Protein 4C76 (pdb70)

Solvent-accessible surface area: 16105 Å² total

Foldseek 3Di:
DDAAEEEEEEQELAPPALQVQLSCLLVVCLCVQDVHYDYYYHYLNPCPPQLVQQDEQVRGDPVCVVVLVSVLPGLEYEYEAEQDPLEGDVSSVSSVVHRDLQRQAAREYAAEYEYQDPVSVPSPPHVVVSVVSSNHRYFDQHYYHYPVQDDGNHGNHVVSSVSSVVVSQRVSVVVPPPDDD/DAEAEEEEEEQELDPPALQVQLVVLLVVCLCVQGVHYDYHYDYCNVCVVQQVPADEQVRGDPVCNVSLVSVLPGLEYEYEAEQDPLEGDPSSVSSVVHRPLQRQAAREYAAEYEYQDPVSVPSPVYVVVSVVSSNHRYFDQHYYHYPVQDDGNHGNHVVSSVSSVVVSVRVSVSVVGPDD

InterPro domains:
  IPR005025 NADPH-dependent FMN reductase-like domain [PF03358] (7-149)
  IPR019912 FMN reductase, MsuE-like [TIGR03566] (7-179)
  IPR029039 Flavoprotein-like superfamily [G3DSA:3.40.50.360] (3-184)
  IPR029039 Flavoprotein-like superfamily [SSF52218] (5-178)
  IPR051814 NAD(P)H-dependent FMN reductase [PTHR43408] (7-174)

Structure (mmCIF, N/CA/C/O backbone):
data_4C76
#
_entry.id   4C76
#
_cell.length_a   124.730
_cell.length_b   124.730
_cell.length_c   45.340
_cell.angle_alpha   90.00
_cell.angle_beta   90.00
_cell.angle_gamma   120.00
#
_symmetry.space_group_name_H-M   'P 64'
#
loop_
_entity.id
_entity.type
_entity.pdbx_description
1 polymer 'FMN REDUCTASE (NADPH)'
2 non-polymer 'SODIUM ION'
3 non-polymer DI(HYDROXYETHYL)ETHER
4 non-polymer 'TRIETHYLENE GLYCOL'
5 water water
#
loop_
_atom_site.group_PDB
_atom_site.id
_atom_site.type_symbol
_atom_site.label_atom_id
_atom_site.label_alt_id
_atom_site.label_comp_id
_atom_site.label_asym_id
_atom_site.label_entity_id
_atom_site.label_seq_id
_atom_site.pdbx_PDB_ins_code
_atom_site.Cartn_x
_atom_site.Cartn_y
_atom_site.Cartn_z
_atom_site.occupancy
_atom_site.B_iso_or_equiv
_atom_site.auth_seq_id
_atom_site.auth_comp_id
_atom_site.auth_asym_id
_atom_site.auth_atom_id
_atom_site.pdbx_PDB_model_num
ATOM 1 N N . ALA A 1 23 ? -1.397 -25.564 -0.724 1.00 71.70 3 ALA A N 1
ATOM 2 C CA . ALA A 1 23 ? -2.389 -26.668 -0.915 1.00 59.20 3 ALA A CA 1
ATOM 3 C C . ALA A 1 23 ? -1.886 -28.043 -0.427 1.00 53.00 3 ALA A C 1
ATOM 4 O O . ALA A 1 23 ? -0.720 -28.399 -0.620 1.00 57.58 3 ALA A O 1
ATOM 6 N N . ARG A 1 24 ? -2.794 -28.774 0.227 1.00 52.07 4 ARG A N 1
ATOM 7 C CA A ARG A 1 24 ? -2.558 -30.135 0.713 0.50 41.76 4 ARG A CA 1
ATOM 8 C CA B ARG A 1 24 ? -2.563 -30.144 0.706 0.50 42.43 4 ARG A CA 1
ATOM 9 C C . ARG A 1 24 ? -2.536 -31.120 -0.467 1.00 30.24 4 ARG A C 1
ATOM 10 O O . ARG A 1 24 ? -3.321 -30.994 -1.408 1.00 32.16 4 ARG A O 1
ATOM 25 N N . VAL A 1 25 ? -1.638 -32.100 -0.448 1.00 27.65 5 VAL A N 1
ATOM 26 C CA . VAL A 1 25 ? -1.731 -33.143 -1.481 1.00 20.31 5 VAL A CA 1
ATOM 27 C C . VAL A 1 25 ? -2.874 -34.083 -1.064 1.00 22.64 5 VAL A C 1
ATOM 28 O O . VAL A 1 25 ? -2.868 -34.614 0.050 1.00 25.01 5 VAL A O 1
ATOM 32 N N . ILE A 1 26 ? -3.866 -34.269 -1.924 1.00 17.10 6 ILE A N 1
ATOM 33 C CA A ILE A 1 26 ? -4.988 -35.186 -1.623 0.60 17.00 6 ILE A CA 1
ATOM 34 C CA B ILE A 1 26 ? -4.970 -35.187 -1.597 0.40 16.84 6 ILE A CA 1
ATOM 35 C C . ILE A 1 26 ? -4.573 -36.633 -1.899 1.00 14.78 6 ILE A C 1
ATOM 36 O O . ILE A 1 26 ? -4.188 -36.973 -3.009 1.00 15.78 6 ILE A O 1
ATOM 45 N N . ARG A 1 27 ? -4.668 -37.487 -0.891 1.00 14.45 7 ARG A N 1
ATOM 46 C CA . ARG A 1 27 ? -4.344 -38.898 -1.091 1.00 15.68 7 ARG A CA 1
ATOM 47 C C . ARG A 1 27 ? -5.563 -39.677 -1.592 1.00 14.91 7 ARG A C 1
ATOM 48 O O . ARG A 1 27 ? -6.568 -39.807 -0.889 1.00 16.14 7 ARG A O 1
ATOM 56 N N . VAL A 1 28 ? -5.436 -40.213 -2.797 1.00 12.62 8 VAL A N 1
ATOM 57 C CA . VAL A 1 28 ? -6.506 -40.917 -3.467 1.00 12.74 8 VAL A CA 1
ATOM 58 C C . VAL A 1 28 ? -6.124 -42.374 -3.561 1.00 15.95 8 VAL A C 1
ATOM 59 O O . VAL A 1 28 ? -5.028 -42.700 -4.035 1.00 16.51 8 VAL A O 1
ATOM 63 N N . VAL A 1 29 ? -7.005 -43.248 -3.075 1.00 13.18 9 VAL A N 1
ATOM 64 C CA . VAL A 1 29 ? -6.754 -44.689 -3.142 1.00 12.93 9 VAL A CA 1
ATOM 65 C C . VAL A 1 29 ? -7.861 -45.321 -3.946 1.00 13.87 9 VAL A C 1
ATOM 66 O O . VAL A 1 29 ? -9.063 -45.067 -3.707 1.00 13.57 9 VAL A O 1
ATOM 70 N N . VAL A 1 30 ? -7.442 -46.148 -4.893 1.00 11.44 10 VAL A N 1
ATOM 71 C CA . VAL A 1 30 ? -8.326 -46.759 -5.877 1.00 11.32 10 VAL A CA 1
ATOM 72 C C . VAL A 1 30 ? -8.330 -48.275 -5.678 1.00 13.32 10 VAL A C 1
ATOM 73 O O . VAL A 1 30 ? -7.278 -48.946 -5.852 1.00 13.04 10 VAL A O 1
ATOM 77 N N . VAL A 1 31 ? -9.484 -48.821 -5.270 1.00 11.21 11 VAL A N 1
ATOM 78 C CA . VAL A 1 31 ? -9.581 -50.255 -4.990 1.00 12.07 11 VAL A CA 1
ATOM 79 C C . VAL A 1 31 ? -10.316 -50.919 -6.162 1.00 17.65 11 VAL A C 1
ATOM 80 O O . VAL A 1 31 ? -11.494 -50.626 -6.430 1.00 14.26 11 VAL A O 1
ATOM 84 N N . SER A 1 32 ? -9.609 -51.810 -6.851 1.00 13.55 12 SER A N 1
ATOM 85 C CA . SER A 1 32 ? -10.152 -52.558 -7.981 1.00 19.76 12 SER A CA 1
ATOM 86 C C . SER A 1 32 ? -10.438 -53.988 -7.527 1.00 31.01 12 SER A C 1
ATOM 87 O O . SER A 1 32 ? -9.504 -54.729 -7.179 1.00 26.87 12 SER A O 1
ATOM 90 N N . GLY A 1 33 ? -11.720 -54.371 -7.525 1.00 23.51 13 GLY A N 1
ATOM 91 C CA . GLY A 1 33 ? -12.169 -55.654 -6.961 1.00 16.22 13 GLY A CA 1
ATOM 92 C C . GLY A 1 33 ? -12.191 -56.855 -7.881 1.00 17.64 13 GLY A C 1
ATOM 93 O O . GLY A 1 33 ? -12.598 -57.921 -7.445 1.00 16.47 13 GLY A O 1
ATOM 94 N N . SER A 1 34 ? -11.750 -56.709 -9.142 1.00 13.26 14 SER A N 1
ATOM 95 C CA A SER A 1 34 ? -11.708 -57.833 -10.099 0.60 17.12 14 SER A CA 1
ATOM 96 C CA B SER A 1 34 ? -11.761 -57.841 -10.069 0.40 16.45 14 SER A CA 1
ATOM 97 C C . SER A 1 34 ? -10.831 -58.960 -9.603 1.00 14.62 14 SER A C 1
ATOM 98 O O . SER A 1 34 ? -9.780 -58.713 -9.012 1.00 15.88 14 SER A O 1
ATOM 103 N N . LEU A 1 35 ? -11.242 -60.201 -9.861 1.00 16.12 15 LEU A N 1
ATOM 104 C CA . LEU A 1 35 ? -10.424 -61.357 -9.485 1.00 15.59 15 LEU A CA 1
ATOM 105 C C . LEU A 1 35 ? -9.307 -61.602 -10.524 1.00 18.45 15 LEU A C 1
ATOM 106 O O . LEU A 1 35 ? -8.314 -62.238 -10.210 1.00 20.64 15 LEU A O 1
ATOM 111 N N . ARG A 1 36 ? -9.474 -61.089 -11.743 1.00 19.98 16 ARG A N 1
ATOM 112 C CA . ARG A 1 36 ? -8.473 -61.273 -12.798 1.00 25.55 16 ARG A CA 1
ATOM 113 C C . ARG A 1 36 ? -8.086 -59.962 -13.466 1.00 30.01 16 ARG A C 1
ATOM 114 O O . ARG A 1 36 ? -8.854 -58.993 -13.451 1.00 23.58 16 ARG A O 1
ATOM 122 N N . ALA A 1 37 ? -6.900 -59.963 -14.075 1.00 22.34 17 ALA A N 1
ATOM 123 C CA . ALA A 1 37 ? -6.398 -58.864 -14.886 1.00 27.15 17 ALA A CA 1
ATOM 124 C C . ALA A 1 37 ? -6.107 -59.394 -16.302 1.00 27.92 17 ALA A C 1
ATOM 125 O O . ALA A 1 37 ? -5.703 -60.552 -16.453 1.00 30.32 17 ALA A O 1
ATOM 127 N N . PRO A 1 38 ? -6.360 -58.581 -17.345 1.00 33.35 18 PRO A N 1
ATOM 128 C CA . PRO A 1 38 ? -6.947 -57.231 -17.295 1.00 32.43 18 PRO A CA 1
ATOM 129 C C . PRO A 1 38 ? -8.453 -57.311 -17.024 1.00 29.48 18 PRO A C 1
ATOM 130 O O . PRO A 1 38 ? -9.026 -58.398 -17.103 1.00 24.92 18 PRO A O 1
ATOM 134 N N . SER A 1 39 ? -9.103 -56.189 -16.714 1.00 20.96 19 SER A N 1
ATOM 135 C CA . SER A 1 39 ? -10.550 -56.269 -16.452 1.00 21.40 19 SER A CA 1
ATOM 136 C C . SER A 1 39 ? -11.277 -54.995 -16.852 1.00 20.58 19 SER A C 1
ATOM 137 O O . SER A 1 39 ? -10.685 -53.923 -16.861 1.00 20.08 19 SER A O 1
ATOM 140 N N . ARG A 1 40 ? -12.558 -55.120 -17.195 1.00 20.15 20 ARG A N 1
ATOM 141 C CA . ARG A 1 40 ? -13.378 -53.944 -17.509 1.00 21.21 20 ARG A CA 1
ATOM 142 C C . ARG A 1 40 ? -13.522 -53.005 -16.310 1.00 17.36 20 ARG A C 1
ATOM 143 O O . ARG A 1 40 ? -13.581 -51.789 -16.475 1.00 14.96 20 ARG A O 1
ATOM 151 N N . THR A 1 41 ? -13.556 -53.566 -15.104 1.00 15.07 21 THR A N 1
ATOM 152 C CA . THR A 1 41 ? -13.665 -52.764 -13.898 1.00 16.59 21 THR A CA 1
ATOM 153 C C . THR A 1 41 ? -12.448 -51.893 -13.750 1.00 22.67 21 THR A C 1
ATOM 154 O O . THR A 1 41 ? -12.547 -50.726 -13.378 1.00 19.43 21 THR A O 1
ATOM 158 N N . HIS A 1 42 ? -11.281 -52.484 -14.009 1.00 21.11 22 HIS A N 1
ATOM 159 C CA . HIS A 1 42 ? -10.059 -51.717 -14.034 1.00 17.07 22 HIS A CA 1
ATOM 160 C C . HIS A 1 42 ? -10.118 -50.599 -15.055 1.00 14.63 22 HIS A C 1
ATOM 161 O O . HIS A 1 42 ? -9.729 -49.460 -14.763 1.00 18.45 22 HIS A O 1
ATOM 168 N N . GLY A 1 43 ? -10.542 -50.921 -16.274 1.00 15.99 23 GLY A N 1
ATOM 169 C CA . GLY A 1 43 ? -10.665 -49.912 -17.317 1.00 14.34 23 GLY A CA 1
ATOM 170 C C . GLY A 1 43 ? -11.593 -48.761 -16.906 1.00 18.02 23 GLY A C 1
ATOM 171 O O . GLY A 1 43 ? -11.308 -47.599 -17.207 1.00 14.95 23 GLY A O 1
ATOM 172 N N . LEU A 1 44 ? -12.705 -49.080 -16.228 1.00 17.00 24 LEU A N 1
ATOM 173 C CA . LEU A 1 44 ? -13.641 -48.046 -15.764 1.00 17.37 24 LEU A CA 1
ATOM 174 C C . LEU A 1 44 ? -12.950 -47.156 -14.732 1.00 15.87 24 LEU A C 1
ATOM 175 O O . LEU A 1 44 ? -13.044 -45.931 -14.783 1.00 15.22 24 LEU A O 1
ATOM 180 N N . LEU A 1 45 ? -12.255 -47.782 -13.787 1.00 14.91 25 LEU A N 1
ATOM 181 C CA . LEU A 1 45 ? -11.497 -47.021 -12.800 1.00 16.25 25 LEU A CA 1
ATOM 182 C C . LEU A 1 45 ? -10.375 -46.167 -13.416 1.00 13.36 25 LEU A C 1
ATOM 183 O O . LEU A 1 45 ? -10.179 -45.030 -13.004 1.00 15.89 25 LEU A O 1
ATOM 188 N N . GLN A 1 46 ? -9.647 -46.709 -14.390 1.00 14.56 26 GLN A N 1
ATOM 189 C CA . GLN A 1 46 ? -8.599 -45.939 -15.090 1.00 16.81 26 GLN A CA 1
ATOM 190 C C . GLN A 1 46 ? -9.151 -44.642 -15.704 1.00 15.90 26 GLN A C 1
ATOM 191 O O . GLN A 1 46 ? -8.538 -43.574 -15.580 1.00 15.07 26 GLN A O 1
ATOM 197 N N . ALA A 1 47 ? -10.286 -44.766 -16.399 1.00 16.50 27 ALA A N 1
ATOM 198 C CA . ALA A 1 47 ? -10.941 -43.643 -17.067 1.00 19.67 27 ALA A CA 1
ATOM 199 C C . ALA A 1 47 ? -11.268 -42.533 -16.066 1.00 20.44 27 ALA A C 1
ATOM 200 O O . ALA A 1 47 ? -11.111 -41.342 -16.355 1.00 15.16 27 ALA A O 1
ATOM 202 N N . LEU A 1 48 ? -11.745 -42.928 -14.887 1.00 15.72 28 LEU A N 1
ATOM 203 C CA . LEU A 1 48 ? -12.019 -41.955 -13.831 1.00 15.48 28 LEU A CA 1
ATOM 204 C C . LEU A 1 48 ? -10.730 -41.319 -13.321 1.00 15.08 28 LEU A C 1
ATOM 205 O O . LEU A 1 48 ? -10.650 -40.090 -13.121 1.00 13.37 28 LEU A O 1
ATOM 210 N N . VAL A 1 49 ? -9.727 -42.165 -13.075 1.00 15.24 29 VAL A N 1
ATOM 211 C CA . VAL A 1 49 ? -8.455 -41.731 -12.487 1.00 12.83 29 VAL A CA 1
ATOM 212 C C . VAL A 1 49 ? -7.751 -40.770 -13.447 1.00 18.08 29 VAL A C 1
ATOM 213 O O . VAL A 1 49 ? -7.122 -39.793 -13.004 1.00 14.36 29 VAL A O 1
ATOM 217 N N . GLU A 1 50 ? -7.861 -41.053 -14.751 1.00 17.63 30 GLU A N 1
ATOM 218 C CA A GLU A 1 50 ? -7.190 -40.233 -15.766 0.60 20.45 30 GLU A CA 1
ATOM 219 C CA B GLU A 1 50 ? -7.191 -40.244 -15.775 0.40 19.35 30 GLU A CA 1
ATOM 220 C C . GLU A 1 50 ? -7.655 -38.780 -15.768 1.00 22.35 30 GLU A C 1
ATOM 221 O O . GLU A 1 50 ? -6.858 -37.873 -16.044 1.00 19.35 30 GLU A O 1
ATOM 232 N N . ARG A 1 51 ? -8.945 -38.559 -15.461 1.00 19.00 31 ARG A N 1
ATOM 233 C CA . ARG A 1 51 ? -9.559 -37.213 -15.401 1.00 18.61 31 ARG A CA 1
ATOM 234 C C . ARG A 1 51 ? -9.496 -36.531 -14.033 1.00 17.19 31 ARG A C 1
ATOM 235 O O . ARG A 1 51 ? -9.766 -35.323 -13.909 1.00 20.52 31 ARG A O 1
ATOM 243 N N . LEU A 1 52 ? -9.104 -37.291 -13.017 1.00 18.11 32 LEU A N 1
ATOM 244 C CA A LEU A 1 52 ? -9.025 -36.770 -11.653 0.50 20.89 32 LEU A CA 1
ATOM 245 C CA B LEU A 1 52 ? -8.997 -36.781 -11.644 0.50 21.19 32 LEU A CA 1
ATOM 246 C C . LEU A 1 52 ? -8.132 -35.529 -11.503 1.00 22.94 32 LEU A C 1
ATOM 247 O O . LEU A 1 52 ? -8.495 -34.590 -10.770 1.00 23.49 32 LEU A O 1
ATOM 256 N N . PRO A 1 53 ? -6.964 -35.492 -12.192 1.00 23.55 33 PRO A N 1
ATOM 257 C CA . PRO A 1 53 ? -6.139 -34.293 -11.990 1.00 28.92 33 PRO A CA 1
ATOM 258 C C . PRO A 1 53 ? -6.763 -32.990 -12.523 1.00 31.54 33 PRO A C 1
ATOM 259 O O . PRO A 1 53 ? -6.298 -31.902 -12.183 1.00 39.31 33 PRO A O 1
ATOM 263 N N . ALA A 1 54 ? -7.801 -33.089 -13.349 1.00 30.41 34 ALA A N 1
ATOM 264 C CA . ALA A 1 54 ? -8.478 -31.883 -13.827 1.00 27.49 34 ALA A CA 1
ATOM 265 C C . ALA A 1 54 ? -9.296 -31.196 -12.726 1.00 28.83 34 ALA A C 1
ATOM 266 O O . ALA A 1 54 ? -9.654 -30.042 -12.856 1.00 27.47 34 ALA A O 1
ATOM 268 N N . VAL A 1 55 ? -9.590 -31.889 -11.634 1.00 24.04 35 VAL A N 1
ATOM 269 C CA . VAL A 1 55 ? -10.374 -31.264 -10.559 1.00 28.03 35 VAL A CA 1
ATOM 270 C C . VAL A 1 55 ? -9.586 -31.052 -9.265 1.00 24.52 35 VAL A C 1
ATOM 271 O O . VAL A 1 55 ? -9.987 -30.244 -8.433 1.00 34.23 35 VAL A O 1
ATOM 275 N N . LEU A 1 56 ? -8.472 -31.772 -9.098 1.00 18.29 36 LEU A N 1
ATOM 276 C CA . LEU A 1 56 ? -7.645 -31.650 -7.884 1.00 21.18 36 LEU A CA 1
ATOM 277 C C . LEU A 1 56 ? -6.283 -31.030 -8.228 1.00 21.58 36 LEU A C 1
ATOM 278 O O . LEU A 1 56 ? -5.521 -31.634 -8.969 1.00 21.90 36 LEU A O 1
ATOM 283 N N . PRO A 1 57 ? -5.969 -29.835 -7.690 1.00 22.18 37 PRO A N 1
ATOM 284 C CA . PRO A 1 57 ? -4.654 -29.237 -7.996 1.00 25.51 37 PRO A CA 1
ATOM 285 C C . PRO A 1 57 ? -3.463 -30.054 -7.474 1.00 21.44 37 PRO A C 1
ATOM 286 O O . PRO A 1 57 ? -2.437 -30.082 -8.127 1.00 24.30 37 PRO A O 1
ATOM 290 N N . LYS A 1 58 ? -3.591 -30.701 -6.311 1.00 18.68 38 LYS A N 1
ATOM 291 C CA . LYS A 1 58 ? -2.522 -31.562 -5.793 1.00 18.62 38 LYS A CA 1
ATOM 292 C C . LYS A 1 58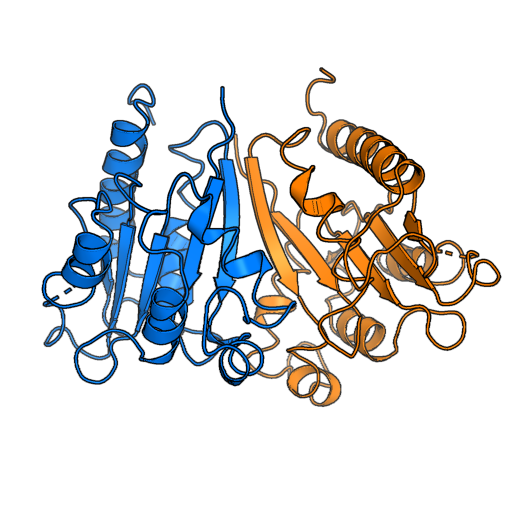 ? -3.079 -32.921 -5.373 1.00 21.66 38 LYS A C 1
ATOM 293 O O . LYS A 1 58 ? -4.071 -32.997 -4.636 1.00 18.20 38 LYS A O 1
ATOM 299 N N . LEU A 1 59 ? -2.444 -33.994 -5.828 1.00 14.38 39 LEU A N 1
ATOM 300 C CA . LEU A 1 59 ? -2.944 -35.341 -5.500 1.00 13.74 39 LEU A CA 1
ATOM 301 C C . LEU A 1 59 ? -1.872 -36.404 -5.677 1.00 16.88 39 LEU A C 1
ATOM 302 O O . LEU A 1 59 ? -0.965 -36.248 -6.502 1.00 18.54 39 LEU A O 1
ATOM 307 N N . GLU A 1 60 ? -1.959 -37.464 -4.871 1.00 15.24 40 GLU A N 1
ATOM 308 C CA . GLU A 1 60 ? -1.168 -38.686 -5.112 1.00 14.60 40 GLU A CA 1
ATOM 309 C C . GLU A 1 60 ? -2.166 -39.820 -5.237 1.00 15.71 40 GLU A C 1
ATOM 310 O O . GLU A 1 60 ? -3.013 -40.014 -4.355 1.00 15.93 40 GLU A O 1
ATOM 316 N N . VAL A 1 61 ? -2.082 -40.559 -6.328 1.00 13.64 41 VAL A N 1
ATOM 317 C CA . VAL A 1 61 ? -3.008 -41.672 -6.574 1.00 14.91 41 VAL A CA 1
ATOM 318 C C . VAL A 1 61 ? -2.298 -43.011 -6.436 1.00 20.35 41 VAL A C 1
ATOM 319 O O . VAL A 1 61 ? -1.279 -43.252 -7.086 1.00 16.22 41 VAL A O 1
ATOM 323 N N . HIS A 1 62 ? -2.871 -43.886 -5.609 1.00 16.30 42 HIS A N 1
ATOM 324 C CA . HIS A 1 62 ? -2.352 -45.235 -5.373 1.00 16.18 42 HIS A CA 1
ATOM 325 C C . HIS A 1 62 ? -3.430 -46.294 -5.639 1.00 22.29 42 HIS A C 1
ATOM 326 O O . HIS A 1 62 ? -4.622 -46.026 -5.486 1.00 15.42 42 HIS A O 1
ATOM 333 N N . TRP A 1 63 ? -3.015 -47.503 -6.020 1.00 16.55 43 TRP A N 1
ATOM 334 C CA . TRP A 1 63 ? -3.964 -48.523 -6.426 1.00 16.74 43 TRP A CA 1
ATOM 335 C C . TRP A 1 63 ? -3.892 -49.705 -5.483 1.00 22.16 43 TRP A C 1
ATOM 336 O O . TRP A 1 63 ? -2.817 -50.052 -4.973 1.00 17.15 43 TRP A O 1
ATOM 347 N N . VAL A 1 64 ? -5.037 -50.343 -5.274 1.00 17.98 44 VAL A N 1
ATOM 348 C CA . VAL A 1 64 ? -5.086 -51.616 -4.557 1.00 18.44 44 VAL A CA 1
ATOM 349 C C . VAL A 1 64 ? -5.840 -52.590 -5.445 1.00 20.37 44 VAL A C 1
ATOM 350 O O . VAL A 1 64 ? -7.059 -52.460 -5.660 1.00 20.79 44 VAL A O 1
ATOM 354 N N . ARG A 1 65 ? -5.129 -53.573 -5.969 1.00 14.16 45 ARG A N 1
ATOM 355 C CA . ARG A 1 65 ? -5.709 -54.427 -6.996 1.00 17.27 45 ARG A CA 1
ATOM 356 C C . ARG A 1 65 ? -5.907 -55.862 -6.478 1.00 22.22 45 ARG A C 1
ATOM 357 O O . ARG A 1 65 ? -4.944 -56.604 -6.322 1.00 23.91 45 ARG A O 1
ATOM 365 N N . ILE A 1 66 ? -7.154 -56.253 -6.220 1.00 17.99 46 ILE A N 1
ATOM 366 C CA . ILE A 1 66 ? -7.457 -57.590 -5.654 1.00 18.65 46 ILE A CA 1
ATOM 367 C C . ILE A 1 66 ? -6.810 -58.743 -6.450 1.00 16.58 46 ILE A C 1
ATOM 368 O O . ILE A 1 66 ? -6.347 -59.733 -5.869 1.00 20.21 46 ILE A O 1
ATOM 373 N N . ALA A 1 67 ? -6.800 -58.607 -7.769 1.00 17.74 47 ALA A N 1
ATOM 374 C CA . ALA A 1 67 ? -6.295 -59.638 -8.663 1.00 25.68 47 ALA A CA 1
ATOM 375 C C . ALA A 1 67 ? -4.848 -60.050 -8.362 1.00 30.36 47 ALA A C 1
ATOM 376 O O . ALA A 1 67 ? -4.417 -61.131 -8.750 1.00 33.70 47 ALA A O 1
ATOM 378 N N . GLU A 1 68 ? -4.119 -59.183 -7.665 1.00 31.99 48 GLU A N 1
ATOM 379 C CA . GLU A 1 68 ? -2.724 -59.422 -7.322 1.00 28.14 48 GLU A CA 1
ATOM 380 C C . GLU A 1 68 ? -2.556 -59.773 -5.858 1.00 28.47 48 GLU A C 1
ATOM 381 O O . GLU A 1 68 ? -1.442 -60.051 -5.398 1.00 37.19 48 GLU A O 1
ATOM 387 N N . LEU A 1 69 ? -3.643 -59.763 -5.098 1.00 28.55 49 LEU A N 1
ATOM 388 C CA . LEU A 1 69 ? -3.492 -59.908 -3.652 1.00 29.35 49 LEU A CA 1
ATOM 389 C C . LEU A 1 69 ? -4.038 -61.187 -3.036 1.00 27.39 49 LEU A C 1
ATOM 390 O O . LEU A 1 69 ? -4.027 -61.337 -1.809 1.00 30.97 49 LEU A O 1
ATOM 395 N N . SER A 1 70 ? -4.501 -62.114 -3.861 1.00 29.78 50 SER A N 1
ATOM 396 C CA . SER A 1 70 ? -5.136 -63.336 -3.341 1.00 39.11 50 SER A CA 1
ATOM 397 C C . SER A 1 70 ? -4.302 -64.070 -2.260 1.00 44.15 50 SER A C 1
ATOM 398 O O . SER A 1 70 ? -4.854 -64.533 -1.262 1.00 41.79 50 SER A O 1
ATOM 401 N N . ALA A 1 71 ? -2.983 -64.129 -2.455 1.00 40.95 51 ALA A N 1
ATOM 402 C CA . ALA A 1 71 ? -2.054 -64.744 -1.506 1.00 43.39 51 ALA A CA 1
ATOM 403 C C . ALA A 1 71 ? -2.045 -64.042 -0.159 1.00 42.82 51 ALA A C 1
ATOM 404 O O . ALA A 1 71 ? -2.232 -64.681 0.880 1.00 51.57 51 ALA A O 1
ATOM 406 N N . SER A 1 72 ? -1.813 -62.731 -0.178 1.00 34.86 52 SER A N 1
ATOM 407 C CA A SER A 1 72 ? -1.808 -61.917 1.031 0.50 36.10 52 SER A CA 1
ATOM 408 C CA B SER A 1 72 ? -1.800 -61.964 1.056 0.50 34.99 52 SER A CA 1
ATOM 409 C C . SER A 1 72 ? -3.185 -61.928 1.717 1.00 40.97 52 SER A C 1
ATOM 410 O O . SER A 1 72 ? -3.279 -61.944 2.955 1.00 39.64 52 SER A O 1
ATOM 415 N N . LEU A 1 73 ? -4.253 -61.905 0.904 1.00 42.85 53 LEU A N 1
ATOM 416 C CA . LEU A 1 73 ? -5.648 -61.940 1.420 1.00 41.00 53 LEU A CA 1
ATOM 417 C C . LEU A 1 73 ? -5.957 -63.209 2.223 1.00 50.48 53 LEU A C 1
ATOM 418 O O . LEU A 1 73 ? -6.468 -63.121 3.342 1.00 40.03 53 LEU A O 1
ATOM 423 N N . ALA A 1 74 ? -5.609 -64.369 1.657 1.00 56.35 54 ALA A N 1
ATOM 424 C CA . ALA A 1 74 ? -5.780 -65.684 2.302 1.00 60.07 54 ALA A CA 1
ATOM 425 C C . ALA A 1 74 ? -5.093 -65.774 3.661 1.00 56.13 54 ALA A C 1
ATOM 426 O O . ALA A 1 74 ? -5.625 -66.357 4.612 1.00 55.79 54 ALA A O 1
ATOM 428 N N . GLY A 1 75 ? -3.905 -65.187 3.741 1.00 52.24 55 GLY A N 1
ATOM 429 C CA . GLY A 1 75 ? -3.138 -65.171 4.974 1.00 40.08 55 GLY A CA 1
ATOM 430 C C . GLY A 1 75 ? -3.602 -64.181 6.025 1.00 46.78 55 GLY A C 1
ATOM 431 O O . GLY A 1 75 ? -3.046 -64.160 7.122 1.00 43.25 55 GLY A O 1
ATOM 432 N N . SER A 1 76 ? -4.612 -63.363 5.707 1.00 37.71 56 SER A N 1
ATOM 433 C CA . SER A 1 76 ? -5.055 -62.306 6.623 1.00 44.23 56 SER A CA 1
ATOM 434 C C . SER A 1 76 ? -6.502 -62.497 7.085 1.00 43.93 56 SER A C 1
ATOM 435 O O . SER A 1 76 ? -7.439 -62.291 6.311 1.00 29.20 56 SER A O 1
ATOM 438 N N . LEU A 1 77 ? -6.681 -62.874 8.349 1.00 32.75 57 LEU A N 1
ATOM 439 C CA . LEU A 1 77 ? -8.028 -63.139 8.882 1.00 39.89 57 LEU A CA 1
ATOM 440 C C . LEU A 1 77 ? -8.476 -62.121 9.920 1.00 41.61 57 LEU A C 1
ATOM 441 O O . LEU A 1 77 ? -9.665 -62.062 10.239 1.00 38.14 57 LEU A O 1
ATOM 446 N N . GLU A 1 78 ? -7.516 -61.338 10.430 1.00 35.43 58 GLU A N 1
ATOM 447 C CA A GLU A 1 78 ? -7.769 -60.191 11.321 0.70 40.21 58 GLU A CA 1
ATOM 448 C CA B GLU A 1 78 ? -7.812 -60.170 11.262 0.30 38.86 58 GLU A CA 1
ATOM 449 C C . GLU A 1 78 ? -6.861 -59.025 10.931 1.00 38.66 58 GLU A C 1
ATOM 450 O O . GLU A 1 78 ? -5.745 -59.246 10.444 1.00 37.48 58 GLU A O 1
ATOM 461 N N . ARG A 1 79 ? -7.328 -57.798 11.166 1.00 35.27 59 ARG A N 1
ATOM 462 C CA . ARG A 1 79 ? -6.552 -56.585 10.877 1.00 35.15 59 ARG A CA 1
ATOM 463 C C . ARG A 1 79 ? -5.161 -56.601 11.537 1.00 44.96 59 ARG A C 1
ATOM 464 O O . ARG A 1 79 ? -4.141 -56.468 10.843 1.00 44.14 59 ARG A O 1
ATOM 472 N N . ASP A 1 80 ? -5.134 -56.772 12.864 1.00 36.91 60 ASP A N 1
ATOM 473 C CA A ASP A 1 80 ? -3.874 -56.708 13.613 0.60 43.07 60 ASP A CA 1
ATOM 474 C CA B ASP A 1 80 ? -3.892 -56.741 13.652 0.40 45.59 60 ASP A CA 1
ATOM 475 C C . ASP A 1 80 ? -2.913 -57.867 13.312 1.00 51.60 60 ASP A C 1
ATOM 476 O O . ASP A 1 80 ? -1.721 -57.773 13.606 1.00 73.28 60 ASP A O 1
ATOM 485 N N . SER A 1 81 ? -3.419 -58.938 12.696 1.00 44.86 61 SER A N 1
ATOM 486 C CA . SER A 1 81 ? -2.571 -60.080 12.327 1.00 46.56 61 SER A CA 1
ATOM 487 C C . SER A 1 81 ? -2.371 -60.228 10.813 1.00 53.61 61 SER A C 1
ATOM 488 O O . SER A 1 81 ? -1.816 -61.235 10.354 1.00 64.23 61 SER A O 1
ATOM 491 N N . ALA A 1 82 ? -2.820 -59.235 10.040 1.00 44.84 62 ALA A N 1
ATOM 492 C CA . ALA A 1 82 ? -2.720 -59.286 8.570 1.00 45.52 62 ALA A CA 1
ATOM 493 C C . ALA A 1 82 ? -1.272 -59.397 8.087 1.00 45.17 62 ALA A C 1
ATOM 494 O O . ALA A 1 82 ? -0.381 -58.794 8.669 1.00 39.66 62 ALA A O 1
ATOM 496 N N . SER A 1 83 ? -1.058 -60.154 7.013 1.00 44.77 63 SER A N 1
ATOM 497 C CA A SER A 1 83 ? 0.284 -60.337 6.466 0.70 44.90 63 SER A CA 1
ATOM 498 C CA B SER A 1 83 ? 0.264 -60.335 6.405 0.30 44.30 63 SER A CA 1
ATOM 499 C C . SER A 1 83 ? 0.983 -59.005 6.182 1.00 49.88 63 SER A C 1
ATOM 500 O O . SER A 1 83 ? 0.350 -57.997 5.820 1.00 38.27 63 SER A O 1
ATOM 505 N N . ALA A 1 84 ? 2.298 -59.007 6.373 1.00 44.94 64 ALA A N 1
ATOM 506 C CA . ALA A 1 84 ? 3.124 -57.824 6.186 1.00 48.84 64 ALA A CA 1
ATOM 507 C C . ALA A 1 84 ? 2.932 -57.199 4.806 1.00 39.26 64 ALA A C 1
ATOM 508 O O . ALA A 1 84 ? 3.010 -55.984 4.662 1.00 43.10 64 ALA A O 1
ATOM 510 N N . ASP A 1 85 ? 2.684 -58.030 3.799 1.00 35.03 65 ASP A N 1
ATOM 511 C CA . ASP A 1 85 ? 2.519 -57.543 2.424 1.00 42.47 65 ASP A CA 1
ATOM 512 C C . ASP A 1 85 ? 1.135 -56.942 2.109 1.00 38.94 65 ASP A C 1
ATOM 513 O O . ASP A 1 85 ? 0.973 -56.257 1.077 1.00 30.13 65 ASP A O 1
ATOM 518 N N . LEU A 1 86 ? 0.155 -57.208 2.979 1.00 25.49 66 LEU A N 1
ATOM 519 C CA . LEU A 1 86 ? -1.191 -56.591 2.843 1.00 29.24 66 LEU A CA 1
ATOM 520 C C . LEU A 1 86 ? -1.322 -55.305 3.656 1.00 24.62 66 LEU A C 1
ATOM 521 O O . LEU A 1 86 ? -2.139 -54.410 3.336 1.00 21.30 66 LEU A O 1
ATOM 526 N N . GLN A 1 87 ? -0.494 -55.200 4.696 1.00 25.43 67 GLN A N 1
ATOM 527 C CA . GLN A 1 87 ? -0.487 -54.043 5.565 1.00 30.52 67 GLN A CA 1
ATOM 528 C C . GLN A 1 87 ? -0.403 -52.691 4.817 1.00 22.91 67 GLN A C 1
ATOM 529 O O . GLN A 1 87 ? -1.135 -51.787 5.170 1.00 24.68 67 GLN A O 1
ATOM 535 N N . PRO A 1 88 ? 0.488 -52.546 3.804 1.00 25.63 68 PRO A N 1
ATOM 536 C CA . PRO A 1 88 ? 0.548 -51.259 3.069 1.00 21.17 68 PRO A CA 1
ATOM 537 C C . PRO A 1 88 ? -0.795 -50.855 2.420 1.00 21.69 68 PRO A C 1
ATOM 538 O O . PRO A 1 88 ? -1.145 -49.664 2.376 1.00 18.14 68 PRO A O 1
ATOM 542 N N . HIS A 1 89 ? -1.510 -51.846 1.899 1.00 22.20 69 HIS A N 1
ATOM 543 C CA . HIS A 1 89 ? -2.801 -51.639 1.223 1.00 19.84 69 HIS A CA 1
ATOM 544 C C . HIS A 1 89 ? -3.871 -51.219 2.215 1.00 17.51 69 HIS A C 1
ATOM 545 O O . HIS A 1 89 ? -4.618 -50.286 1.969 1.00 19.44 69 HIS A O 1
ATOM 552 N N . LEU A 1 90 ? -3.901 -51.877 3.368 1.00 19.87 70 LEU A N 1
ATOM 553 C CA . LEU A 1 90 ? -4.831 -51.522 4.424 1.00 19.59 70 LEU A CA 1
ATOM 554 C C . LEU A 1 90 ? -4.592 -50.103 4.950 1.00 20.24 70 LEU A C 1
ATOM 555 O O . LEU A 1 90 ? -5.526 -49.310 5.040 1.00 15.66 70 LEU A O 1
ATOM 560 N N . GLN A 1 91 ? -3.337 -49.780 5.268 1.00 19.90 71 GLN A N 1
ATOM 561 C CA A GLN A 1 91 ? -2.981 -48.438 5.736 0.60 18.29 71 GLN A CA 1
ATOM 562 C CA B GLN A 1 91 ? -2.947 -48.434 5.723 0.40 18.42 71 GLN A CA 1
ATOM 563 C C . GLN A 1 91 ? -3.350 -47.362 4.712 1.00 17.87 71 GLN A C 1
ATOM 564 O O . GLN A 1 91 ? -3.855 -46.304 5.076 1.00 18.90 71 GLN A O 1
ATOM 575 N N . ALA A 1 92 ? -3.090 -47.629 3.432 1.00 20.83 72 ALA A N 1
ATOM 576 C CA . ALA A 1 92 ? -3.421 -46.683 2.377 1.00 18.89 72 ALA A CA 1
ATOM 577 C C . ALA A 1 92 ? -4.927 -46.350 2.378 1.00 18.95 72 ALA A C 1
ATOM 578 O O . ALA A 1 92 ? -5.317 -45.178 2.341 1.00 15.30 72 ALA A O 1
ATOM 580 N N . ILE A 1 93 ? -5.759 -47.392 2.411 1.00 17.63 73 ILE A N 1
ATOM 581 C CA . ILE A 1 93 ? -7.216 -47.219 2.491 1.00 16.21 73 ILE A CA 1
ATOM 582 C C . ILE A 1 93 ? -7.626 -46.438 3.735 1.00 16.27 73 ILE A C 1
ATOM 583 O O . ILE A 1 93 ? -8.390 -45.468 3.646 1.00 16.02 73 ILE A O 1
ATOM 588 N N . GLU A 1 94 ? -7.048 -46.815 4.876 1.00 13.89 74 GLU A N 1
ATOM 589 C CA . GLU A 1 94 ? -7.370 -46.208 6.155 1.00 13.77 74 GLU A CA 1
ATOM 590 C C . GLU A 1 94 ? -6.881 -44.788 6.256 1.00 15.96 74 GLU A C 1
ATOM 591 O O . GLU A 1 94 ? -7.415 -43.992 7.038 1.00 17.22 74 GLU A O 1
ATOM 597 N N . GLN A 1 95 ? -5.912 -44.415 5.427 1.00 15.79 75 GLN A N 1
ATOM 598 C CA . GLN A 1 95 ? -5.437 -43.033 5.485 1.00 15.47 75 GLN A CA 1
ATOM 599 C C . GLN A 1 95 ? -5.850 -42.201 4.268 1.00 16.17 75 GLN A C 1
ATOM 600 O O . GLN A 1 95 ? -5.470 -41.060 4.156 1.00 15.43 75 GLN A O 1
ATOM 606 N N . ALA A 1 96 ? -6.623 -42.774 3.349 1.00 14.64 76 ALA A N 1
ATOM 607 C CA . ALA A 1 96 ? -6.997 -42.044 2.127 1.00 13.20 76 ALA A CA 1
ATOM 608 C C . ALA A 1 96 ? -7.835 -40.800 2.410 1.00 14.29 76 ALA A C 1
ATOM 609 O O . ALA A 1 96 ? -8.696 -40.811 3.285 1.00 14.93 76 ALA A O 1
ATOM 611 N N . ASP A 1 97 ? -7.569 -39.720 1.680 1.00 13.52 77 ASP A N 1
ATOM 612 C CA . ASP A 1 97 ? -8.485 -38.565 1.650 1.00 14.55 77 ASP A CA 1
ATOM 613 C C . ASP A 1 97 ? -9.687 -38.777 0.727 1.00 13.66 77 ASP A C 1
ATOM 614 O O . ASP A 1 97 ? -10.755 -38.177 0.945 1.00 13.69 77 ASP A O 1
ATOM 619 N N . LEU A 1 98 ? -9.498 -39.602 -0.303 1.00 13.15 78 LEU A N 1
ATOM 620 C CA . LEU A 1 98 ? -10.571 -39.938 -1.255 1.00 13.82 78 LEU A CA 1
ATOM 621 C C . LEU A 1 98 ? -10.434 -41.390 -1.694 1.00 15.03 78 LEU A C 1
ATOM 622 O O . LEU A 1 98 ? -9.329 -41.835 -2.018 1.00 14.33 78 LEU A O 1
ATOM 627 N N . LEU A 1 99 ? -11.538 -42.143 -1.701 1.00 12.54 79 LEU A N 1
ATOM 628 C CA A LEU A 1 99 ? -11.496 -43.538 -2.120 0.50 12.04 79 LEU A CA 1
ATOM 629 C CA B LEU A 1 99 ? -11.509 -43.547 -2.134 0.50 12.11 79 LEU A CA 1
ATOM 630 C C . LEU A 1 99 ? -12.321 -43.703 -3.383 1.00 13.54 79 LEU A C 1
ATOM 631 O O . LEU A 1 99 ? -13.442 -43.205 -3.454 1.00 13.18 79 LEU A O 1
ATOM 640 N N . LEU A 1 100 ? -11.766 -44.409 -4.370 1.00 10.51 80 LEU A N 1
ATOM 641 C CA . LEU A 1 100 ? -12.519 -44.756 -5.560 1.00 11.75 80 LEU A CA 1
ATOM 642 C C . LEU A 1 100 ? -12.566 -46.270 -5.502 1.00 10.91 80 LEU A C 1
ATOM 643 O O . LEU A 1 100 ? -11.517 -46.912 -5.388 1.00 16.31 80 LEU A O 1
ATOM 648 N N . VAL A 1 101 ? -13.762 -46.855 -5.537 1.00 11.25 81 VAL A N 1
ATOM 649 C CA . VAL A 1 101 ? -13.878 -48.315 -5.456 1.00 11.21 81 VAL A CA 1
ATOM 650 C C . VAL A 1 101 ? -14.686 -48.869 -6.620 1.00 12.93 81 VAL A C 1
ATOM 651 O O . VAL A 1 101 ? -15.682 -48.276 -7.022 1.00 12.17 81 VAL A O 1
ATOM 655 N N . GLY A 1 102 ? -14.227 -49.990 -7.175 1.00 10.62 82 GLY A N 1
ATOM 656 C CA . GLY A 1 102 ? -14.943 -50.615 -8.269 1.00 11.09 82 GLY A CA 1
ATOM 657 C C . GLY A 1 102 ? -14.884 -52.115 -8.090 1.00 13.04 82 GLY A C 1
ATOM 658 O O . GLY A 1 102 ? -13.874 -52.658 -7.609 1.00 13.27 82 GLY A O 1
ATOM 659 N N . SER A 1 103 ? -15.965 -52.792 -8.449 1.00 13.06 83 SER A N 1
ATOM 660 C CA . SER A 1 103 ? -15.965 -54.259 -8.468 1.00 10.39 83 SER A CA 1
ATOM 661 C C . SER A 1 103 ? -16.787 -54.736 -9.652 1.00 12.09 83 SER A C 1
ATOM 662 O O . SER A 1 103 ? -17.810 -54.114 -9.982 1.00 13.62 83 SER A O 1
ATOM 665 N N . PRO A 1 104 ? -16.394 -55.864 -10.286 1.00 13.19 84 PRO A N 1
ATOM 666 C CA . PRO A 1 104 ? -17.365 -56.406 -11.222 1.00 13.56 84 PRO A CA 1
ATOM 667 C C . PRO A 1 104 ? -18.512 -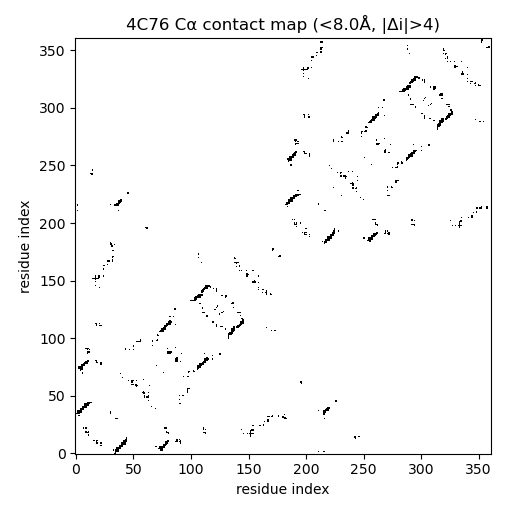56.998 -10.416 1.00 12.32 84 PRO A C 1
ATOM 668 O O . PRO A 1 104 ? -18.367 -57.238 -9.183 1.00 11.59 84 PRO A O 1
ATOM 672 N N . VAL A 1 105 ? -19.641 -57.192 -11.086 1.00 12.21 85 VAL A N 1
ATOM 673 C CA . VAL A 1 105 ? -20.830 -57.764 -10.445 1.00 11.22 85 VAL A CA 1
ATOM 674 C C . VAL A 1 105 ? -20.679 -59.282 -10.432 1.00 12.09 85 VAL A C 1
ATOM 675 O O . VAL A 1 105 ? -20.524 -59.898 -11.491 1.00 15.71 85 VAL A O 1
ATOM 679 N N . TYR A 1 106 ? -20.656 -59.853 -9.225 1.00 13.78 86 TYR A N 1
ATOM 680 C CA . TYR A 1 106 ? -20.664 -61.308 -8.996 1.00 14.83 86 TYR A CA 1
ATOM 681 C C . TYR A 1 106 ? -21.828 -61.631 -8.075 1.00 12.14 86 TYR A C 1
ATOM 682 O O . TYR A 1 106 ? -21.902 -61.089 -6.946 1.00 12.85 86 TYR A O 1
ATOM 691 N N . ARG A 1 107 ? -22.688 -62.550 -8.512 1.00 11.89 87 ARG A N 1
ATOM 692 C CA . ARG A 1 107 ? -23.839 -63.000 -7.701 1.00 12.48 87 ARG A CA 1
ATOM 693 C C . ARG A 1 107 ? -24.618 -61.747 -7.230 1.00 11.95 87 ARG A C 1
ATOM 694 O O . ARG A 1 107 ? -24.965 -61.614 -6.050 1.00 10.74 87 ARG A O 1
ATOM 702 N N . ALA A 1 108 ? -24.825 -60.826 -8.170 1.00 12.13 88 ALA A N 1
ATOM 703 C CA . ALA A 1 108 ? -25.620 -59.604 -7.963 1.00 12.40 88 ALA A CA 1
ATOM 704 C C . ALA A 1 108 ? -25.063 -58.692 -6.858 1.00 13.03 88 ALA A C 1
ATOM 705 O O . ALA A 1 108 ? -25.800 -57.903 -6.265 1.00 12.74 88 ALA A O 1
ATOM 707 N N . SER A 1 109 ? -23.745 -58.767 -6.626 1.00 13.51 89 SER A N 1
ATOM 708 C CA . SER A 1 109 ? -23.073 -57.954 -5.601 1.00 12.56 89 SER A CA 1
ATOM 709 C C . SER A 1 109 ? -21.632 -57.703 -6.022 1.00 12.78 89 SER A C 1
ATOM 710 O O . SER A 1 109 ? -21.275 -57.977 -7.164 1.00 12.54 89 SER A O 1
ATOM 713 N N . TYR A 1 110 ? -20.808 -57.182 -5.115 1.00 12.59 90 TYR A N 1
ATOM 714 C CA . TYR A 1 110 ? -19.356 -57.023 -5.384 1.00 12.88 90 TYR A CA 1
ATOM 715 C C . TYR A 1 110 ? -18.698 -58.397 -5.135 1.00 16.50 90 TYR A C 1
ATOM 716 O O . TYR A 1 110 ? -19.342 -59.317 -4.566 1.00 13.25 90 TYR A O 1
ATOM 725 N N . THR A 1 111 ? -17.433 -58.557 -5.526 1.00 13.88 91 THR A N 1
ATOM 726 C CA . THR A 1 111 ? -16.750 -59.844 -5.290 1.00 13.32 91 THR A CA 1
ATOM 727 C C . THR A 1 111 ? -16.477 -60.088 -3.801 1.00 12.79 91 THR A C 1
ATOM 728 O O . THR A 1 111 ? -16.259 -59.153 -3.037 1.00 12.28 91 THR A O 1
ATOM 732 N N . GLY A 1 112 ? -16.489 -61.356 -3.377 1.00 11.66 92 GLY A N 1
ATOM 733 C CA . GLY A 1 112 ? -16.201 -61.664 -1.971 1.00 14.17 92 GLY A CA 1
ATOM 734 C C . GLY A 1 112 ? -14.796 -61.258 -1.534 1.00 15.49 92 GLY A C 1
ATOM 735 O O . GLY A 1 112 ? -14.595 -60.850 -0.387 1.00 12.12 92 GLY A O 1
ATOM 736 N N . LEU A 1 113 ? -13.818 -61.375 -2.426 1.00 14.57 93 LEU A N 1
ATOM 737 C CA . LEU A 1 113 ? -12.444 -60.980 -2.057 1.00 15.58 93 LEU A CA 1
ATOM 738 C C . LEU A 1 113 ? -12.316 -59.464 -1.830 1.00 15.19 93 LEU A C 1
ATOM 739 O O . LEU A 1 113 ? -11.612 -59.029 -0.906 1.00 16.53 93 LEU A O 1
ATOM 744 N N . PHE A 1 114 ? -13.027 -58.674 -2.639 1.00 14.22 94 PHE A N 1
ATOM 745 C CA . PHE A 1 114 ? -13.180 -57.214 -2.397 1.00 12.55 94 PHE A CA 1
ATOM 746 C C . PHE A 1 114 ? -13.802 -57.032 -1.010 1.00 14.65 94 PHE A C 1
ATOM 747 O O . PHE A 1 114 ? -13.337 -56.223 -0.203 1.00 14.13 94 PHE A O 1
ATOM 755 N N . LYS A 1 115 ? -14.832 -57.823 -0.699 1.00 14.27 95 LYS A N 1
ATOM 756 C CA . LYS A 1 115 ? -15.469 -57.722 0.612 1.00 13.51 95 LYS A CA 1
ATOM 757 C C . LYS A 1 115 ? -14.492 -58.133 1.719 1.00 11.28 95 LYS A C 1
ATOM 758 O O . LYS A 1 115 ? -14.466 -57.532 2.757 1.00 12.75 95 LYS A O 1
ATOM 764 N N . HIS A 1 116 ? -13.689 -59.167 1.469 1.00 12.02 96 HIS A N 1
ATOM 765 C CA . HIS A 1 116 ? -12.741 -59.662 2.480 1.00 15.30 96 HIS A CA 1
ATOM 766 C C . HIS A 1 116 ? -11.750 -58.552 2.817 1.00 13.29 96 HIS A C 1
ATOM 767 O O . HIS A 1 116 ? -11.469 -58.299 3.975 1.00 16.12 96 HIS A O 1
ATOM 774 N N . LEU A 1 117 ? -11.275 -57.858 1.793 1.00 12.01 97 LEU A N 1
ATOM 775 C CA . LEU A 1 117 ? -10.454 -56.665 2.003 1.00 14.10 97 LEU A CA 1
ATOM 776 C C . LEU A 1 117 ? -11.083 -55.698 2.993 1.00 14.93 97 LEU A C 1
ATOM 777 O O . LEU A 1 117 ? -10.434 -55.312 3.974 1.00 13.89 97 LEU A O 1
ATOM 782 N N . PHE A 1 118 ? -12.350 -55.330 2.767 1.00 15.43 98 PHE A N 1
ATOM 783 C CA . PHE A 1 118 ? -13.031 -54.392 3.670 1.00 13.30 98 PHE A CA 1
ATOM 784 C C . PHE A 1 118 ? -13.427 -54.945 5.037 1.00 11.42 98 PHE A C 1
ATOM 785 O O . PHE A 1 118 ? -13.676 -54.189 5.969 1.00 11.97 98 PHE A O 1
ATOM 793 N N . ASP A 1 119 ? -13.447 -56.264 5.160 1.00 14.74 99 ASP A N 1
ATOM 794 C CA . ASP A 1 119 ? -13.677 -56.903 6.477 1.00 13.30 99 ASP A CA 1
ATOM 795 C C . ASP A 1 119 ? -12.463 -56.704 7.372 1.00 15.33 99 ASP A C 1
ATOM 796 O O . ASP A 1 119 ? -12.567 -56.818 8.582 1.00 19.22 99 ASP A O 1
ATOM 801 N N . LEU A 1 120 ? -11.315 -56.446 6.751 1.00 15.53 100 LEU A N 1
ATOM 802 C CA . LEU A 1 120 ? -10.060 -56.140 7.465 1.00 17.06 100 LEU A CA 1
ATOM 803 C C . LEU A 1 120 ? -9.834 -54.630 7.693 1.00 19.27 100 LEU A C 1
ATOM 804 O O . LEU A 1 120 ? -9.298 -54.217 8.736 1.00 25.20 100 LEU A O 1
ATOM 809 N N . VAL A 1 121 ? -10.243 -53.798 6.724 1.00 20.44 101 VAL A N 1
ATOM 810 C CA . VAL A 1 121 ? -10.055 -52.340 6.856 1.00 15.11 101 VAL A CA 1
ATOM 811 C C . VAL A 1 121 ? -10.661 -51.846 8.153 1.00 18.37 101 VAL A C 1
ATOM 812 O O . VAL A 1 121 ? -11.807 -52.156 8.470 1.00 21.44 101 VAL A O 1
ATOM 816 N N . ASP A 1 122 ? -9.910 -51.035 8.897 1.00 17.86 102 ASP A N 1
ATOM 817 C CA . ASP A 1 122 ? -10.413 -50.505 10.155 1.00 20.79 102 ASP A CA 1
ATOM 818 C C . ASP A 1 122 ? -11.760 -49.803 10.020 1.00 17.64 102 ASP A C 1
ATOM 819 O O . ASP A 1 122 ? -11.910 -48.867 9.227 1.00 22.70 102 ASP A O 1
ATOM 824 N N . HIS A 1 123 ? -12.734 -50.221 10.823 1.00 21.98 103 HIS A N 1
ATOM 825 C CA . HIS A 1 123 ? -14.108 -49.727 10.635 1.00 23.50 103 HIS A CA 1
ATOM 826 C C . HIS A 1 123 ? -14.382 -48.324 11.194 1.00 21.93 103 HIS A C 1
ATOM 827 O O . HIS A 1 123 ? -15.471 -47.809 11.020 1.00 24.14 103 HIS A O 1
ATOM 834 N N . GLN A 1 124 ? -13.405 -47.716 11.868 1.00 16.70 104 GLN A N 1
ATOM 835 C CA . GLN A 1 124 ? -13.491 -46.301 12.227 1.00 21.32 104 GLN A CA 1
ATOM 836 C C . GLN A 1 124 ? -12.811 -45.401 11.207 1.00 18.09 104 GLN A C 1
ATOM 837 O O . GLN A 1 124 ? -12.941 -44.185 11.264 1.00 16.31 104 GLN A O 1
ATOM 843 N N . SER A 1 125 ? -12.073 -45.988 10.285 1.00 20.76 105 SER A N 1
ATOM 844 C CA . SER A 1 125 ? -11.137 -45.192 9.498 1.00 18.37 105 SER A CA 1
ATOM 845 C C . SER A 1 125 ? -11.744 -44.434 8.308 1.00 18.97 105 SER A C 1
ATOM 846 O O . SER A 1 125 ? -11.083 -43.567 7.719 1.00 16.56 105 SER A O 1
ATOM 849 N N . LEU A 1 126 ? -12.980 -44.752 7.933 1.00 16.45 106 LEU A N 1
ATOM 850 C CA . LEU A 1 126 ? -13.521 -44.190 6.685 1.00 13.06 106 LEU A CA 1
ATOM 851 C C . LEU A 1 126 ? -14.669 -43.214 6.921 1.00 12.66 106 LEU A C 1
ATOM 852 O O . LEU A 1 126 ? -15.286 -42.716 5.968 1.00 13.83 106 LEU A O 1
ATOM 857 N N . LYS A 1 127 ? -14.967 -42.953 8.192 1.00 15.02 107 LYS A N 1
ATOM 858 C CA . LYS A 1 127 ? -16.081 -42.081 8.543 1.00 16.80 107 LYS A CA 1
ATOM 859 C C . LYS A 1 127 ? -15.905 -40.727 7.873 1.00 16.53 107 LYS A C 1
ATOM 860 O O . LYS A 1 127 ? -14.875 -40.053 8.051 1.00 16.21 107 LYS A O 1
ATOM 866 N N . GLY A 1 128 ? -16.897 -40.342 7.088 1.00 12.33 108 GLY A N 1
ATOM 867 C CA . GLY A 1 128 ? -16.911 -39.032 6.476 1.00 13.12 108 GLY A CA 1
ATOM 868 C C . GLY A 1 128 ? -15.973 -38.874 5.284 1.00 14.89 108 GLY A C 1
ATOM 869 O O . GLY A 1 128 ? -15.836 -37.771 4.741 1.00 14.18 108 GLY A O 1
ATOM 870 N N . VAL A 1 129 ? -15.309 -39.956 4.888 1.00 13.24 109 VAL A N 1
ATOM 871 C CA . VAL A 1 129 ? -14.363 -39.917 3.752 1.00 12.05 109 VAL A CA 1
ATOM 872 C C . VAL A 1 129 ? -15.160 -40.021 2.452 1.00 10.90 109 VAL A C 1
ATOM 873 O O . VAL A 1 129 ? -16.018 -40.896 2.326 1.00 11.33 109 VAL A O 1
ATOM 877 N N . PRO A 1 130 ? -14.905 -39.116 1.485 1.00 10.51 110 PRO A N 1
ATOM 878 C CA . PRO A 1 130 ? -15.660 -39.248 0.238 1.00 9.40 110 PRO A CA 1
ATOM 879 C C . PRO A 1 130 ? -15.324 -40.518 -0.523 1.00 12.13 110 PRO A C 1
ATOM 880 O O . PRO A 1 130 ? -14.160 -40.905 -0.621 1.00 11.42 110 PRO A O 1
ATOM 884 N N . VAL A 1 131 ? -16.345 -41.180 -1.058 1.00 12.07 111 VAL A N 1
ATOM 885 C CA . VAL A 1 131 ? -16.134 -42.460 -1.762 1.00 10.60 111 VAL A CA 1
ATOM 886 C C . VAL A 1 131 ? -16.881 -42.424 -3.081 1.00 10.93 111 VAL A C 1
ATOM 887 O O . VAL A 1 131 ? -18.075 -42.124 -3.093 1.00 10.61 111 VAL A O 1
ATOM 891 N N . VAL A 1 132 ? -16.187 -42.723 -4.181 1.00 9.82 112 VAL A N 1
ATOM 892 C CA . VAL A 1 132 ? -16.865 -42.922 -5.464 1.00 10.84 112 VAL A CA 1
ATOM 893 C C . VAL A 1 132 ? -17.141 -44.416 -5.652 1.00 9.29 112 VAL A C 1
ATOM 894 O O . VAL A 1 132 ? -16.226 -45.210 -5.542 1.00 12.37 112 VAL A O 1
ATOM 898 N N . LEU A 1 133 ? -18.395 -44.794 -5.942 1.00 8.77 113 LEU A N 1
ATOM 899 C CA . LEU A 1 133 ? -18.763 -46.195 -6.188 1.00 10.64 113 LEU A CA 1
ATOM 900 C C . LEU A 1 133 ? -18.838 -46.514 -7.675 1.00 12.65 113 LEU A C 1
ATOM 901 O O . LEU A 1 133 ? -19.490 -45.800 -8.411 1.00 14.24 113 LEU A O 1
ATOM 906 N N . ALA A 1 134 ? -18.214 -47.624 -8.101 1.00 11.73 114 ALA A N 1
ATOM 907 C CA . ALA A 1 134 ? -18.247 -48.038 -9.496 1.00 13.10 114 ALA A CA 1
ATOM 908 C C . ALA A 1 134 ? -18.385 -49.573 -9.602 1.00 11.26 114 ALA A C 1
ATOM 909 O O . ALA A 1 134 ? -17.966 -50.312 -8.712 1.00 12.94 114 ALA A O 1
ATOM 911 N N . ALA A 1 135 ? -18.972 -50.034 -10.695 1.00 10.92 115 ALA A N 1
ATOM 912 C CA . ALA A 1 135 ? -19.101 -51.472 -10.963 1.00 10.73 115 ALA A CA 1
ATOM 913 C C . ALA A 1 135 ? -19.267 -51.693 -12.447 1.00 12.21 115 ALA A C 1
ATOM 914 O O . ALA A 1 135 ? -19.732 -50.802 -13.174 1.00 11.90 115 ALA A O 1
ATOM 916 N N . THR A 1 136 ? -18.899 -52.893 -12.880 1.00 11.53 116 THR A N 1
ATOM 917 C CA . THR A 1 136 ? -19.171 -53.328 -14.230 1.00 16.71 116 THR A CA 1
ATOM 918 C C . THR A 1 136 ? -19.929 -54.647 -14.129 1.00 19.94 116 THR A C 1
ATOM 919 O O . THR A 1 136 ? -19.694 -55.423 -13.208 1.00 17.22 116 THR A O 1
ATOM 923 N N . GLY A 1 137 ? -20.870 -54.883 -15.034 1.00 19.19 117 GLY A N 1
ATOM 924 C CA . GLY A 1 137 ? -21.620 -56.147 -15.001 1.00 23.03 117 GLY A CA 1
ATOM 925 C C . GLY A 1 137 ? -21.799 -56.681 -16.398 1.00 26.13 117 GLY A C 1
ATOM 926 O O . GLY A 1 137 ? -21.613 -55.940 -17.379 1.00 26.50 117 GLY A O 1
ATOM 927 N N . GLY A 1 138 ? -22.152 -57.964 -16.505 1.00 28.78 118 GLY A N 1
ATOM 928 C CA . GLY A 1 138 ? -22.529 -58.535 -17.796 1.00 27.22 118 GLY A CA 1
ATOM 929 C C . GLY A 1 138 ? -23.854 -57.960 -18.257 1.00 33.11 118 GLY A C 1
ATOM 930 O O . GLY A 1 138 ? -24.109 -57.862 -19.460 1.00 36.02 118 GLY A O 1
ATOM 931 N N . SER A 1 139 ? -24.680 -57.547 -17.290 1.00 35.83 119 SER A N 1
ATOM 932 C CA . SER A 1 139 ? -26.038 -57.088 -17.572 1.00 38.78 119 SER A CA 1
ATOM 933 C C . SER A 1 139 ? -26.467 -55.832 -16.810 1.00 34.42 119 SER A C 1
ATOM 934 O O . SER A 1 139 ? -26.078 -55.626 -15.656 1.00 28.46 119 SER A O 1
ATOM 937 N N . GLU A 1 140 ? -27.308 -55.039 -17.468 1.00 25.01 120 GLU A N 1
ATOM 938 C CA . GLU A 1 140 ? -28.059 -53.949 -16.856 1.00 24.60 120 GLU A CA 1
ATOM 939 C C . GLU A 1 140 ? -28.960 -54.383 -15.688 1.00 18.50 120 GLU A C 1
ATOM 940 O O . GLU A 1 140 ? -29.268 -53.563 -14.815 1.00 14.86 120 GLU A O 1
ATOM 946 N N . ARG A 1 141 ? -29.389 -55.649 -15.692 1.00 14.44 121 ARG A N 1
ATOM 947 C CA A ARG A 1 141 ? -30.295 -56.195 -14.680 0.50 14.08 121 ARG A CA 1
ATOM 948 C CA B ARG A 1 141 ? -30.321 -56.133 -14.680 0.50 13.97 121 ARG A CA 1
ATOM 949 C C . ARG A 1 141 ? -29.767 -56.060 -13.255 1.00 12.40 121 ARG A C 1
ATOM 950 O O . ARG A 1 141 ? -30.525 -56.126 -12.295 1.00 11.45 121 ARG A O 1
ATOM 965 N N . HIS A 1 142 ? -28.464 -55.902 -13.120 1.00 11.40 122 HIS A N 1
ATOM 966 C CA . HIS A 1 142 ? -27.889 -55.735 -11.782 1.00 11.02 122 HIS A CA 1
ATOM 967 C C . HIS A 1 142 ? -27.427 -54.326 -11.462 1.00 11.78 122 HIS A C 1
ATOM 968 O O . HIS A 1 142 ? -26.636 -54.155 -10.527 1.00 13.70 122 HIS A O 1
ATOM 975 N N . ALA A 1 143 ? -27.970 -53.322 -12.162 1.00 10.49 123 ALA A N 1
ATOM 976 C CA . ALA A 1 143 ? -27.564 -51.939 -11.931 1.00 11.48 123 ALA A CA 1
ATOM 977 C C . ALA A 1 143 ? -27.801 -51.488 -10.468 1.00 12.99 123 ALA A C 1
ATOM 978 O O . ALA A 1 143 ? -27.040 -50.683 -9.935 1.00 12.98 123 ALA A O 1
ATOM 980 N N . LEU A 1 144 ? -28.822 -52.045 -9.822 1.00 10.49 124 LEU A N 1
ATOM 981 C CA . LEU A 1 144 ? -29.136 -51.733 -8.414 1.00 10.00 124 LEU A CA 1
ATOM 982 C C . LEU A 1 144 ? -28.112 -52.191 -7.370 1.00 11.53 124 LEU A C 1
ATOM 983 O O . LEU A 1 144 ? -28.189 -51.788 -6.208 1.00 14.56 124 LEU A O 1
ATOM 1001 N N . ILE A 1 146 ? -25.271 -51.101 -7.157 1.00 11.04 126 ILE A N 1
ATOM 1002 C CA . ILE A 1 146 ? -24.615 -49.879 -6.703 1.00 11.16 126 ILE A CA 1
ATOM 1003 C C . ILE A 1 146 ? -25.274 -49.405 -5.407 1.00 11.54 126 ILE A C 1
ATOM 1004 O O . ILE A 1 146 ? -24.589 -49.114 -4.438 1.00 12.54 126 ILE A O 1
ATOM 1009 N N . ASP A 1 147 ? -26.606 -49.312 -5.414 1.00 10.82 127 ASP A N 1
ATOM 1010 C CA . ASP A 1 147 ? -27.320 -48.665 -4.297 1.00 10.28 127 ASP A CA 1
ATOM 1011 C C . ASP A 1 147 ? -27.787 -49.585 -3.204 1.00 10.77 127 ASP A C 1
ATOM 1012 O O . ASP A 1 147 ? -28.062 -49.119 -2.085 1.00 11.95 127 ASP A O 1
ATOM 1017 N N . HIS A 1 148 ? -27.846 -50.889 -3.513 1.00 12.19 128 HIS A N 1
ATOM 1018 C CA . HIS A 1 148 ? -28.279 -51.908 -2.537 1.00 11.18 128 HIS A CA 1
ATOM 1019 C C . HIS A 1 148 ? -27.160 -52.821 -2.018 1.00 9.87 128 HIS A C 1
ATOM 1020 O O . HIS A 1 148 ? -27.403 -53.602 -1.089 1.00 9.59 128 HIS A O 1
ATOM 1027 N N . GLN A 1 149 ? -25.967 -52.722 -2.618 1.00 9.36 129 GLN A N 1
ATOM 1028 C CA A GLN A 1 149 ? -24.818 -53.531 -2.179 0.50 10.77 129 GLN A CA 1
ATOM 1029 C CA B GLN A 1 149 ? -24.804 -53.534 -2.204 0.50 10.44 129 GLN A CA 1
ATOM 1030 C C . GLN A 1 149 ? -23.597 -52.656 -1.873 1.00 9.88 129 GLN A C 1
ATOM 1031 O O . GLN A 1 149 ? -23.147 -52.580 -0.721 1.00 11.60 129 GLN A O 1
ATOM 1042 N N . LEU A 1 150 ? -23.077 -51.956 -2.869 1.00 8.51 130 LEU A N 1
ATOM 1043 C CA . LEU A 1 150 ? -21.875 -51.119 -2.630 1.00 10.04 130 LEU A CA 1
ATOM 1044 C C . LEU A 1 150 ? -22.146 -49.936 -1.701 1.00 10.12 130 LEU A C 1
ATOM 1045 O O . LEU A 1 150 ? -21.402 -49.711 -0.725 1.00 10.98 130 LEU A O 1
ATOM 1050 N N . ARG A 1 151 ? -23.241 -49.219 -1.938 1.00 8.72 131 ARG A N 1
ATOM 1051 C CA . ARG A 1 151 ? -23.520 -48.052 -1.081 1.00 9.20 131 ARG A CA 1
ATOM 1052 C C . ARG A 1 151 ? -23.737 -48.438 0.383 1.00 8.70 131 ARG A C 1
ATOM 1053 O O . ARG A 1 151 ? -23.211 -47.777 1.264 1.00 10.53 131 ARG A O 1
ATOM 1061 N N . PRO A 1 152 ? -24.521 -49.497 0.651 1.00 11.87 132 PRO A N 1
ATOM 1062 C CA . PRO A 1 152 ? -24.665 -49.930 2.063 1.00 8.99 132 PRO A CA 1
ATOM 1063 C C . PRO A 1 152 ? -23.338 -50.403 2.687 1.00 10.60 132 PRO A C 1
ATOM 1064 O O . PRO A 1 152 ? -23.100 -50.186 3.892 1.00 10.25 132 PRO A O 1
ATOM 1068 N N . LEU A 1 153 ? -22.463 -51.033 1.894 1.00 11.42 133 LEU A N 1
ATOM 1069 C CA . LEU A 1 153 ? -21.161 -51.435 2.448 1.00 10.77 133 LEU A CA 1
ATOM 1070 C C . LEU A 1 153 ? -20.437 -50.216 3.031 1.00 10.02 133 LEU A C 1
ATOM 1071 O O . LEU A 1 153 ? -19.940 -50.232 4.174 1.00 12.56 133 LEU A O 1
ATOM 1076 N N . PHE A 1 154 ? -20.372 -49.159 2.235 1.00 10.47 134 PHE A N 1
ATOM 1077 C CA . PHE A 1 154 ? -19.672 -47.943 2.638 1.00 12.79 134 PHE A CA 1
ATOM 1078 C C . PHE A 1 154 ? -20.459 -47.109 3.638 1.00 12.29 134 PHE A C 1
ATOM 1079 O O . PHE A 1 154 ? -19.866 -46.467 4.477 1.00 9.92 134 PHE A O 1
ATOM 1087 N N . ALA A 1 155 ? -21.788 -47.194 3.582 1.00 9.55 135 ALA A N 1
ATOM 1088 C CA . ALA A 1 155 ? -22.595 -46.624 4.660 1.00 11.65 135 ALA A CA 1
ATOM 1089 C C . ALA A 1 155 ? -22.333 -47.291 6.044 1.00 12.31 135 ALA A C 1
ATOM 1090 O O . ALA A 1 155 ? -22.501 -46.645 7.079 1.00 14.28 135 ALA A O 1
ATOM 1092 N N . PHE A 1 156 ? -21.941 -48.568 6.059 1.00 12.25 136 PHE A N 1
ATOM 1093 C CA . PHE A 1 156 ? -21.594 -49.237 7.341 1.00 12.28 136 PHE A CA 1
ATOM 1094 C C . PHE A 1 156 ? -20.413 -48.511 7.991 1.00 13.93 136 PHE A C 1
ATOM 1095 O O . PHE A 1 156 ? -20.364 -48.304 9.208 1.00 12.24 136 PHE A O 1
ATOM 1103 N N . PHE A 1 157 ? -19.471 -48.100 7.146 1.00 12.52 137 PHE A N 1
ATOM 1104 C CA . PHE A 1 157 ? -18.290 -47.360 7.579 1.00 12.71 137 PHE A CA 1
ATOM 1105 C C . PHE A 1 157 ? -18.610 -45.900 7.835 1.00 11.17 137 PHE A C 1
ATOM 1106 O O . PHE A 1 157 ? -17.725 -45.140 8.221 1.00 11.65 137 PHE A O 1
ATOM 1114 N N . GLN A 1 158 ? -19.863 -45.518 7.587 1.00 11.17 138 GLN A N 1
ATOM 1115 C CA . GLN A 1 158 ? -20.315 -44.124 7.589 1.00 10.08 138 GLN A CA 1
ATOM 1116 C C . GLN A 1 158 ? -19.469 -43.211 6.686 1.00 10.02 138 GLN A C 1
ATOM 1117 O O . GLN A 1 158 ? -19.264 -42.026 6.990 1.00 12.10 138 GLN A O 1
ATOM 1123 N N . ALA A 1 159 ? -18.986 -43.770 5.578 1.00 11.64 139 ALA A N 1
ATOM 1124 C CA . ALA A 1 159 ? -18.225 -43.006 4.605 1.00 13.14 139 ALA A CA 1
ATOM 1125 C C . ALA A 1 159 ? -19.168 -42.078 3.876 1.00 13.95 139 ALA A C 1
ATOM 1126 O O . ALA A 1 159 ? -20.398 -42.290 3.879 1.00 11.69 139 ALA A O 1
ATOM 1128 N N . HIS A 1 160 ? -18.596 -41.047 3.267 1.00 10.90 140 HIS A N 1
ATOM 1129 C CA . HIS A 1 160 ? -19.400 -40.054 2.563 1.00 12.08 140 HIS A CA 1
ATOM 1130 C C . HIS A 1 160 ? -19.496 -40.536 1.095 1.00 11.78 140 HIS A C 1
ATOM 1131 O O . HIS A 1 160 ? -18.814 -40.006 0.201 1.00 10.20 140 HIS A O 1
ATOM 1138 N N . THR A 1 161 ? -20.329 -41.551 0.832 1.00 11.55 141 THR A N 1
ATOM 1139 C CA . THR A 1 161 ? -20.495 -41.956 -0.583 1.00 9.98 141 THR A CA 1
ATOM 1140 C C . THR A 1 161 ? -21.002 -40.761 -1.382 1.00 13.12 141 THR A C 1
ATOM 1141 O O . THR A 1 161 ? -21.827 -39.990 -0.889 1.00 11.19 141 THR A O 1
ATOM 1145 N N . LEU A 1 162 ? -20.519 -40.620 -2.617 1.00 11.78 142 LEU A N 1
ATOM 1146 C CA . LEU A 1 162 ? -20.884 -39.470 -3.427 1.00 10.59 142 LEU A CA 1
ATOM 1147 C C . LEU A 1 162 ? -22.107 -39.844 -4.291 1.00 12.19 142 LEU A C 1
ATOM 1148 O O . LEU A 1 162 ? -22.348 -41.010 -4.535 1.00 11.82 142 LEU A O 1
ATOM 1153 N N . PRO A 1 163 ? -22.917 -38.856 -4.703 1.00 10.99 143 PRO A N 1
ATOM 1154 C CA . PRO A 1 163 ? -24.245 -39.200 -5.217 1.00 11.39 143 PRO A CA 1
ATOM 1155 C C . PRO A 1 163 ? -24.286 -40.046 -6.505 1.00 12.27 143 PRO A C 1
ATOM 1156 O O . PRO A 1 163 ? -25.197 -40.881 -6.681 1.00 12.45 143 PRO A O 1
ATOM 1160 N N . TYR A 1 164 ? -23.353 -39.804 -7.417 1.00 11.69 144 TYR A N 1
ATOM 1161 C CA . TYR A 1 164 ? -23.436 -40.435 -8.773 1.00 9.70 144 TYR A CA 1
ATOM 1162 C C . TYR A 1 164 ? -22.503 -41.644 -8.779 1.00 11.37 144 TYR A C 1
ATOM 1163 O O . TYR A 1 164 ? -21.274 -41.493 -8.657 1.00 15.63 144 TYR A O 1
ATOM 1172 N N . GLY A 1 165 ? -23.090 -42.834 -8.813 1.00 11.52 145 GLY A N 1
ATOM 1173 C CA . GLY A 1 165 ? -22.307 -44.060 -8.954 1.00 14.02 145 GLY A CA 1
ATOM 1174 C C . GLY A 1 165 ? -22.115 -44.377 -10.432 1.00 14.23 145 GLY A C 1
ATOM 1175 O O . GLY A 1 165 ? -22.883 -43.923 -11.277 1.00 13.84 145 GLY A O 1
ATOM 1176 N N . LEU A 1 166 ? -21.077 -45.140 -10.739 1.00 14.29 146 LEU A N 1
ATOM 1177 C CA . LEU A 1 166 ? -20.837 -45.574 -12.129 1.00 14.06 146 LEU A CA 1
ATOM 1178 C C . LEU A 1 166 ? -21.192 -47.047 -12.257 1.00 14.31 146 LEU A C 1
ATOM 1179 O O . LEU A 1 166 ? -20.741 -47.876 -11.445 1.00 12.91 146 LEU A O 1
ATOM 1184 N N . TYR A 1 167 ? -22.041 -47.372 -13.232 1.00 12.14 147 TYR A N 1
ATOM 1185 C CA . TYR A 1 167 ? -22.364 -48.766 -13.515 1.00 13.41 147 TYR A CA 1
ATOM 1186 C C . TYR A 1 167 ? -22.283 -48.913 -15.037 1.00 13.48 147 TYR A C 1
ATOM 1187 O O . TYR A 1 167 ? -23.034 -48.281 -15.753 1.00 13.94 147 TYR A O 1
ATOM 1196 N N . ALA A 1 168 ? -21.347 -49.720 -15.519 1.00 13.30 148 ALA A N 1
ATOM 1197 C CA . ALA A 1 168 ? -21.174 -49.893 -16.959 1.00 15.78 148 ALA A CA 1
ATOM 1198 C C . ALA A 1 168 ? -21.275 -51.377 -17.272 1.00 20.09 148 ALA A C 1
ATOM 1199 O O . ALA A 1 168 ? -20.535 -52.193 -16.713 1.00 18.81 148 ALA A O 1
ATOM 1201 N N . SER A 1 169 ? -22.200 -51.737 -18.148 1.00 20.62 149 SER A N 1
ATOM 1202 C CA . SER A 1 169 ? -22.260 -53.133 -18.573 1.00 23.31 149 SER A CA 1
ATOM 1203 C C . SER A 1 169 ? -21.274 -53.375 -19.729 1.00 21.78 149 SER A C 1
ATOM 1204 O O . SER A 1 169 ? -20.611 -52.437 -20.197 1.00 20.08 149 SER A O 1
ATOM 1207 N N . VAL A 1 170 ? -21.187 -54.626 -20.183 1.00 24.21 150 VAL A N 1
ATOM 1208 C CA A VAL A 1 170 ? -20.171 -55.041 -21.160 0.60 26.74 150 VAL A CA 1
ATOM 1209 C CA B VAL A 1 170 ? -20.172 -55.052 -21.161 0.40 25.03 150 VAL A CA 1
ATOM 1210 C C . VAL A 1 170 ? -20.143 -54.209 -22.451 1.00 24.22 150 VAL A C 1
ATOM 1211 O O . VAL A 1 170 ? -19.069 -53.965 -23.004 1.00 23.88 150 VAL A O 1
ATOM 1218 N N . GLU A 1 171 ? -21.309 -53.752 -22.908 1.00 26.00 151 GLU A N 1
ATOM 1219 C CA A GLU A 1 171 ? -21.443 -52.974 -24.145 0.50 31.77 151 GLU A CA 1
ATOM 1220 C CA B GLU A 1 171 ? -21.361 -53.013 -24.176 0.50 30.61 151 GLU A CA 1
ATOM 1221 C C . GLU A 1 171 ? -20.712 -51.623 -24.123 1.00 31.66 151 GLU A C 1
ATOM 1222 O O . GLU A 1 171 ? -20.531 -50.989 -25.158 1.00 25.29 151 GLU A O 1
ATOM 1233 N N . SER A 1 172 ? -20.335 -51.157 -22.933 1.00 23.62 152 SER A N 1
ATOM 1234 C CA . SER A 1 172 ? -19.668 -49.866 -22.806 1.00 22.27 152 SER A CA 1
ATOM 1235 C C . SER A 1 172 ? -18.163 -49.956 -23.075 1.00 24.50 152 SER A C 1
ATOM 1236 O O . SER A 1 172 ? -17.456 -48.947 -23.038 1.00 21.00 152 SER A O 1
ATOM 1239 N N . PHE A 1 173 ? -17.670 -51.161 -23.346 1.00 23.62 153 PHE A N 1
ATOM 1240 C CA . PHE A 1 173 ? -16.234 -51.384 -23.392 1.00 25.89 153 PHE A CA 1
ATOM 1241 C C . PHE A 1 173 ? -15.781 -51.971 -24.724 1.00 28.20 153 PHE A C 1
ATOM 1242 O O . PHE A 1 173 ? -16.502 -52.745 -25.333 1.00 23.88 153 PHE A O 1
ATOM 1250 N N . ASP A 1 174 ? -14.580 -51.586 -25.149 1.00 25.72 154 ASP A N 1
ATOM 1251 C CA . ASP A 1 174 ? -13.842 -52.305 -26.193 1.00 30.59 154 ASP A CA 1
ATOM 1252 C C . ASP A 1 174 ? -12.798 -53.111 -25.495 1.00 22.95 154 ASP A C 1
ATOM 1253 O O . ASP A 1 174 ? -11.806 -52.552 -25.040 1.00 23.51 154 ASP A O 1
ATOM 1258 N N . ASP A 1 175 ? -13.004 -54.425 -25.444 1.00 31.47 155 ASP A N 1
ATOM 1259 C CA . ASP A 1 175 ? -12.223 -55.300 -24.563 1.00 38.99 155 ASP A CA 1
ATOM 1260 C C . ASP A 1 175 ? -12.341 -54.739 -23.140 1.00 35.62 155 ASP A C 1
ATOM 1261 O O . ASP A 1 175 ? -13.433 -54.725 -22.568 1.00 37.94 155 ASP A O 1
ATOM 1266 N N . GLN A 1 176 ? -11.238 -54.250 -22.588 1.00 26.53 156 GLN A N 1
ATOM 1267 C CA . GLN A 1 176 ? -11.261 -53.809 -21.199 1.00 33.41 156 GLN A CA 1
ATOM 1268 C C . GLN A 1 176 ? -11.150 -52.307 -21.061 1.00 28.90 156 GLN A C 1
ATOM 1269 O O . GLN A 1 176 ? -11.042 -51.803 -19.945 1.00 36.32 156 GLN A O 1
ATOM 1275 N N . ARG A 1 177 ? -11.173 -51.593 -22.193 1.00 24.36 157 ARG A N 1
ATOM 1276 C CA . ARG A 1 177 ? -11.062 -50.128 -22.207 1.00 23.46 157 ARG A CA 1
ATOM 1277 C C . ARG A 1 177 ? -12.453 -49.526 -22.305 1.00 20.87 157 ARG A C 1
ATOM 1278 O O . ARG A 1 177 ? -13.234 -49.919 -23.176 1.00 18.35 157 ARG A O 1
ATOM 1286 N N . LEU A 1 178 ? -12.749 -48.546 -21.458 1.00 23.55 158 LEU A N 1
ATOM 1287 C CA . LEU A 1 178 ? -14.032 -47.840 -21.566 1.00 22.36 158 LEU A CA 1
ATOM 1288 C C . LEU A 1 178 ? -14.143 -47.128 -22.921 1.00 19.03 158 LEU A C 1
ATOM 1289 O O . LEU A 1 178 ? -13.233 -46.425 -23.331 1.00 24.74 158 LEU A O 1
ATOM 1294 N N . ALA A 1 179 ? -15.255 -47.299 -23.619 1.00 18.94 159 ALA A N 1
ATOM 1295 C CA . ALA A 1 179 ? -15.391 -46.683 -24.948 1.00 22.50 159 ALA A CA 1
ATOM 1296 C C . ALA A 1 179 ? -16.749 -46.000 -25.169 1.00 27.18 159 ALA A C 1
ATOM 1297 O O . ALA A 1 179 ? -17.130 -45.720 -26.303 1.00 44.38 159 ALA A O 1
ATOM 1299 N N . ASP A 1 180 ? -17.468 -45.732 -24.083 1.00 21.43 160 ASP A N 1
ATOM 1300 C CA . ASP A 1 180 ? -18.852 -45.240 -24.147 1.00 18.65 160 ASP A CA 1
ATOM 1301 C C . ASP A 1 180 ? -18.930 -43.765 -23.731 1.00 16.92 160 ASP A C 1
ATOM 1302 O O . ASP A 1 180 ? -18.699 -43.435 -22.570 1.00 14.24 160 ASP A O 1
ATOM 1307 N N . PRO A 1 181 ? -19.246 -42.865 -24.690 1.00 20.35 161 PRO A N 1
ATOM 1308 C CA . PRO A 1 181 ? -19.275 -41.419 -24.425 1.00 19.37 161 PRO A CA 1
ATOM 1309 C C . PRO A 1 181 ? -20.174 -41.079 -23.234 1.00 18.94 161 PRO A C 1
ATOM 1310 O O . PRO A 1 181 ? -19.882 -40.139 -22.500 1.00 21.84 161 PRO A O 1
ATOM 1314 N N . ALA A 1 182 ? -21.249 -41.845 -23.036 1.00 17.80 162 ALA A N 1
ATOM 1315 C CA . ALA A 1 182 ? -22.177 -41.591 -21.904 1.00 17.46 162 ALA A CA 1
ATOM 1316 C C . ALA A 1 182 ? -21.511 -41.863 -20.542 1.00 20.49 162 ALA A C 1
ATOM 1317 O O . ALA A 1 182 ? -21.761 -41.161 -19.564 1.00 15.89 162 ALA A O 1
ATOM 1319 N N . GLN A 1 183 ? -20.665 -42.888 -20.491 1.00 14.72 163 GLN A N 1
ATOM 1320 C CA . GLN A 1 183 ? -19.889 -43.167 -19.286 1.00 18.04 163 GLN A CA 1
ATOM 1321 C C . GLN A 1 183 ? -18.814 -42.107 -19.027 1.00 18.26 163 GLN A C 1
ATOM 1322 O O . GLN A 1 183 ? -18.609 -41.702 -17.871 1.00 12.95 163 GLN A O 1
ATOM 1328 N N . PHE A 1 184 ? -18.140 -41.648 -20.088 1.00 15.56 164 PHE A N 1
ATOM 1329 C CA . PHE A 1 184 ? -17.159 -40.558 -19.962 1.00 19.53 164 PHE A CA 1
ATOM 1330 C C . PHE A 1 184 ? -17.835 -39.296 -19.438 1.00 19.46 164 PHE A C 1
ATOM 1331 O O . PHE A 1 184 ? -17.285 -38.571 -18.592 1.00 20.81 164 PHE A O 1
ATOM 1339 N N . GLU A 1 185 ? -19.053 -39.057 -19.887 1.00 18.00 165 GLU A N 1
ATOM 1340 C CA . GLU A 1 185 ? -19.790 -37.908 -19.350 1.00 22.71 165 GLU A CA 1
ATOM 1341 C C . GLU A 1 185 ? -20.208 -38.075 -17.906 1.00 20.11 165 GLU A C 1
ATOM 1342 O O . GLU A 1 185 ? -20.145 -37.139 -17.135 1.00 19.39 165 GLU A O 1
ATOM 1348 N N . ARG A 1 186 ? -20.650 -39.262 -17.529 1.00 19.37 166 ARG A N 1
ATOM 1349 C CA . ARG A 1 186 ? -21.044 -39.433 -16.151 1.00 16.55 166 ARG A CA 1
ATOM 1350 C C . ARG A 1 186 ? -19.796 -39.313 -15.251 1.00 16.43 166 ARG A C 1
ATOM 1351 O O . ARG A 1 186 ? -19.881 -38.777 -14.141 1.00 17.98 166 ARG A O 1
ATOM 1359 N N . ILE A 1 187 ? -18.634 -39.756 -15.747 1.00 14.94 167 ILE A N 1
ATOM 1360 C CA . ILE A 1 187 ? -17.353 -39.541 -15.027 1.00 13.16 167 ILE A CA 1
ATOM 1361 C C . ILE A 1 187 ? -17.125 -38.054 -14.717 1.00 14.27 167 ILE A C 1
ATOM 1362 O O . ILE A 1 187 ? -16.665 -37.696 -13.646 1.00 13.36 167 ILE A O 1
ATOM 1367 N N . GLU A 1 188 ? -17.477 -37.186 -15.654 1.00 15.99 168 GLU A N 1
ATOM 1368 C CA . GLU A 1 188 ? -17.303 -35.741 -15.457 1.00 17.33 168 GLU A CA 1
ATOM 1369 C C . GLU A 1 188 ? -18.219 -35.220 -14.339 1.00 14.63 168 GLU A C 1
ATOM 1370 O O . GLU A 1 188 ? -17.806 -34.384 -13.547 1.00 14.47 168 GLU A O 1
ATOM 1376 N N . ARG A 1 189 ? -19.463 -35.721 -14.284 1.00 13.78 169 ARG A N 1
ATOM 1377 C CA . ARG A 1 189 ? -20.394 -35.392 -13.191 1.00 13.72 169 ARG A CA 1
ATOM 1378 C C . ARG A 1 189 ? -19.864 -35.877 -11.844 1.00 13.11 169 ARG A C 1
ATOM 1379 O O . ARG A 1 189 ? -19.979 -35.186 -10.831 1.00 14.31 169 ARG A O 1
ATOM 1387 N N . VAL A 1 190 ? -19.292 -37.074 -11.821 1.00 12.21 170 VAL A N 1
ATOM 1388 C CA . VAL A 1 190 ? -18.627 -37.576 -10.583 1.00 11.70 170 VAL A CA 1
ATOM 1389 C C . VAL A 1 190 ? -17.520 -36.619 -10.126 1.00 14.46 170 VAL A C 1
ATOM 1390 O O . VAL A 1 190 ? -17.397 -36.257 -8.934 1.00 13.73 170 VAL A O 1
ATOM 1394 N N . LEU A 1 191 ? -16.705 -36.204 -11.085 1.00 14.37 171 LEU A N 1
ATOM 1395 C CA . LEU A 1 191 ? -15.606 -35.316 -10.787 1.00 16.66 171 LEU A CA 1
ATOM 1396 C C . LEU A 1 191 ? -16.095 -33.953 -10.333 1.00 14.01 171 LEU A C 1
ATOM 1397 O O . LEU A 1 191 ? -15.469 -33.366 -9.476 1.00 17.31 171 LEU A O 1
ATOM 1402 N N . ASP A 1 192 ? -17.206 -33.458 -10.887 1.00 13.57 172 ASP A N 1
ATOM 1403 C CA . ASP A 1 192 ? -17.829 -32.252 -10.332 1.00 17.19 172 ASP A CA 1
ATOM 1404 C C . ASP A 1 192 ? -18.029 -32.434 -8.808 1.00 16.83 172 ASP A C 1
ATOM 1405 O O . ASP A 1 192 ? -17.714 -31.534 -8.023 1.00 12.72 172 ASP A O 1
ATOM 1410 N N . THR A 1 193 ? -18.562 -33.587 -8.397 1.00 11.54 173 THR A N 1
ATOM 1411 C CA . THR A 1 193 ? -18.859 -33.781 -6.971 1.00 13.39 173 THR A CA 1
ATOM 1412 C C . THR A 1 193 ? -17.604 -33.928 -6.128 1.00 13.54 173 THR A C 1
ATOM 1413 O O . THR A 1 193 ? -17.608 -33.538 -4.957 1.00 14.72 173 THR A O 1
ATOM 1417 N N . VAL A 1 194 ? -16.542 -34.487 -6.716 1.00 12.55 174 VAL A N 1
ATOM 1418 C CA . VAL A 1 194 ? -15.243 -34.579 -6.036 1.00 11.86 174 VAL A CA 1
ATOM 1419 C C . VAL A 1 194 ? -14.676 -33.165 -5.805 1.00 13.86 174 VAL A C 1
ATOM 1420 O O . VAL A 1 194 ? -14.276 -32.827 -4.694 1.00 12.35 174 VAL A O 1
ATOM 1424 N N . GLY A 1 195 ? -14.665 -32.337 -6.858 1.00 12.77 175 GLY A N 1
ATOM 1425 C CA . GLY A 1 195 ? -14.153 -30.968 -6.757 1.00 18.24 175 GLY A CA 1
ATOM 1426 C C . GLY A 1 195 ? -14.945 -30.171 -5.723 1.00 21.04 175 GLY A C 1
ATOM 1427 O O . GLY A 1 195 ? -14.364 -29.443 -4.911 1.00 18.77 175 GLY A O 1
ATOM 1428 N N . ALA A 1 196 ? -16.264 -30.342 -5.727 1.00 13.60 176 ALA A N 1
ATOM 1429 C CA . ALA A 1 196 ? -17.150 -29.627 -4.801 1.00 15.82 176 ALA A CA 1
ATOM 1430 C C . ALA A 1 196 ? -16.855 -30.042 -3.354 1.00 16.80 176 ALA A C 1
ATOM 1431 O O . ALA A 1 196 ? -16.808 -29.198 -2.439 1.00 16.35 176 ALA A O 1
ATOM 1433 N N . PHE A 1 197 ? -16.614 -31.333 -3.147 1.00 14.94 177 PHE A N 1
ATOM 1434 C CA . PHE A 1 197 ? -16.387 -31.840 -1.783 1.00 14.97 177 PHE A CA 1
ATOM 1435 C C . PHE A 1 197 ? -15.110 -31.225 -1.188 1.00 16.21 177 PHE A C 1
ATOM 1436 O O . PHE A 1 197 ? -15.039 -30.926 0.000 1.00 17.20 177 PHE A O 1
ATOM 1444 N N . PHE A 1 198 ? -14.084 -31.099 -2.021 1.00 14.33 178 PHE A N 1
ATOM 1445 C CA . PHE A 1 198 ? -12.824 -30.508 -1.566 1.00 15.04 178 PHE A CA 1
ATOM 1446 C C . PHE A 1 198 ? -12.803 -28.996 -1.703 1.00 18.24 178 PHE A C 1
ATOM 1447 O O . PHE A 1 198 ? -11.769 -28.363 -1.503 1.00 21.80 178 PHE A O 1
ATOM 1455 N N . HIS A 1 199 ? -13.964 -28.436 -2.049 1.00 20.95 179 HIS A N 1
ATOM 1456 C CA . HIS A 1 199 ? -14.201 -26.980 -2.113 1.00 27.94 179 HIS A CA 1
ATOM 1457 C C . HIS A 1 199 ? -13.203 -26.370 -3.076 1.00 28.72 179 HIS A C 1
ATOM 1458 O O . HIS A 1 199 ? -12.715 -25.249 -2.860 1.00 33.28 179 HIS A O 1
ATOM 1465 N N . ILE A 1 200 ? -12.854 -27.135 -4.111 1.00 30.80 180 ILE A N 1
ATOM 1466 C CA . ILE A 1 200 ? -11.977 -26.642 -5.169 1.00 32.25 180 ILE A CA 1
ATOM 1467 C C . ILE A 1 200 ? -12.773 -25.627 -5.987 1.00 34.24 180 ILE A C 1
ATOM 1468 O O . ILE A 1 200 ? -13.769 -26.004 -6.615 1.00 38.39 180 ILE A O 1
ATOM 1473 N N . PRO A 1 201 ? -12.323 -24.347 -6.003 1.00 36.34 181 PRO A N 1
ATOM 1474 C CA . PRO A 1 201 ? -13.065 -23.262 -6.666 1.00 52.06 181 PRO A CA 1
ATOM 1475 C C . PRO A 1 201 ? -13.475 -23.685 -8.081 1.00 64.70 181 PRO A C 1
ATOM 1476 O O . PRO A 1 201 ? -12.615 -23.927 -8.934 1.00 57.27 181 PRO A O 1
ATOM 1480 N N . VAL A 1 202 ? -14.785 -23.789 -8.298 1.00 82.48 182 VAL A N 1
ATOM 1481 C CA . VAL A 1 202 ? -15.350 -24.544 -9.423 1.00 89.01 182 VAL A CA 1
ATOM 1482 C C . VAL A 1 202 ? -15.082 -23.915 -10.796 1.00 95.44 182 VAL A C 1
ATOM 1483 O O . VAL A 1 202 ? -15.816 -23.031 -11.238 1.00 93.98 182 VAL A O 1
ATOM 1487 N N . ALA A 1 203 ? -14.018 -24.377 -11.458 1.00 98.63 183 ALA A N 1
ATOM 1488 C CA . ALA A 1 203 ? -13.603 -23.828 -12.755 1.00 98.42 183 ALA A CA 1
ATOM 1489 C C . ALA A 1 203 ? -12.651 -24.737 -13.551 1.00 100.94 183 ALA A C 1
ATOM 1490 O O . ALA A 1 203 ? -11.432 -24.674 -13.370 1.00 116.77 183 ALA A O 1
ATOM 1492 N N . ARG A 1 204 ? -13.217 -25.579 -14.420 1.00 102.64 184 ARG A N 1
ATOM 1493 C CA . ARG A 1 204 ? -12.447 -26.315 -15.442 1.00 98.31 184 ARG A CA 1
ATOM 1494 C C . ARG A 1 204 ? -13.332 -26.677 -16.643 1.00 108.97 184 ARG A C 1
ATOM 1495 O O . ARG A 1 204 ? -13.029 -26.336 -17.790 1.00 80.08 184 ARG A O 1
ATOM 1503 N N . ALA B 1 23 ? 0.408 -29.038 -15.247 1.00 71.17 3 ALA B N 1
ATOM 1504 C CA . ALA B 1 23 ? -1.075 -29.166 -15.143 1.00 76.75 3 ALA B CA 1
ATOM 1505 C C . ALA B 1 23 ? -1.527 -30.613 -14.940 1.00 92.82 3 ALA B C 1
ATOM 1506 O O . ALA B 1 23 ? -2.618 -30.847 -14.416 1.00 110.44 3 ALA B O 1
ATOM 1508 N N . ARG B 1 24 ? -0.699 -31.575 -15.357 1.00 84.61 4 ARG B N 1
ATOM 1509 C CA . ARG B 1 24 ? -1.075 -32.999 -15.276 1.00 86.58 4 ARG B CA 1
ATOM 1510 C C . ARG B 1 24 ? -0.139 -33.923 -14.477 1.00 56.00 4 ARG B C 1
ATOM 1511 O O . ARG B 1 24 ? 0.911 -33.503 -13.969 1.00 47.92 4 ARG B O 1
ATOM 1519 N N . VAL B 1 25 ? -0.558 -35.183 -14.380 1.00 39.03 5 VAL B N 1
ATOM 1520 C CA . VAL B 1 25 ? 0.002 -36.142 -13.439 1.00 34.01 5 VAL B CA 1
ATOM 1521 C C . VAL B 1 25 ? 1.307 -36.806 -13.937 1.00 22.61 5 VAL B C 1
ATOM 1522 O O . VAL B 1 25 ? 1.409 -37.169 -15.111 1.00 23.52 5 VAL B O 1
ATOM 1526 N N . ILE B 1 26 ? 2.276 -36.967 -13.034 1.00 17.83 6 ILE B N 1
ATOM 1527 C CA A ILE B 1 26 ? 3.450 -37.792 -13.341 0.60 15.80 6 ILE B CA 1
ATOM 1528 C CA B ILE B 1 26 ? 3.473 -37.777 -13.287 0.40 16.20 6 ILE B CA 1
ATOM 1529 C C . ILE B 1 26 ? 3.140 -39.248 -13.019 1.00 15.00 6 ILE B C 1
ATOM 1530 O O . ILE B 1 26 ? 2.780 -39.601 -11.881 1.00 16.65 6 ILE B O 1
ATOM 1539 N N . ARG B 1 27 ? 3.270 -40.094 -14.028 1.00 14.25 7 ARG B N 1
ATOM 1540 C CA . ARG B 1 27 ? 3.028 -41.526 -13.863 1.00 15.71 7 ARG B CA 1
ATOM 1541 C C . ARG B 1 27 ? 4.283 -42.233 -13.381 1.00 14.14 7 ARG B C 1
ATOM 1542 O O . ARG B 1 27 ? 5.263 -42.347 -14.120 1.00 14.36 7 ARG B O 1
ATOM 1550 N N . VAL B 1 28 ? 4.224 -42.704 -12.138 1.00 11.24 8 VAL B N 1
ATOM 1551 C CA . VAL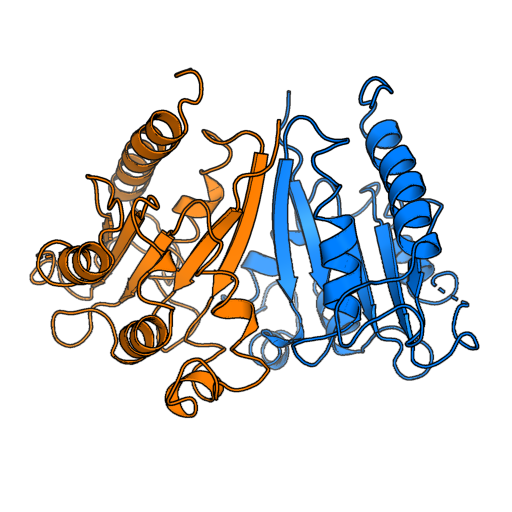 B 1 28 ? 5.346 -43.360 -11.498 1.00 12.94 8 VAL B CA 1
ATOM 1552 C C . VAL B 1 28 ? 5.128 -44.865 -11.532 1.00 17.71 8 VAL B C 1
ATOM 1553 O O . VAL B 1 28 ? 4.046 -45.348 -11.166 1.00 16.37 8 VAL B O 1
ATOM 1557 N N . VAL B 1 29 ? 6.146 -45.609 -11.973 1.00 10.23 9 VAL B N 1
ATOM 1558 C CA . VAL B 1 29 ? 6.062 -47.054 -11.915 1.00 12.68 9 VAL B CA 1
ATOM 1559 C C . VAL B 1 29 ? 7.179 -47.556 -11.004 1.00 13.01 9 VAL B C 1
ATOM 1560 O O . VAL B 1 29 ? 8.355 -47.179 -11.144 1.00 13.15 9 VAL B O 1
ATOM 1564 N N . VAL B 1 30 ? 6.793 -48.394 -10.055 1.00 11.91 10 VAL B N 1
ATOM 1565 C CA . VAL B 1 30 ? 7.725 -48.973 -9.106 1.00 11.62 10 VAL B CA 1
ATOM 1566 C C . VAL B 1 30 ? 7.836 -50.465 -9.450 1.00 15.86 10 VAL B C 1
ATOM 1567 O O . VAL B 1 30 ? 6.813 -51.184 -9.522 1.00 16.84 10 VAL B O 1
ATOM 1571 N N . VAL B 1 31 ? 9.062 -50.931 -9.709 1.00 14.20 11 VAL B N 1
ATOM 1572 C CA . VAL B 1 31 ? 9.304 -52.364 -9.957 1.00 11.22 11 VAL B CA 1
ATOM 1573 C C . VAL B 1 31 ? 10.073 -52.992 -8.796 1.00 14.76 11 VAL B C 1
ATOM 1574 O O . VAL B 1 31 ? 11.210 -52.588 -8.508 1.00 14.73 11 VAL B O 1
ATOM 1578 N N . SER B 1 32 ? 9.475 -53.982 -8.132 1.00 13.03 12 SER B N 1
ATOM 1579 C CA . SER B 1 32 ? 10.177 -54.677 -7.069 1.00 20.40 12 SER B CA 1
ATOM 1580 C C . SER B 1 32 ? 10.607 -56.042 -7.589 1.00 23.05 12 SER B C 1
ATOM 1581 O O . SER B 1 32 ? 9.778 -56.795 -8.100 1.00 20.60 12 SER B O 1
ATOM 1584 N N . GLY B 1 33 ? 11.898 -56.354 -7.471 1.00 18.92 13 GLY B N 1
ATOM 1585 C CA . GLY B 1 33 ? 12.442 -57.558 -8.079 1.00 18.36 13 GLY B CA 1
ATOM 1586 C C . GLY B 1 33 ? 12.542 -58.719 -7.112 1.00 21.44 13 GLY B C 1
ATOM 1587 O O . GLY B 1 33 ? 13.079 -59.759 -7.477 1.00 16.30 13 GLY B O 1
ATOM 1588 N N . SER B 1 34 ? 12.033 -58.560 -5.885 1.00 15.76 14 SER B N 1
ATOM 1589 C CA . SER B 1 34 ? 12.113 -59.642 -4.888 1.00 21.58 14 SER B CA 1
ATOM 1590 C C . SER B 1 34 ? 11.327 -60.845 -5.395 1.00 19.92 14 SER B C 1
ATOM 1591 O O . SER B 1 34 ? 10.292 -60.681 -6.025 1.00 23.79 14 SER B O 1
ATOM 1594 N N . LEU B 1 35 ? 11.857 -62.044 -5.150 1.00 24.57 15 LEU B N 1
ATOM 1595 C CA . LEU B 1 35 ? 11.149 -63.275 -5.482 1.00 23.06 15 LEU B CA 1
ATOM 1596 C C . LEU B 1 35 ? 10.085 -63.613 -4.425 1.00 34.45 15 LEU B C 1
ATOM 1597 O O . LEU B 1 35 ? 9.119 -64.301 -4.735 1.00 36.61 15 LEU B O 1
ATOM 1602 N N . ARG B 1 36 ? 10.267 -63.117 -3.201 1.00 29.65 16 ARG B N 1
ATOM 1603 C CA A ARG B 1 36 ? 9.290 -63.323 -2.130 0.50 44.27 16 ARG B CA 1
ATOM 1604 C CA B ARG B 1 36 ? 9.293 -63.320 -2.118 0.50 44.83 16 ARG B CA 1
ATOM 1605 C C . ARG B 1 36 ? 8.719 -62.011 -1.585 1.00 44.05 16 ARG B C 1
ATOM 1606 O O . ARG B 1 36 ? 9.334 -60.955 -1.710 1.00 33.92 16 ARG B O 1
ATOM 1621 N N . ALA B 1 37 ? 7.528 -62.096 -0.994 1.00 47.09 17 ALA B N 1
ATOM 1622 C CA . ALA B 1 37 ? 6.895 -60.983 -0.300 1.00 43.38 17 ALA B CA 1
ATOM 1623 C C . ALA B 1 37 ? 6.472 -61.501 1.074 1.00 40.12 17 ALA B C 1
ATOM 1624 O O . ALA B 1 37 ? 6.072 -62.656 1.195 1.00 42.09 17 ALA B O 1
ATOM 1626 N N . PRO B 1 38 ? 6.618 -60.680 2.128 1.00 39.59 18 PRO B N 1
ATOM 1627 C CA . PRO B 1 38 ? 7.183 -59.327 2.161 1.00 30.31 18 PRO B CA 1
ATOM 1628 C C . PRO B 1 38 ? 8.707 -59.352 1.913 1.00 34.43 18 PRO B C 1
ATOM 1629 O O . PRO B 1 38 ? 9.336 -60.430 1.945 1.00 32.51 18 PRO B O 1
ATOM 1633 N N . SER B 1 39 ? 9.301 -58.188 1.666 1.00 25.74 19 SER B N 1
ATOM 1634 C CA . SER B 1 39 ? 10.752 -58.139 1.394 1.00 20.97 19 SER B CA 1
ATOM 1635 C C . SER B 1 39 ? 11.329 -56.782 1.784 1.00 18.70 19 SER B C 1
ATOM 1636 O O . SER B 1 39 ? 10.593 -55.785 1.858 1.00 20.83 19 SER B O 1
ATOM 1639 N N . ARG B 1 40 ? 12.630 -56.748 2.060 1.00 18.73 20 ARG B N 1
ATOM 1640 C CA . ARG B 1 40 ? 13.285 -55.490 2.457 1.00 22.71 20 ARG B CA 1
ATOM 1641 C C . ARG B 1 40 ? 13.274 -54.541 1.285 1.00 21.16 20 ARG B C 1
ATOM 1642 O O . ARG B 1 40 ? 13.163 -53.324 1.475 1.00 22.52 20 ARG B O 1
ATOM 1650 N N . THR B 1 41 ? 13.378 -55.110 0.079 1.00 18.99 21 THR B N 1
ATOM 1651 C CA . THR B 1 41 ? 13.331 -54.350 -1.161 1.00 22.29 21 THR B CA 1
ATOM 1652 C C . THR B 1 41 ? 12.025 -53.559 -1.281 1.00 23.10 21 THR B C 1
ATOM 1653 O O . THR B 1 41 ? 12.059 -52.384 -1.641 1.00 18.26 21 THR B O 1
ATOM 1657 N N . HIS B 1 42 ? 10.887 -54.209 -1.019 1.00 18.43 22 HIS B N 1
ATOM 1658 C CA A HIS B 1 42 ? 9.598 -53.515 -0.976 0.60 20.90 22 HIS B CA 1
ATOM 1659 C CA B HIS B 1 42 ? 9.617 -53.509 -1.003 0.40 21.17 22 HIS B CA 1
ATOM 1660 C C . HIS B 1 42 ? 9.660 -52.374 0.032 1.00 21.21 22 HIS B C 1
ATOM 1661 O O . HIS B 1 42 ? 9.190 -51.264 -0.248 1.00 24.65 22 HIS B O 1
ATOM 1674 N N . GLY B 1 43 ? 10.228 -52.658 1.216 1.00 18.48 23 GLY B N 1
ATOM 1675 C CA . GLY B 1 43 ? 10.312 -51.670 2.310 1.00 17.47 23 GLY B CA 1
ATOM 1676 C C . GLY B 1 43 ? 11.055 -50.414 1.892 1.00 20.32 23 GLY B C 1
ATOM 1677 O O . GLY B 1 43 ? 10.611 -49.287 2.146 1.00 16.57 23 GLY B O 1
ATOM 1678 N N . LEU B 1 44 ? 12.189 -50.615 1.224 1.00 15.74 24 LEU B N 1
ATOM 1679 C CA . LEU B 1 44 ? 13.022 -49.506 0.754 1.00 14.84 24 LEU B CA 1
ATOM 1680 C C . LEU B 1 44 ? 12.297 -48.695 -0.313 1.00 13.98 24 LEU B C 1
ATOM 1681 O O . LEU B 1 44 ? 12.320 -47.466 -0.295 1.00 14.37 24 LEU B O 1
ATOM 1686 N N . LEU B 1 45 ? 11.678 -49.380 -1.261 1.00 14.41 25 LEU B N 1
ATOM 1687 C CA . LEU B 1 45 ? 10.898 -48.691 -2.279 1.00 14.57 25 LEU B CA 1
ATOM 1688 C C . LEU B 1 45 ? 9.721 -47.948 -1.661 1.00 16.45 25 LEU B C 1
ATOM 1689 O O . LEU B 1 45 ? 9.417 -46.813 -2.050 1.00 16.76 25 LEU B O 1
ATOM 1694 N N . GLN B 1 46 ? 9.048 -48.585 -0.704 1.00 15.47 26 GLN B N 1
ATOM 1695 C CA A GLN B 1 46 ? 7.901 -47.932 -0.063 0.60 18.97 26 GLN B CA 1
ATOM 1696 C CA B GLN B 1 46 ? 7.905 -47.946 -0.031 0.40 18.73 26 GLN B CA 1
ATOM 1697 C C . GLN B 1 46 ? 8.311 -46.633 0.654 1.00 16.49 26 GLN B C 1
ATOM 1698 O O . GLN B 1 46 ? 7.608 -45.608 0.568 1.00 17.30 26 GLN B O 1
ATOM 1709 N N . ALA B 1 47 ? 9.444 -46.650 1.337 1.00 14.86 27 ALA B N 1
ATOM 1710 C CA . ALA B 1 47 ? 9.919 -45.429 2.039 1.00 14.93 27 ALA B CA 1
ATOM 1711 C C . ALA B 1 47 ? 10.153 -44.289 1.044 1.00 17.53 27 ALA B C 1
ATOM 1712 O O . ALA B 1 47 ? 9.904 -43.102 1.325 1.00 15.00 27 ALA B O 1
ATOM 1714 N N . LEU B 1 48 ? 10.642 -44.665 -0.128 1.00 16.94 28 LEU B N 1
ATOM 1715 C CA . LEU B 1 48 ? 10.855 -43.698 -1.186 1.00 16.04 28 LEU B CA 1
ATOM 1716 C C . LEU B 1 48 ? 9.521 -43.197 -1.741 1.00 14.72 28 LEU B C 1
ATOM 1717 O O . LEU B 1 48 ? 9.345 -41.986 -1.941 1.00 15.90 28 LEU B O 1
ATOM 1722 N N . VAL B 1 49 ? 8.601 -44.120 -2.015 1.00 14.26 29 VAL B N 1
ATOM 1723 C CA . VAL B 1 49 ? 7.288 -43.756 -2.597 1.00 15.00 29 VAL B CA 1
ATOM 1724 C C . VAL B 1 49 ? 6.485 -42.810 -1.671 1.00 15.74 29 VAL B C 1
ATOM 1725 O O . VAL B 1 49 ? 5.887 -41.816 -2.119 1.00 14.77 29 VAL B O 1
ATOM 1729 N N . GLU B 1 50 ? 6.518 -43.122 -0.378 1.00 15.34 30 GLU B N 1
ATOM 1730 C CA . GLU B 1 50 ? 5.854 -42.332 0.648 1.00 19.01 30 GLU B CA 1
ATOM 1731 C C . GLU B 1 50 ? 6.270 -40.877 0.640 1.00 22.78 30 GLU B C 1
ATOM 1732 O O . GLU B 1 50 ? 5.475 -40.004 0.971 1.00 23.01 30 GLU B O 1
ATOM 1738 N N . ARG B 1 51 ? 7.509 -40.608 0.239 1.00 19.51 31 ARG B N 1
ATOM 1739 C CA . ARG B 1 51 ? 8.026 -39.251 0.290 1.00 17.72 31 ARG B CA 1
ATOM 1740 C C . ARG B 1 51 ? 7.926 -38.481 -1.022 1.00 15.40 31 ARG B C 1
ATOM 1741 O O . ARG B 1 51 ? 8.155 -37.272 -1.044 1.00 16.54 31 ARG B O 1
ATOM 1749 N N . LEU B 1 52 ? 7.587 -39.160 -2.125 1.00 13.93 32 LEU B N 1
ATOM 1750 C CA A LEU B 1 52 ? 7.495 -38.489 -3.423 0.60 13.41 32 LEU B CA 1
ATOM 1751 C CA B LEU B 1 52 ? 7.499 -38.502 -3.425 0.40 14.59 32 LEU B CA 1
ATOM 1752 C C . LEU B 1 52 ? 6.596 -37.247 -3.439 1.00 16.28 32 LEU B C 1
ATOM 1753 O O . LEU B 1 52 ? 6.921 -36.252 -4.089 1.00 17.06 32 LEU B O 1
ATOM 1762 N N . PRO B 1 53 ? 5.426 -37.295 -2.739 1.00 15.63 33 PRO B N 1
ATOM 1763 C CA . PRO B 1 53 ? 4.587 -36.084 -2.815 1.00 18.67 33 PRO B CA 1
ATOM 1764 C C . PRO B 1 53 ? 5.186 -34.809 -2.172 1.00 25.13 33 PRO B C 1
ATOM 1765 O O . PRO B 1 53 ? 4.667 -33.706 -2.429 1.00 25.63 33 PRO B O 1
ATOM 1769 N N . ALA B 1 54 ? 6.261 -34.945 -1.383 1.00 19.37 34 ALA B N 1
ATOM 1770 C CA . ALA B 1 54 ? 7.027 -33.762 -0.929 1.00 20.73 34 ALA B CA 1
ATOM 1771 C C . ALA B 1 54 ? 7.668 -32.970 -2.081 1.00 25.89 34 ALA B C 1
ATOM 1772 O O . ALA B 1 54 ? 7.934 -31.769 -1.945 1.00 23.41 34 ALA B O 1
ATOM 1774 N N . VAL B 1 55 ? 7.893 -33.623 -3.228 1.00 21.19 35 VAL B N 1
ATOM 1775 C CA . VAL B 1 55 ? 8.490 -32.919 -4.367 1.00 20.57 35 VAL B CA 1
ATOM 1776 C C . VAL B 1 55 ? 7.611 -32.894 -5.604 1.00 22.05 35 VAL B C 1
ATOM 1777 O O . VAL B 1 55 ? 7.729 -31.986 -6.426 1.00 22.45 35 VAL B O 1
ATOM 1781 N N . LEU B 1 56 ? 6.728 -33.884 -5.750 1.00 17.06 36 LEU B N 1
ATOM 1782 C CA . LEU B 1 56 ? 5.842 -33.928 -6.915 1.00 13.68 36 LEU B CA 1
ATOM 1783 C C . LEU B 1 56 ? 4.400 -33.637 -6.457 1.00 16.15 36 LEU B C 1
ATOM 1784 O O . LEU B 1 56 ? 3.879 -34.355 -5.621 1.00 18.43 36 LEU B O 1
ATOM 1789 N N . PRO B 1 57 ? 3.787 -32.549 -6.955 1.00 19.23 37 PRO B N 1
ATOM 1790 C CA . PRO B 1 57 ? 2.441 -32.171 -6.492 1.00 19.16 37 PRO B CA 1
ATOM 1791 C C . PRO B 1 57 ? 1.319 -33.067 -7.077 1.00 22.85 37 PRO B C 1
ATOM 1792 O O . PRO B 1 57 ? 0.244 -33.181 -6.467 1.00 18.09 37 PRO B O 1
ATOM 1796 N N . LYS B 1 58 ? 1.570 -33.676 -8.239 1.00 16.53 38 LYS B N 1
ATOM 1797 C CA . LYS B 1 58 ? 0.568 -34.480 -8.940 1.00 17.25 38 LYS B CA 1
ATOM 1798 C C . LYS B 1 58 ? 1.187 -35.789 -9.457 1.00 19.83 38 LYS B C 1
ATOM 1799 O O . LYS B 1 58 ? 2.019 -35.780 -10.374 1.00 16.63 38 LYS B O 1
ATOM 1805 N N . LEU B 1 59 ? 0.799 -36.912 -8.849 1.00 16.62 39 LEU B N 1
ATOM 1806 C CA . LEU B 1 59 ? 1.400 -38.202 -9.214 1.00 17.18 39 LEU B CA 1
ATOM 1807 C C . LEU B 1 59 ? 0.429 -39.374 -9.086 1.00 16.63 39 LEU B C 1
ATOM 1808 O O . LEU B 1 59 ? -0.538 -39.338 -8.302 1.00 16.59 39 LEU B O 1
ATOM 1813 N N . GLU B 1 60 ? 0.707 -40.409 -9.866 1.00 14.20 40 GLU B N 1
ATOM 1814 C CA . GLU B 1 60 ? -0.006 -41.654 -9.776 1.00 13.07 40 GLU B CA 1
ATOM 1815 C C . GLU B 1 60 ? 1.036 -42.768 -9.827 1.00 17.08 40 GLU B C 1
ATOM 1816 O O . GLU B 1 60 ? 1.921 -42.770 -10.708 1.00 14.44 40 GLU B O 1
ATOM 1822 N N . VAL B 1 61 ? 0.897 -43.726 -8.913 1.00 13.53 41 VAL B N 1
ATOM 1823 C CA . VAL B 1 61 ? 1.867 -44.808 -8.699 1.00 14.09 41 VAL B CA 1
ATOM 1824 C C . VAL B 1 61 ? 1.286 -46.166 -9.087 1.00 20.61 41 VAL B C 1
ATOM 1825 O O . VAL B 1 61 ? 0.187 -46.539 -8.652 1.00 17.56 41 VAL B O 1
ATOM 1829 N N . HIS B 1 62 ? 2.017 -46.896 -9.928 1.00 15.27 42 HIS B N 1
ATOM 1830 C CA . HIS B 1 62 ? 1.689 -48.282 -10.269 1.00 15.69 42 HIS B CA 1
ATOM 1831 C C . HIS B 1 62 ? 2.874 -49.164 -9.838 1.00 20.63 42 HIS B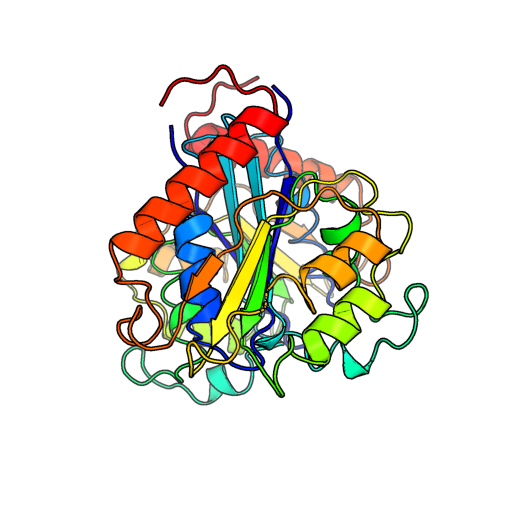 C 1
ATOM 1832 O O . HIS B 1 62 ? 4.027 -48.904 -10.242 1.00 15.37 42 HIS B O 1
ATOM 1839 N N . TRP B 1 63 ? 2.605 -50.179 -9.012 1.00 18.55 43 TRP B N 1
ATOM 1840 C CA . TRP B 1 63 ? 3.631 -51.169 -8.624 1.00 19.42 43 TRP B CA 1
ATOM 1841 C C . TRP B 1 63 ? 3.613 -52.415 -9.500 1.00 27.83 43 TRP B C 1
ATOM 1842 O O . TRP B 1 63 ? 2.543 -52.921 -9.877 1.00 22.46 43 TRP B O 1
ATOM 1853 N N . VAL B 1 64 ? 4.806 -52.900 -9.821 1.00 19.37 44 VAL B N 1
ATOM 1854 C CA . VAL B 1 64 ? 4.977 -54.169 -10.506 1.00 22.82 44 VAL B CA 1
ATOM 1855 C C . VAL B 1 64 ? 5.783 -55.017 -9.518 1.00 29.83 44 VAL B C 1
ATOM 1856 O O . VAL B 1 64 ? 6.967 -54.742 -9.271 1.00 23.74 44 VAL B O 1
ATOM 1860 N N . ARG B 1 65 ? 5.143 -56.010 -8.910 1.00 24.62 45 ARG B N 1
A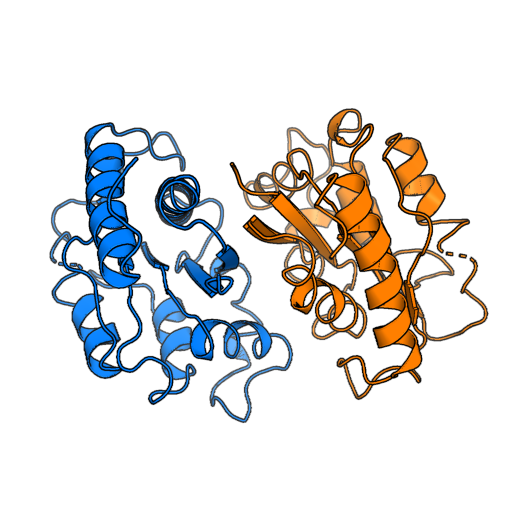TOM 1861 C CA . ARG B 1 65 ? 5.849 -56.902 -7.983 1.00 25.70 45 ARG B CA 1
ATOM 1862 C C . ARG B 1 65 ? 6.090 -58.275 -8.604 1.00 24.18 45 ARG B C 1
ATOM 1863 O O . ARG B 1 65 ? 5.144 -59.044 -8.779 1.00 23.34 45 ARG B O 1
ATOM 1871 N N . ILE B 1 66 ? 7.359 -58.555 -8.930 1.00 19.76 46 ILE B N 1
ATOM 1872 C CA A ILE B 1 66 ? 7.807 -59.852 -9.477 0.50 17.89 46 ILE B CA 1
ATOM 1873 C CA B ILE B 1 66 ? 7.754 -59.839 -9.509 0.50 21.91 46 ILE B CA 1
ATOM 1874 C C . ILE B 1 66 ? 7.193 -61.017 -8.690 1.00 25.24 46 ILE B C 1
ATOM 1875 O O . ILE B 1 66 ? 6.776 -62.024 -9.265 1.00 26.50 46 ILE B O 1
ATOM 1884 N N . ALA B 1 67 ? 7.157 -60.873 -7.365 1.00 19.14 47 ALA B N 1
ATOM 1885 C CA . ALA B 1 67 ? 6.692 -61.951 -6.471 1.00 27.13 47 ALA B CA 1
ATOM 1886 C C . ALA B 1 67 ? 5.223 -62.331 -6.689 1.00 37.73 47 ALA B C 1
ATOM 1887 O O . ALA B 1 67 ? 4.828 -63.457 -6.424 1.00 45.65 47 ALA B O 1
ATOM 1889 N N . GLU B 1 68 ? 4.419 -61.391 -7.170 1.00 33.49 48 GLU B N 1
ATOM 1890 C CA . GLU B 1 68 ? 3.031 -61.682 -7.497 1.00 31.30 48 GLU B CA 1
ATOM 1891 C C . GLU B 1 68 ? 2.892 -62.148 -8.950 1.00 34.49 48 GLU B C 1
ATOM 1892 O O . GLU B 1 68 ? 1.921 -62.810 -9.313 1.00 41.19 48 GLU B O 1
ATOM 1898 N N . LEU B 1 69 ? 3.877 -61.815 -9.773 1.00 29.05 49 LEU B N 1
ATOM 1899 C CA . LEU B 1 69 ? 3.808 -62.068 -11.210 1.00 31.11 49 LEU B CA 1
ATOM 1900 C C . LEU B 1 69 ? 4.708 -63.218 -11.720 1.00 27.25 49 LEU B C 1
ATOM 1901 O O . LEU B 1 69 ? 4.785 -63.452 -12.934 1.00 32.57 49 LEU B O 1
ATOM 1906 N N . SER B 1 70 ? 5.344 -63.920 -10.786 1.00 26.21 50 SER B N 1
ATOM 1907 C CA A SER B 1 70 ? 6.420 -64.875 -11.086 0.60 37.75 50 SER B CA 1
ATOM 1908 C CA B SER B 1 70 ? 6.417 -64.881 -11.083 0.40 37.68 50 SER B CA 1
ATOM 1909 C C . SER B 1 70 ? 6.080 -65.862 -12.198 1.00 41.60 50 SER B C 1
ATOM 1910 O O . SER B 1 70 ? 6.862 -66.050 -13.140 1.00 44.70 50 SER B O 1
ATOM 1915 N N . ALA B 1 71 ? 4.920 -66.495 -12.080 1.00 39.80 51 ALA B N 1
ATOM 1916 C CA . ALA B 1 71 ? 4.513 -67.497 -13.042 1.00 34.80 51 ALA B CA 1
ATOM 1917 C C . ALA B 1 71 ? 4.189 -66.872 -14.395 1.00 37.84 51 ALA B C 1
ATOM 1918 O O . ALA B 1 71 ? 4.666 -67.367 -15.411 1.00 35.77 51 ALA B O 1
ATOM 1920 N N . SER B 1 72 ? 3.406 -65.784 -14.421 1.00 33.51 52 SER B N 1
ATOM 1921 C CA . SER B 1 72 ? 3.088 -65.107 -15.709 1.00 33.41 52 SER B CA 1
ATOM 1922 C C . SER B 1 72 ? 4.339 -64.607 -16.424 1.00 32.79 52 SER B C 1
ATOM 1923 O O . SER B 1 72 ? 4.382 -64.576 -17.660 1.00 27.37 52 SER B O 1
ATOM 1926 N N . LEU B 1 73 ? 5.337 -64.207 -15.633 1.00 33.51 53 LEU B N 1
ATOM 1927 C CA . LEU B 1 73 ? 6.658 -63.772 -16.140 1.00 33.73 53 LEU B CA 1
ATOM 1928 C C . LEU B 1 73 ? 7.491 -64.863 -16.824 1.00 27.60 53 LEU B C 1
ATOM 1929 O O . LEU B 1 73 ? 7.697 -64.852 -18.057 1.00 31.43 53 LEU B O 1
ATOM 1934 N N . ALA B 1 74 ? 7.976 -65.798 -16.012 1.00 29.08 54 ALA B N 1
ATOM 1935 C CA . ALA B 1 74 ? 8.803 -66.897 -16.514 1.00 43.30 54 ALA B CA 1
ATOM 1936 C C . ALA B 1 74 ? 8.148 -67.635 -17.692 1.00 47.77 54 ALA B C 1
ATOM 1937 O O . ALA B 1 74 ? 8.853 -68.210 -18.518 1.00 43.06 54 ALA B O 1
ATOM 1939 N N . GLY B 1 75 ? 6.813 -67.579 -17.782 1.00 47.66 55 GLY B N 1
ATOM 1940 C CA . GLY B 1 75 ? 6.065 -68.186 -18.891 1.00 30.72 55 GLY B CA 1
ATOM 1941 C C 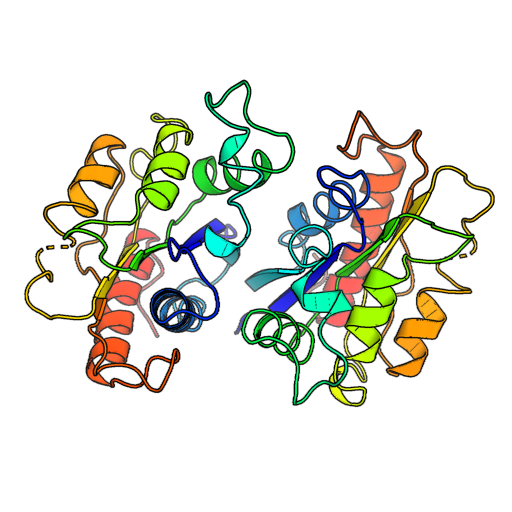. GLY B 1 75 ? 5.852 -67.296 -20.106 1.00 45.77 55 GLY B C 1
ATOM 1942 O O . GLY B 1 75 ? 5.247 -67.725 -21.082 1.00 43.93 55 GLY B O 1
ATOM 1943 N N . SER B 1 76 ? 6.337 -66.055 -20.073 1.00 31.88 56 SER B N 1
ATOM 1944 C CA . SER B 1 76 ? 6.182 -65.166 -21.230 1.00 31.10 56 SER B CA 1
ATOM 1945 C C . SER B 1 76 ? 7.541 -64.909 -21.881 1.00 39.53 56 SER B C 1
ATOM 1946 O O . SER B 1 76 ? 8.458 -64.428 -21.227 1.00 30.10 56 SER B O 1
ATOM 1949 N N . LEU B 1 77 ? 7.658 -65.216 -23.170 1.00 29.78 57 LEU B N 1
ATOM 1950 C CA . LEU B 1 77 ? 8.977 -65.291 -23.822 1.00 26.08 57 LEU B CA 1
ATOM 1951 C C . LEU B 1 77 ? 9.261 -64.205 -24.847 1.00 32.20 57 LEU B C 1
ATOM 1952 O O . LEU B 1 77 ? 10.424 -64.015 -25.225 1.00 34.63 57 LEU B O 1
ATOM 1957 N N . GLU B 1 78 ? 8.215 -63.511 -25.304 1.00 29.61 58 GLU B N 1
ATOM 1958 C CA . GLU B 1 78 ? 8.357 -62.286 -26.108 1.00 32.71 58 GLU B CA 1
ATOM 1959 C C . GLU B 1 78 ? 7.307 -61.264 -25.691 1.00 30.99 58 GLU B C 1
ATOM 1960 O O . GLU B 1 78 ? 6.298 -61.622 -25.074 1.00 37.98 58 GLU B O 1
ATOM 1966 N N . ARG B 1 79 ? 7.560 -60.000 -26.038 1.00 29.44 59 ARG B N 1
ATOM 1967 C CA . ARG B 1 79 ? 6.646 -58.887 -25.757 1.00 31.67 59 ARG B CA 1
ATOM 1968 C C . ARG B 1 79 ? 5.234 -59.154 -26.295 1.00 38.64 59 ARG B C 1
ATOM 1969 O O . ARG B 1 79 ? 4.268 -59.116 -25.531 1.00 39.38 59 ARG B O 1
ATOM 1977 N N . ASP B 1 80 ? 5.137 -59.444 -27.596 1.00 39.61 60 ASP B N 1
ATOM 1978 C CA A ASP B 1 80 ? 3.841 -59.605 -28.276 0.50 38.24 60 ASP B CA 1
ATOM 1979 C CA B ASP B 1 80 ? 3.843 -59.612 -28.279 0.50 38.27 60 ASP B CA 1
ATOM 1980 C C . ASP B 1 80 ? 3.067 -60.848 -27.820 1.00 40.40 60 ASP B C 1
ATOM 1981 O O . ASP B 1 80 ? 1.851 -60.913 -27.975 1.00 66.14 60 ASP B O 1
ATOM 1990 N N . SER B 1 81 ? 3.773 -61.831 -27.258 1.00 47.19 61 SER B N 1
ATOM 1991 C CA . SER B 1 81 ? 3.138 -63.081 -26.809 1.00 37.06 61 SER B CA 1
ATOM 1992 C C . SER B 1 81 ? 2.989 -63.203 -25.285 1.00 35.18 61 SER B C 1
ATOM 1993 O O . SER B 1 81 ? 2.613 -64.264 -24.781 1.00 38.00 61 SER B O 1
ATOM 1996 N N . ALA B 1 82 ? 3.287 -62.132 -24.557 1.00 31.17 62 ALA B N 1
ATOM 1997 C CA . ALA B 1 82 ? 3.173 -62.152 -23.090 1.00 28.84 62 ALA B CA 1
ATOM 1998 C C . ALA B 1 82 ? 1.742 -62.446 -22.606 1.00 26.40 62 ALA B C 1
ATOM 1999 O O . ALA B 1 82 ? 0.770 -62.034 -23.232 1.00 30.23 62 ALA B O 1
ATOM 2001 N N . SER B 1 83 ? 1.651 -63.166 -21.492 1.00 29.30 63 SER B N 1
ATOM 2002 C CA . SER B 1 83 ? 0.377 -63.488 -20.853 1.00 36.85 63 SER B CA 1
ATOM 2003 C C . SER B 1 83 ? -0.466 -62.234 -20.665 1.00 40.77 63 SER B C 1
ATOM 2004 O O . SER B 1 83 ? 0.064 -61.131 -20.451 1.00 37.46 63 SER B O 1
ATOM 2007 N N . ALA B 1 84 ? -1.781 -62.405 -20.773 1.00 34.30 64 ALA B N 1
ATOM 2008 C CA . ALA B 1 84 ? -2.712 -61.288 -20.724 1.00 34.55 64 ALA B CA 1
ATOM 2009 C C . ALA B 1 84 ? -2.558 -60.457 -19.449 1.00 24.53 64 ALA B C 1
ATOM 2010 O O . ALA B 1 84 ? -2.712 -59.240 -19.488 1.00 32.05 64 ALA B O 1
ATOM 2012 N N . ASP B 1 85 ? -2.269 -61.099 -18.319 1.00 24.15 65 ASP B N 1
ATOM 2013 C CA . ASP B 1 85 ? -2.154 -60.339 -17.068 1.00 27.58 65 ASP B CA 1
ATOM 2014 C C . ASP B 1 85 ? -0.806 -59.613 -16.893 1.00 27.89 65 ASP B C 1
ATOM 2015 O O . ASP B 1 85 ? -0.637 -58.841 -15.939 1.00 27.25 65 ASP B O 1
ATOM 2020 N N . LEU B 1 86 ? 0.144 -59.879 -17.787 1.00 27.96 66 LEU B N 1
ATOM 2021 C CA . LEU B 1 86 ? 1.473 -59.257 -17.712 1.00 24.65 66 LEU B CA 1
ATOM 2022 C C . LEU B 1 86 ? 1.530 -58.030 -18.582 1.00 25.60 66 LEU B C 1
ATOM 2023 O O . LEU B 1 86 ? 2.159 -57.025 -18.211 1.00 25.97 66 LEU B O 1
ATOM 2028 N N . GLN B 1 87 ? 0.872 -58.111 -19.737 1.00 24.75 67 GLN B N 1
ATOM 2029 C CA . GLN B 1 87 ? 0.790 -57.005 -20.696 1.00 26.80 67 GLN B CA 1
ATOM 2030 C C . GLN B 1 87 ? 0.576 -55.601 -20.077 1.00 26.53 67 GLN B C 1
ATOM 2031 O O . GLN B 1 87 ? 1.314 -54.678 -20.420 1.00 27.94 67 GLN B O 1
ATOM 2037 N N . PRO B 1 88 ? -0.421 -55.433 -19.176 1.00 25.50 68 PRO B N 1
ATOM 2038 C CA . PRO B 1 88 ? -0.612 -54.082 -18.645 1.00 26.28 68 PRO B CA 1
ATOM 2039 C C . PRO B 1 88 ? 0.563 -53.562 -17.801 1.00 27.98 68 PRO B C 1
ATOM 2040 O O . PRO B 1 88 ? 0.821 -52.370 -17.811 1.00 26.76 68 PRO B O 1
ATOM 2044 N N . HIS B 1 89 ? 1.227 -54.442 -17.055 1.00 20.00 69 HIS B N 1
ATOM 2045 C CA . HIS B 1 89 ? 2.426 -54.068 -16.311 1.00 24.34 69 HIS B CA 1
ATOM 2046 C C . HIS B 1 89 ? 3.580 -53.649 -17.241 1.00 24.23 69 HIS B C 1
ATOM 2047 O O . HIS B 1 89 ? 4.276 -52.662 -16.966 1.00 18.86 69 HIS B O 1
ATOM 2054 N N . LEU B 1 90 ? 3.774 -54.386 -18.346 1.00 18.21 70 LEU B N 1
ATOM 2055 C CA . LEU B 1 90 ? 4.713 -53.964 -19.411 1.00 19.15 70 LEU B CA 1
ATOM 2056 C C . LEU B 1 90 ? 4.371 -52.578 -19.976 1.00 19.78 70 LEU B C 1
ATOM 2057 O O . LEU B 1 90 ? 5.236 -51.706 -20.053 1.00 18.05 70 LEU B O 1
ATOM 2062 N N . GLN B 1 91 ? 3.108 -52.371 -20.341 1.00 18.90 71 GLN B N 1
ATOM 2063 C CA A GLN B 1 91 ? 2.660 -51.089 -20.878 0.60 17.59 71 GLN B CA 1
ATOM 2064 C CA B GLN B 1 91 ? 2.662 -51.087 -20.881 0.40 16.58 71 GLN B CA 1
ATOM 2065 C C . GLN B 1 91 ? 2.895 -49.969 -19.863 1.00 15.47 71 GLN B C 1
ATOM 2066 O O . GLN B 1 91 ? 3.270 -48.877 -20.217 1.00 18.39 71 GLN B O 1
ATOM 2077 N N . ALA B 1 92 ? 2.645 -50.263 -18.600 1.00 17.01 72 ALA B N 1
ATOM 2078 C CA . ALA B 1 92 ? 2.837 -49.282 -17.534 1.00 18.84 72 ALA B CA 1
ATOM 2079 C C . ALA B 1 92 ? 4.298 -48.801 -17.468 1.00 18.43 72 ALA B C 1
ATOM 2080 O O . ALA B 1 92 ? 4.571 -47.600 -17.417 1.00 17.40 72 ALA B O 1
ATOM 2082 N N . ILE B 1 93 ? 5.230 -49.752 -17.484 1.00 17.00 73 ILE B N 1
ATOM 2083 C CA . ILE B 1 93 ? 6.661 -49.443 -17.526 1.00 14.57 73 ILE B CA 1
ATOM 2084 C C . ILE B 1 93 ? 6.980 -48.642 -18.777 1.00 15.70 73 ILE B C 1
ATOM 2085 O O . ILE B 1 93 ? 7.653 -47.604 -18.685 1.00 16.83 73 ILE B O 1
ATOM 2090 N N . GLU B 1 94 ? 6.451 -49.092 -19.921 1.00 13.01 74 GLU B N 1
ATOM 2091 C CA . GLU B 1 94 ? 6.745 -48.478 -21.204 1.00 14.81 74 GLU B CA 1
ATOM 2092 C C . GLU B 1 94 ? 6.195 -47.066 -21.333 1.00 17.74 74 GLU B C 1
ATOM 2093 O O . GLU B 1 94 ? 6.674 -46.286 -22.167 1.00 15.71 74 GLU B O 1
ATOM 2099 N N . GLN B 1 95 ? 5.199 -46.727 -20.514 1.00 16.71 75 GLN B N 1
ATOM 2100 C CA A GLN B 1 95 ? 4.575 -45.400 -20.544 0.60 18.13 75 GLN B CA 1
ATOM 2101 C CA B GLN B 1 95 ? 4.642 -45.372 -20.574 0.40 17.81 75 GLN B CA 1
ATOM 2102 C C . GLN B 1 95 ? 4.881 -44.572 -19.288 1.00 16.84 75 GLN B C 1
ATOM 2103 O O . GLN B 1 95 ? 4.382 -43.449 -19.135 1.00 20.22 75 GLN B O 1
ATOM 2114 N N . ALA B 1 96 ? 5.674 -45.122 -18.369 1.00 14.46 76 ALA B N 1
ATOM 2115 C CA . ALA B 1 96 ? 6.009 -44.374 -17.141 1.00 14.50 76 ALA B CA 1
ATOM 2116 C C . ALA B 1 96 ? 6.734 -43.037 -17.441 1.00 15.29 76 ALA B C 1
ATOM 2117 O O . ALA B 1 96 ? 7.595 -42.973 -18.318 1.00 13.81 76 ALA B O 1
ATOM 2119 N N . ASP B 1 97 ? 6.390 -41.985 -16.697 1.00 13.45 77 ASP B N 1
ATOM 2120 C CA . ASP B 1 97 ? 7.212 -40.764 -16.676 1.00 15.45 77 ASP B CA 1
ATOM 2121 C C . ASP B 1 97 ? 8.435 -40.874 -15.756 1.00 14.64 77 ASP B C 1
ATOM 2122 O O . ASP B 1 97 ? 9.403 -40.148 -15.952 1.00 13.44 77 ASP B O 1
ATOM 2127 N N . LEU B 1 98 ? 8.338 -41.734 -14.738 1.00 11.71 78 LEU B N 1
ATOM 2128 C CA . LEU B 1 98 ? 9.385 -41.931 -13.712 1.00 12.71 78 LEU B CA 1
ATOM 2129 C C . LEU B 1 98 ? 9.382 -43.402 -13.280 1.00 15.10 78 LEU B C 1
ATOM 2130 O O . LEU B 1 98 ? 8.317 -43.945 -12.912 1.00 12.45 78 LEU B O 1
ATOM 2135 N N . LEU B 1 99 ? 10.560 -44.034 -13.297 1.00 13.00 79 LEU B N 1
ATOM 2136 C CA A LEU B 1 99 ? 10.687 -45.418 -12.876 0.50 12.34 79 LEU B CA 1
ATOM 2137 C CA B LEU B 1 99 ? 10.700 -45.424 -12.852 0.50 13.10 79 LEU B CA 1
ATOM 2138 C C . LEU B 1 99 ? 11.508 -45.538 -11.590 1.00 15.32 79 LEU B C 1
ATOM 2139 O O . LEU B 1 99 ? 12.605 -44.973 -11.486 1.00 14.73 79 LEU B O 1
ATOM 2148 N N . LEU B 1 100 ? 10.970 -46.266 -10.607 1.00 12.18 80 LEU B N 1
ATOM 2149 C CA . LEU B 1 100 ? 11.737 -46.581 -9.404 1.00 12.09 80 LEU B CA 1
ATOM 2150 C C . LEU B 1 100 ? 11.902 -48.078 -9.407 1.00 13.00 80 LEU B C 1
ATOM 2151 O O . LEU B 1 100 ? 10.909 -48.814 -9.432 1.00 15.52 80 LEU B O 1
ATOM 2156 N N . VAL B 1 101 ? 13.148 -48.555 -9.380 1.00 11.66 81 VAL B N 1
ATOM 2157 C CA . VAL B 1 101 ? 13.403 -49.975 -9.508 1.00 10.89 81 VAL B CA 1
ATOM 2158 C C . VAL B 1 101 ? 14.285 -50.448 -8.369 1.00 12.55 81 VAL B C 1
ATOM 2159 O O . VAL B 1 101 ? 15.239 -49.760 -7.975 1.00 13.10 81 VAL B O 1
ATOM 2163 N N . GLY B 1 102 ? 13.955 -51.621 -7.836 1.00 10.59 82 GLY B N 1
ATOM 2164 C CA . GLY B 1 102 ? 14.685 -52.160 -6.735 1.00 11.99 82 GLY B CA 1
ATOM 2165 C C . GLY B 1 102 ? 14.724 -53.663 -6.859 1.00 15.76 82 GLY B C 1
ATOM 2166 O O . GLY B 1 102 ? 13.758 -54.289 -7.333 1.00 14.12 82 GLY B O 1
ATOM 2167 N N . SER B 1 103 ? 15.852 -54.230 -6.456 1.00 12.80 83 SER B N 1
ATOM 2168 C CA . SER B 1 103 ? 16.022 -55.680 -6.440 1.00 15.17 83 SER B CA 1
ATOM 2169 C C . SER B 1 103 ? 16.865 -56.065 -5.241 1.00 15.43 83 SER B C 1
ATOM 2170 O O . SER B 1 103 ? 17.803 -55.348 -4.884 1.00 14.23 83 SER B O 1
ATOM 2173 N N . PRO B 1 104 ? 16.554 -57.210 -4.618 1.00 16.11 84 PRO B N 1
ATOM 2174 C CA . PRO B 1 104 ? 17.532 -57.770 -3.686 1.00 17.08 84 PRO B CA 1
ATOM 2175 C C . PRO B 1 104 ? 18.778 -58.195 -4.487 1.00 15.51 84 PRO B C 1
ATOM 2176 O O . PRO B 1 104 ? 18.672 -58.411 -5.694 1.00 16.57 84 PRO B O 1
ATOM 2180 N N . VAL B 1 105 ? 19.928 -58.293 -3.833 1.00 16.45 85 VAL B N 1
ATOM 2181 C CA . VAL B 1 105 ? 21.145 -58.714 -4.520 1.00 15.57 85 VAL B CA 1
ATOM 2182 C C . VAL B 1 105 ? 21.161 -60.241 -4.539 1.00 19.03 85 VAL B C 1
ATOM 2183 O O . VAL B 1 105 ? 21.138 -60.873 -3.481 1.00 13.10 85 VAL B O 1
ATOM 2187 N N . TYR B 1 106 ? 21.169 -60.796 -5.749 1.00 14.40 86 TYR B N 1
ATOM 2188 C CA . TYR B 1 106 ? 21.341 -62.224 -5.991 1.00 17.32 86 TYR B CA 1
ATOM 2189 C C . TYR B 1 106 ? 22.533 -62.437 -6.903 1.00 14.77 86 TYR B C 1
ATOM 2190 O O . TYR B 1 106 ? 22.560 -61.903 -8.028 1.00 12.26 86 TYR B O 1
ATOM 2199 N N . ARG B 1 107 ? 23.488 -63.250 -6.456 1.00 14.56 87 ARG B N 1
ATOM 2200 C CA . ARG B 1 107 ? 24.641 -63.599 -7.301 1.00 14.28 87 ARG B CA 1
ATOM 2201 C C . ARG B 1 107 ? 25.336 -62.296 -7.748 1.00 14.31 87 ARG B C 1
ATOM 2202 O O . ARG B 1 107 ? 25.672 -62.133 -8.937 1.00 11.02 87 ARG B O 1
ATOM 2210 N N . ALA B 1 108 ? 25.491 -61.389 -6.778 1.00 13.56 88 ALA B N 1
ATOM 2211 C CA . ALA B 1 108 ? 26.154 -60.088 -6.964 1.00 12.54 88 ALA B CA 1
ATOM 2212 C C . ALA B 1 108 ? 25.499 -59.207 -8.052 1.00 13.73 88 ALA B C 1
ATOM 2213 O O . ALA B 1 108 ? 26.150 -58.348 -8.651 1.00 10.45 88 ALA B O 1
ATOM 2215 N N . SER B 1 109 ? 24.196 -59.393 -8.253 1.00 12.43 89 SER B N 1
ATOM 2216 C CA . SER B 1 109 ? 23.442 -58.678 -9.272 1.00 11.34 89 SER B CA 1
ATOM 2217 C C . SER B 1 109 ? 21.961 -58.567 -8.847 1.00 9.76 89 SER B C 1
ATOM 2218 O O . SER B 1 109 ? 21.606 -58.866 -7.711 1.00 12.55 89 SER B O 1
ATOM 2221 N N . TYR B 1 110 ? 21.104 -58.093 -9.736 1.00 11.51 90 TYR B N 1
ATOM 2222 C CA . TYR B 1 110 ? 19.642 -58.128 -9.494 1.00 12.45 90 TYR B CA 1
ATOM 2223 C C . TYR B 1 110 ? 19.118 -59.547 -9.785 1.00 14.58 90 TYR B C 1
ATOM 2224 O O . TYR B 1 110 ? 19.836 -60.378 -10.343 1.00 13.64 90 TYR B O 1
ATOM 2233 N N . THR B 1 111 ? 17.870 -59.836 -9.444 1.00 12.56 91 THR B N 1
ATOM 2234 C CA . THR B 1 111 ? 17.360 -61.188 -9.664 1.00 14.40 91 THR B CA 1
ATOM 2235 C C . THR B 1 111 ? 17.175 -61.450 -11.127 1.00 13.54 91 THR B C 1
ATOM 2236 O O . THR B 1 111 ? 16.929 -60.546 -11.893 1.00 14.48 91 THR B O 1
ATOM 2240 N N . GLY B 1 112 ? 17.268 -62.717 -11.506 1.00 12.04 92 GLY B N 1
ATOM 2241 C CA . GLY B 1 112 ? 16.937 -63.110 -12.855 1.00 11.54 92 GLY B CA 1
ATOM 2242 C C . GLY B 1 112 ? 15.524 -62.766 -13.270 1.00 16.59 92 GLY B C 1
ATOM 2243 O O . GLY B 1 112 ? 15.304 -62.377 -14.431 1.00 11.33 92 GLY B O 1
ATOM 2244 N N . LEU B 1 113 ? 14.555 -62.899 -12.358 1.00 9.83 93 LEU B N 1
ATOM 2245 C CA . LEU B 1 113 ? 13.163 -62.592 -12.786 1.00 13.35 93 LEU B CA 1
ATOM 2246 C C . LEU B 1 113 ? 12.937 -61.085 -13.042 1.00 14.58 93 LEU B C 1
ATOM 2247 O O . LEU B 1 113 ? 12.224 -60.713 -13.963 1.00 14.86 93 LEU B O 1
ATOM 2252 N N . PHE B 1 114 ? 13.583 -60.234 -12.249 1.00 15.69 94 PHE B N 1
ATOM 2253 C CA . PHE B 1 114 ? 13.619 -58.781 -12.530 1.00 12.21 94 PHE B CA 1
ATOM 2254 C C . PHE B 1 114 ? 14.180 -58.561 -13.932 1.00 10.82 94 PHE B C 1
ATOM 2255 O O . PHE B 1 114 ? 13.648 -57.778 -14.714 1.00 12.80 94 PHE B O 1
ATOM 2263 N N . LYS B 1 115 ? 15.274 -59.270 -14.278 1.00 11.26 95 LYS B N 1
ATOM 2264 C CA . LYS B 1 115 ? 15.910 -59.058 -15.579 1.00 10.61 95 LYS B CA 1
ATOM 2265 C C . LYS B 1 115 ? 14.978 -59.515 -16.690 1.00 11.11 95 LYS B C 1
ATOM 2266 O O . LYS B 1 115 ? 14.860 -58.874 -17.744 1.00 13.35 95 LYS B O 1
ATOM 2272 N N . HIS B 1 116 ? 14.337 -60.661 -16.464 1.00 13.20 96 HIS B N 1
ATOM 2273 C CA . HIS B 1 116 ? 13.425 -61.210 -17.469 1.00 11.80 96 HIS B CA 1
ATOM 2274 C C . HIS B 1 116 ? 12.294 -60.219 -17.793 1.00 12.23 96 HIS B C 1
ATOM 2275 O O . HIS B 1 116 ? 11.956 -59.991 -18.941 1.00 14.01 96 HIS B O 1
ATOM 2282 N N . LEU B 1 117 ? 11.744 -59.589 -16.776 1.00 15.55 97 LEU B N 1
ATOM 2283 C CA . LEU B 1 117 ? 10.785 -58.490 -17.007 1.00 14.52 97 LEU B CA 1
ATOM 2284 C C . LEU B 1 117 ? 11.329 -57.443 -17.968 1.00 15.81 97 LEU B C 1
ATOM 2285 O O . LEU B 1 117 ? 10.650 -57.075 -18.907 1.00 16.96 97 LEU B O 1
ATOM 2290 N N . PHE B 1 118 ? 12.567 -56.984 -17.759 1.00 17.11 98 PHE B N 1
ATOM 2291 C CA . PHE B 1 118 ? 13.178 -56.003 -18.679 1.00 12.84 98 PHE B CA 1
ATOM 2292 C C . PHE B 1 118 ? 13.622 -56.550 -20.023 1.00 12.82 98 PHE B C 1
ATOM 2293 O O . PHE B 1 118 ? 13.730 -55.803 -21.010 1.00 13.10 98 PHE B O 1
ATOM 2301 N N . ASP B 1 119 ? 13.821 -57.869 -20.074 1.00 14.29 99 ASP B N 1
ATOM 2302 C CA . ASP B 1 119 ? 14.013 -58.552 -21.344 1.00 12.90 99 ASP B CA 1
ATOM 2303 C C . ASP B 1 119 ? 12.758 -58.495 -22.218 1.00 15.67 99 ASP B C 1
ATOM 2304 O O . ASP B 1 119 ? 12.846 -58.702 -23.416 1.00 18.75 99 ASP B O 1
ATOM 2309 N N . LEU B 1 120 ? 11.595 -58.232 -21.618 1.00 17.43 100 LEU B N 1
ATOM 2310 C CA . LEU B 1 120 ? 10.330 -58.096 -22.383 1.00 20.32 100 LEU B CA 1
ATOM 2311 C C . LEU B 1 120 ? 9.918 -56.638 -22.680 1.00 20.66 100 LEU B C 1
ATOM 2312 O O . LEU B 1 120 ? 9.357 -56.341 -23.739 1.00 23.18 100 LEU B O 1
ATOM 2317 N N . VAL B 1 121 ? 10.188 -55.744 -21.728 1.00 20.49 101 VAL B N 1
ATOM 2318 C CA . VAL B 1 121 ? 9.906 -54.306 -21.888 1.00 17.99 101 VAL B CA 1
ATOM 2319 C C . VAL B 1 121 ? 10.477 -53.766 -23.198 1.00 20.41 101 VAL B C 1
ATOM 2320 O O . VAL B 1 121 ? 11.642 -54.006 -23.512 1.00 22.02 101 VAL B O 1
ATOM 2324 N N . ASP B 1 122 ? 9.677 -53.029 -23.969 1.00 18.31 102 ASP B N 1
ATOM 2325 C CA . ASP B 1 122 ? 10.181 -52.509 -25.238 1.00 24.03 102 ASP B CA 1
ATOM 2326 C C . ASP B 1 122 ? 11.488 -51.692 -25.068 1.00 24.29 102 ASP B C 1
ATOM 2327 O O . ASP B 1 122 ? 11.544 -50.751 -24.282 1.00 21.01 102 ASP B O 1
ATOM 2332 N N . HIS B 1 123 ? 12.516 -52.025 -25.837 1.00 22.15 103 HIS B N 1
ATOM 2333 C CA . HIS B 1 123 ? 13.846 -51.429 -25.612 1.00 23.58 103 HIS B CA 1
ATOM 2334 C C . HIS B 1 123 ? 14.014 -50.006 -26.142 1.00 18.51 103 HIS B C 1
ATOM 2335 O O . HIS B 1 123 ? 15.053 -49.404 -25.933 1.00 22.06 103 HIS B O 1
ATOM 2342 N N . GLN B 1 124 ? 12.992 -49.481 -26.820 1.00 19.77 104 GLN B N 1
ATOM 2343 C CA . GLN B 1 124 ? 12.939 -48.070 -27.242 1.00 19.31 104 GLN B CA 1
ATOM 2344 C C . GLN B 1 124 ? 12.135 -47.201 -26.275 1.00 21.36 104 GLN B C 1
ATOM 2345 O O . GLN B 1 124 ? 12.164 -45.979 -26.365 1.00 24.86 104 GLN B O 1
ATOM 2351 N N . SER B 1 125 ? 11.454 -47.825 -25.327 1.00 21.19 105 SER B N 1
ATOM 2352 C CA . SER B 1 125 ? 10.472 -47.089 -24.511 1.00 18.71 105 SER B CA 1
ATOM 2353 C C . SER B 1 125 ? 11.004 -46.305 -23.309 1.00 21.49 105 SER B C 1
ATOM 2354 O O . SER B 1 125 ? 10.268 -45.475 -22.785 1.00 19.22 105 SER B O 1
ATOM 2357 N N . LEU B 1 126 ? 12.240 -46.546 -22.857 1.00 14.30 106 LEU B N 1
ATOM 2358 C CA . LEU B 1 126 ? 12.712 -45.882 -21.647 1.00 14.83 106 LEU B CA 1
ATOM 2359 C C . LEU B 1 126 ? 13.748 -44.773 -21.914 1.00 13.47 106 LEU B C 1
ATOM 2360 O O . LEU B 1 126 ? 14.315 -44.231 -20.966 1.00 13.45 106 LEU B O 1
ATOM 2365 N N . LYS B 1 127 ? 14.017 -44.447 -23.178 1.00 14.41 107 LYS B N 1
ATOM 2366 C CA . LYS B 1 127 ? 15.069 -43.460 -23.504 1.00 14.25 107 LYS B CA 1
ATOM 2367 C C . LYS B 1 127 ? 14.772 -42.129 -22.838 1.00 15.90 107 LYS B C 1
ATOM 2368 O O . LYS B 1 127 ? 13.693 -41.560 -23.021 1.00 16.86 107 LYS B O 1
ATOM 2374 N N . GLY B 1 128 ? 15.723 -41.626 -22.059 1.00 15.87 108 GLY B N 1
ATOM 2375 C CA . GLY B 1 128 ? 15.552 -40.338 -21.414 1.00 12.43 108 GLY B CA 1
ATOM 2376 C C . GLY B 1 128 ? 14.609 -40.347 -20.230 1.00 13.95 108 GLY B C 1
ATOM 2377 O O . GLY B 1 128 ? 14.402 -39.303 -19.623 1.00 12.85 108 GLY B O 1
ATOM 2378 N N . VAL B 1 129 ? 14.050 -41.507 -19.879 1.00 11.94 109 VAL B N 1
ATOM 2379 C CA . VAL B 1 129 ? 13.119 -41.584 -18.731 1.00 11.03 109 VAL B CA 1
ATOM 2380 C C . VAL B 1 129 ? 13.918 -41.644 -17.414 1.00 10.53 109 VAL B C 1
ATOM 2381 O O . VAL B 1 129 ? 14.861 -42.453 -17.290 1.00 11.53 109 VAL B O 1
ATOM 2385 N N . PRO B 1 130 ? 13.580 -40.778 -16.424 1.00 10.58 110 PRO B N 1
ATOM 2386 C CA . PRO B 1 130 ? 14.362 -40.835 -15.169 1.00 11.68 110 PRO B CA 1
ATOM 2387 C C . PRO B 1 130 ? 14.106 -42.109 -14.404 1.00 12.63 110 PRO B C 1
ATOM 2388 O O . PRO B 1 130 ? 12.965 -42.570 -14.322 1.00 14.66 110 PRO B O 1
ATOM 2392 N N . VAL B 1 131 ? 15.182 -42.703 -13.892 1.00 12.64 111 VAL B N 1
ATOM 2393 C CA . VAL B 1 131 ? 15.132 -43.960 -13.180 1.00 9.72 111 VAL B CA 1
ATOM 2394 C C . VAL B 1 131 ? 15.916 -43.822 -11.869 1.00 11.75 111 VAL B C 1
ATOM 2395 O O . VAL B 1 131 ? 17.083 -43.398 -11.858 1.00 9.95 111 VAL B O 1
ATOM 2399 N N . VAL B 1 132 ? 15.271 -44.161 -10.766 1.00 10.40 112 VAL B N 1
ATOM 2400 C CA . VAL B 1 132 ? 15.959 -44.284 -9.478 1.00 10.37 112 VAL B CA 1
ATOM 2401 C C . VAL B 1 132 ? 16.325 -45.755 -9.281 1.00 12.16 112 VAL B C 1
ATOM 2402 O O . VAL B 1 132 ? 15.470 -46.635 -9.407 1.00 12.38 112 VAL B O 1
ATOM 2406 N N . LEU B 1 133 ? 17.610 -46.008 -9.014 1.00 10.47 113 LEU B N 1
ATOM 2407 C CA . LEU B 1 133 ? 18.134 -47.360 -8.790 1.00 12.01 113 LEU B CA 1
ATOM 2408 C C . LEU B 1 133 ? 18.224 -47.679 -7.294 1.00 13.12 113 LEU B C 1
ATOM 2409 O O . LEU B 1 133 ? 18.779 -46.878 -6.534 1.00 15.39 113 LEU B O 1
ATOM 2414 N N . ALA B 1 134 ? 17.697 -48.842 -6.881 1.00 10.87 114 ALA B N 1
ATOM 2415 C CA . ALA B 1 134 ? 17.724 -49.252 -5.474 1.00 10.06 114 ALA B CA 1
ATOM 2416 C C . ALA B 1 134 ? 18.029 -50.747 -5.332 1.00 13.30 114 ALA B C 1
ATOM 2417 O O . ALA B 1 134 ? 17.622 -51.547 -6.164 1.00 11.83 114 ALA B O 1
ATOM 2419 N N . ALA B 1 135 ? 18.701 -51.123 -4.245 1.00 12.06 115 ALA B N 1
ATOM 2420 C CA . ALA B 1 135 ? 18.933 -52.519 -3.983 1.00 11.79 115 ALA B CA 1
ATOM 2421 C C . ALA B 1 135 ? 19.057 -52.770 -2.482 1.00 12.71 115 ALA B C 1
ATOM 2422 O O . ALA B 1 135 ? 19.436 -51.878 -1.737 1.00 16.69 115 ALA B O 1
ATOM 2424 N N . THR B 1 136 ? 18.803 -54.018 -2.083 1.00 13.25 116 THR B N 1
ATOM 2425 C CA . THR B 1 136 ? 18.974 -54.489 -0.721 1.00 16.38 116 THR B CA 1
ATOM 2426 C C . THR B 1 136 ? 19.853 -55.746 -0.771 1.00 22.12 116 THR B C 1
ATOM 2427 O O . THR B 1 136 ? 19.670 -56.613 -1.623 1.00 22.91 116 THR B O 1
ATOM 2431 N N . GLY B 1 137 ? 20.870 -55.796 0.078 1.00 25.09 117 GLY B N 1
ATOM 2432 C CA . GLY B 1 137 ? 21.807 -56.909 0.031 1.00 27.24 117 GLY B CA 1
ATOM 2433 C C . GLY B 1 137 ? 22.021 -57.486 1.399 1.00 34.22 117 GLY B C 1
ATOM 2434 O O . GLY B 1 137 ? 21.882 -56.782 2.416 1.00 37.00 117 GLY B O 1
ATOM 2435 N N . GLY B 1 138 ? 22.359 -58.771 1.432 1.00 33.15 118 GLY B N 1
ATOM 2436 C CA . GLY B 1 138 ? 22.856 -59.390 2.653 1.00 47.31 118 GLY B CA 1
ATOM 2437 C C . GLY B 1 138 ? 24.147 -58.734 3.103 1.00 51.61 118 GLY B C 1
ATOM 2438 O O . GLY B 1 138 ? 24.475 -58.755 4.293 1.00 50.92 118 GLY B O 1
ATOM 2439 N N . SER B 1 139 ? 24.866 -58.127 2.152 1.00 49.32 119 SER B N 1
ATOM 2440 C CA . SER B 1 139 ? 26.195 -57.584 2.426 1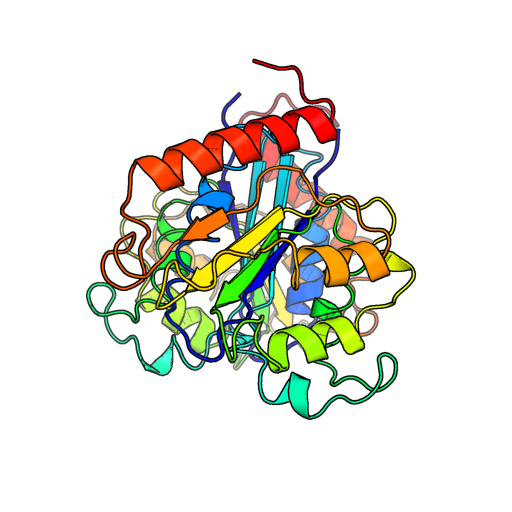.00 51.67 119 SER B CA 1
ATOM 2441 C C . SER B 1 139 ? 26.512 -56.229 1.796 1.00 44.91 119 SER B C 1
ATOM 2442 O O . SER B 1 139 ? 26.057 -55.919 0.692 1.00 51.85 119 SER B O 1
ATOM 2445 N N . GLU B 1 140 ? 27.337 -55.450 2.491 1.00 33.91 120 GLU B N 1
ATOM 2446 C CA . GLU B 1 140 ? 27.935 -54.252 1.916 1.00 28.86 120 GLU B CA 1
ATOM 2447 C C . GLU B 1 140 ? 28.922 -54.598 0.793 1.00 25.65 120 GLU B C 1
ATOM 2448 O O . GLU B 1 140 ? 29.201 -53.760 -0.087 1.00 18.23 120 GLU B O 1
ATOM 2454 N N . ARG B 1 141 ? 29.429 -55.830 0.788 1.00 17.35 121 ARG B N 1
ATOM 2455 C CA A ARG B 1 141 ? 30.468 -56.171 -0.173 0.60 19.12 121 ARG B CA 1
ATOM 2456 C CA B ARG B 1 141 ? 30.457 -56.222 -0.173 0.40 18.06 121 ARG B CA 1
ATOM 2457 C C . ARG B 1 141 ? 29.977 -56.204 -1.628 1.00 16.50 121 ARG B C 1
ATOM 2458 O O . ARG B 1 141 ? 30.797 -56.232 -2.561 1.00 17.99 121 ARG B O 1
ATOM 2473 N N . HIS B 1 142 ? 28.659 -56.172 -1.819 1.00 12.83 122 HIS B N 1
ATOM 2474 C CA . HIS B 1 142 ? 28.068 -56.118 -3.168 1.00 16.66 122 HIS B CA 1
ATOM 2475 C C . HIS B 1 142 ? 27.487 -54.761 -3.576 1.00 14.63 122 HIS B C 1
ATOM 2476 O O . HIS B 1 142 ? 26.731 -54.677 -4.559 1.00 14.35 122 HIS B O 1
ATOM 2483 N N . ALA B 1 143 ? 27.910 -53.710 -2.871 1.00 12.97 123 ALA B N 1
ATOM 2484 C CA . ALA B 1 143 ? 27.411 -52.339 -3.082 1.00 14.45 123 ALA B CA 1
ATOM 2485 C C . ALA B 1 143 ? 27.611 -51.835 -4.535 1.00 12.95 123 ALA B C 1
ATOM 2486 O O . ALA B 1 143 ? 26.760 -51.120 -5.074 1.00 13.63 123 ALA B O 1
ATOM 2488 N N . LEU B 1 144 ? 28.707 -52.246 -5.167 1.00 11.08 124 LEU B N 1
ATOM 2489 C CA . LEU B 1 144 ? 28.972 -51.902 -6.577 1.00 10.59 124 LEU B CA 1
ATOM 2490 C C . LEU B 1 144 ? 27.980 -52.483 -7.594 1.00 13.35 124 LEU B C 1
ATOM 2491 O O . LEU B 1 144 ? 28.016 -52.111 -8.763 1.00 10.85 124 LEU B O 1
ATOM 2509 N N . ILE B 1 146 ? 25.085 -51.626 -7.732 1.00 11.41 126 ILE B N 1
ATOM 2510 C CA . ILE B 1 146 ? 24.277 -50.479 -8.198 1.00 9.95 126 ILE B CA 1
ATOM 2511 C C . ILE B 1 146 ? 24.843 -49.951 -9.541 1.00 12.34 126 ILE B C 1
ATOM 2512 O O . ILE B 1 146 ? 24.121 -49.734 -10.507 1.00 12.19 126 ILE B O 1
ATOM 2517 N N . ASP B 1 147 ? 26.151 -49.765 -9.582 1.00 11.04 127 ASP B N 1
ATOM 2518 C CA . ASP B 1 147 ? 26.787 -49.039 -10.684 1.00 12.24 127 ASP B CA 1
ATOM 2519 C C . ASP B 1 147 ? 27.373 -49.957 -11.738 1.00 12.57 127 ASP B C 1
ATOM 2520 O O . ASP B 1 147 ? 27.553 -49.515 -12.855 1.00 13.48 127 ASP B O 1
ATOM 2525 N N . HIS B 1 148 ? 27.617 -51.228 -11.381 1.00 12.43 128 HIS B N 1
ATOM 2526 C CA . HIS B 1 148 ? 28.118 -52.240 -12.360 1.00 12.41 128 HIS B CA 1
ATOM 2527 C C . HIS B 1 148 ? 27.071 -53.230 -12.905 1.00 12.51 128 HIS B C 1
ATOM 2528 O O . HIS B 1 148 ? 27.388 -53.979 -13.833 1.00 10.74 128 HIS B O 1
ATOM 2535 N N . GLN B 1 149 ? 25.858 -53.233 -12.329 1.00 11.31 129 GLN B N 1
ATOM 2536 C CA A GLN B 1 149 ? 24.773 -54.133 -12.771 0.60 12.16 129 GLN B CA 1
ATOM 2537 C CA B GLN B 1 149 ? 24.790 -54.119 -12.829 0.40 11.47 129 GLN B CA 1
ATOM 2538 C C . GLN B 1 149 ? 23.485 -53.372 -13.114 1.00 11.56 129 GLN B C 1
ATOM 2539 O O . GLN B 1 149 ? 23.049 -53.326 -14.278 1.00 10.03 129 GLN B O 1
ATOM 2550 N N . LEU B 1 150 ? 22.876 -52.767 -12.090 1.00 9.59 130 LEU B N 1
ATOM 2551 C CA . LEU B 1 150 ? 21.645 -51.987 -12.316 1.00 9.94 130 LEU B CA 1
ATOM 2552 C C . LEU B 1 150 ? 21.863 -50.789 -13.246 1.00 10.62 130 LEU B C 1
ATOM 2553 O O . LEU B 1 150 ? 21.089 -50.591 -14.181 1.00 9.69 130 LEU B O 1
ATOM 2558 N N . ARG B 1 151 ? 22.896 -49.973 -13.008 1.00 10.43 131 ARG B N 1
ATOM 2559 C CA . ARG B 1 151 ? 23.040 -48.807 -13.874 1.00 9.04 131 ARG B CA 1
ATOM 2560 C C . ARG B 1 151 ? 23.281 -49.184 -15.349 1.00 7.88 131 ARG B C 1
ATOM 2561 O O . ARG B 1 151 ? 22.683 -48.574 -16.221 1.00 11.58 131 ARG B O 1
ATOM 2569 N N . PRO B 1 152 ? 24.153 -50.179 -15.628 1.00 8.37 132 PRO B N 1
ATOM 2570 C CA . PRO B 1 152 ? 24.318 -50.581 -17.048 1.00 8.21 132 PRO B CA 1
ATOM 2571 C C . PRO B 1 152 ? 23.037 -51.130 -17.687 1.00 9.51 132 PRO B C 1
ATOM 2572 O O . PRO B 1 152 ? 22.802 -50.933 -18.910 1.00 8.89 132 PRO B O 1
ATOM 2576 N N . LEU B 1 153 ? 22.219 -51.834 -16.892 1.00 8.93 133 LEU B N 1
ATOM 2577 C CA . LEU B 1 153 ? 20.960 -52.332 -17.404 1.00 9.61 133 LEU B CA 1
ATOM 2578 C C . LEU B 1 153 ? 20.124 -51.176 -17.944 1.00 10.35 133 LEU B C 1
ATOM 2579 O O . LEU B 1 153 ? 19.649 -51.218 -19.073 1.00 10.34 133 LEU B O 1
ATOM 2584 N N . PHE B 1 154 ? 19.979 -50.131 -17.141 1.00 9.79 134 PHE B N 1
ATOM 2585 C CA . PHE B 1 154 ? 19.175 -48.992 -17.551 1.00 10.95 134 PHE B CA 1
ATOM 2586 C C . PHE B 1 154 ? 19.848 -48.096 -18.586 1.00 11.11 134 PHE B C 1
ATOM 2587 O O . PHE B 1 154 ? 19.164 -47.542 -19.445 1.00 11.61 134 PHE B O 1
ATOM 2595 N N . ALA B 1 155 ? 21.184 -48.043 -18.550 1.00 10.22 135 ALA B N 1
ATOM 2596 C CA . ALA B 1 155 ? 21.955 -47.444 -19.660 1.00 12.89 135 ALA B CA 1
ATOM 2597 C C . ALA B 1 155 ? 21.762 -48.133 -21.002 1.00 11.05 135 ALA B C 1
ATOM 2598 O O . ALA B 1 155 ? 21.823 -47.471 -22.043 1.00 12.76 135 ALA B O 1
ATOM 2600 N N . PHE B 1 156 ? 21.530 -49.448 -21.006 1.00 11.23 136 PHE B N 1
ATOM 2601 C CA . PHE B 1 156 ? 21.219 -50.135 -22.274 1.00 10.17 136 PHE B CA 1
ATOM 2602 C C . PHE B 1 156 ? 19.955 -49.542 -22.940 1.00 12.13 136 PHE B C 1
ATOM 2603 O O . PHE B 1 156 ? 19.887 -49.390 -24.166 1.00 10.52 136 PHE B O 1
ATOM 2611 N N . PHE B 1 157 ? 18.956 -49.236 -22.111 1.00 11.64 137 PHE B N 1
ATOM 2612 C CA . PHE B 1 157 ? 17.743 -48.531 -22.506 1.00 12.31 137 PHE B CA 1
ATOM 2613 C C . PHE B 1 157 ? 17.951 -47.036 -22.804 1.00 15.53 137 PHE B C 1
ATOM 2614 O O . PHE B 1 157 ? 17.020 -46.345 -23.274 1.00 13.71 137 PHE B O 1
ATOM 2622 N N . GLN B 1 158 ? 19.164 -46.543 -22.534 1.00 12.57 138 GLN B N 1
ATOM 2623 C CA . GLN B 1 158 ? 19.478 -45.096 -22.625 1.00 11.28 138 GLN B CA 1
ATOM 2624 C C . GLN B 1 158 ? 18.580 -44.291 -21.687 1.00 10.58 138 GLN B C 1
ATOM 2625 O O . GLN B 1 158 ? 18.220 -43.128 -21.920 1.00 13.65 138 GLN B O 1
ATOM 2631 N N . ALA B 1 159 ? 18.194 -44.935 -20.615 1.00 11.76 139 ALA B N 1
ATOM 2632 C CA . ALA B 1 159 ? 17.314 -44.300 -19.652 1.00 11.66 139 ALA B CA 1
ATOM 2633 C C . ALA B 1 159 ? 18.119 -43.263 -18.876 1.00 11.48 139 ALA B C 1
ATOM 2634 O O . ALA B 1 159 ? 19.358 -43.337 -18.808 1.00 12.13 139 ALA B O 1
ATOM 2636 N N . HIS B 1 160 ? 17.426 -42.306 -18.265 1.00 10.54 140 HIS B N 1
ATOM 2637 C CA . HIS B 1 160 ? 18.106 -41.270 -17.479 1.00 11.09 140 HIS B CA 1
ATOM 2638 C C . HIS B 1 160 ? 18.257 -41.703 -16.013 1.00 12.06 140 HIS B C 1
ATOM 2639 O O . HIS B 1 160 ? 17.530 -41.219 -15.129 1.00 11.42 140 HIS B O 1
ATOM 2646 N N . THR B 1 161 ? 19.201 -42.603 -15.727 1.00 11.74 141 THR B N 1
ATOM 2647 C CA . THR B 1 161 ? 19.418 -42.993 -14.342 1.00 10.37 141 THR B CA 1
ATOM 2648 C C . THR B 1 161 ? 19.851 -41.751 -13.566 1.00 13.21 141 THR B C 1
ATOM 2649 O O . THR B 1 161 ? 20.623 -40.913 -14.072 1.00 10.79 141 THR B O 1
ATOM 2653 N N . LEU B 1 162 ? 19.331 -41.631 -12.346 1.00 11.14 142 LEU B N 1
ATOM 2654 C CA . LEU B 1 162 ? 19.588 -40.450 -11.537 1.00 12.08 142 LEU B CA 1
ATOM 2655 C C . LEU B 1 162 ? 20.811 -40.749 -10.690 1.00 11.00 142 LEU B C 1
ATOM 2656 O O . LEU B 1 162 ? 21.099 -41.902 -10.445 1.00 13.02 142 LEU B O 1
ATOM 2661 N N . PRO B 1 163 ? 21.568 -39.714 -10.279 1.00 9.76 143 PRO B N 1
ATOM 2662 C CA . PRO B 1 163 ? 22.921 -39.984 -9.777 1.00 10.16 143 PRO B CA 1
ATOM 2663 C C . PRO B 1 163 ? 23.052 -40.787 -8.491 1.00 11.04 143 PRO B C 1
ATOM 2664 O O . PRO B 1 163 ? 24.013 -41.555 -8.364 1.00 11.12 143 PRO B O 1
ATOM 2668 N N . TYR B 1 164 ? 22.115 -40.611 -7.552 1.00 11.98 144 TYR B N 1
ATOM 2669 C CA . TYR B 1 164 ? 22.221 -41.242 -6.230 1.00 12.75 144 TYR B CA 1
ATOM 2670 C C . TYR B 1 164 ? 21.394 -42.525 -6.253 1.00 13.10 144 TYR B C 1
ATOM 2671 O O . TYR B 1 164 ? 20.135 -42.488 -6.384 1.00 14.29 144 TYR B O 1
ATOM 2680 N N . GLY B 1 165 ? 22.087 -43.652 -6.163 1.00 11.04 145 GLY B N 1
ATOM 2681 C CA . GLY B 1 165 ? 21.405 -44.934 -6.025 1.00 12.39 145 GLY B CA 1
ATOM 2682 C C . GLY B 1 165 ? 21.238 -45.250 -4.534 1.00 17.69 145 GLY B C 1
ATOM 2683 O O . GLY B 1 165 ? 21.963 -44.708 -3.685 1.00 17.41 145 GLY B O 1
ATOM 2684 N N . LEU B 1 166 ? 20.297 -46.137 -4.215 1.00 13.61 146 LEU B N 1
ATOM 2685 C CA . LEU B 1 166 ? 20.088 -46.578 -2.838 1.00 13.47 146 LEU B CA 1
ATOM 2686 C C . LEU B 1 166 ? 20.557 -48.001 -2.708 1.00 13.16 146 LEU B C 1
ATOM 2687 O O . LEU B 1 166 ? 20.187 -48.865 -3.510 1.00 14.86 146 LEU B O 1
ATOM 2692 N N . TYR B 1 167 ? 21.378 -48.251 -1.703 1.00 12.35 147 TYR B N 1
ATOM 2693 C CA . TYR B 1 167 ? 21.845 -49.606 -1.431 1.00 13.50 147 TYR B CA 1
ATOM 2694 C C . TYR B 1 167 ? 21.775 -49.788 0.079 1.00 12.78 147 TYR B C 1
ATOM 2695 O O . TYR B 1 167 ? 22.472 -49.115 0.820 1.00 15.44 147 TYR B O 1
ATOM 2704 N N . ALA B 1 168 ? 20.904 -50.671 0.529 1.00 14.17 148 ALA B N 1
ATOM 2705 C CA . ALA B 1 168 ? 20.706 -50.846 1.957 1.00 16.45 148 ALA B CA 1
ATOM 2706 C C . ALA B 1 168 ? 20.966 -52.317 2.304 1.00 18.12 148 ALA B C 1
ATOM 2707 O O . ALA B 1 168 ? 20.342 -53.217 1.752 1.00 14.78 148 ALA B O 1
ATOM 2709 N N . SER B 1 169 ? 21.900 -52.570 3.212 1.00 22.98 149 SER B N 1
ATOM 2710 C CA . SER B 1 169 ? 22.102 -53.952 3.658 1.00 25.81 149 SER B CA 1
ATOM 2711 C C . SER B 1 169 ? 21.102 -54.301 4.760 1.00 27.32 149 SER B C 1
ATOM 2712 O O . SER B 1 169 ? 20.351 -53.437 5.222 1.00 24.40 149 SER B O 1
ATOM 2715 N N . VAL B 1 170 ? 21.087 -55.570 5.169 1.00 24.53 150 VAL B N 1
ATOM 2716 C CA A VAL B 1 170 ? 20.048 -56.051 6.075 0.60 23.33 150 VAL B CA 1
ATOM 2717 C CA B VAL B 1 170 ? 20.105 -56.115 6.120 0.40 25.59 150 VAL B CA 1
ATOM 2718 C C . VAL B 1 170 ? 19.957 -55.292 7.413 1.00 25.65 150 VAL B C 1
ATOM 2719 O O . VAL B 1 170 ? 18.859 -55.147 7.958 1.00 23.02 150 VAL B O 1
ATOM 2726 N N . GLU B 1 171 ? 21.075 -54.738 7.887 1.00 27.79 151 GLU B N 1
ATOM 2727 C CA A GLU B 1 171 ? 21.126 -53.988 9.142 0.50 32.82 151 GLU B CA 1
ATOM 2728 C CA B GLU B 1 171 ? 21.094 -53.993 9.158 0.50 33.04 151 GLU B CA 1
ATOM 2729 C C . GLU B 1 171 ? 20.314 -52.675 9.115 1.00 38.62 151 GLU B C 1
ATOM 2730 O O . GLU B 1 171 ? 20.004 -52.089 10.162 1.00 30.12 151 GLU B O 1
ATOM 2741 N N . SER B 1 172 ? 19.978 -52.203 7.921 1.00 21.96 152 SER B N 1
ATOM 2742 C CA . SER B 1 172 ? 19.183 -50.979 7.790 1.00 21.41 152 SER B CA 1
ATOM 2743 C C . SER B 1 172 ? 17.682 -51.167 8.084 1.00 21.40 152 SER B C 1
ATOM 2744 O O . SER B 1 172 ? 16.921 -50.191 8.081 1.00 20.36 152 SER B O 1
ATOM 2747 N N . PHE B 1 173 ? 17.247 -52.412 8.306 1.00 20.22 153 PHE B N 1
ATOM 2748 C CA . PHE B 1 173 ? 15.816 -52.756 8.322 1.00 21.64 153 PHE B CA 1
ATOM 2749 C C . PHE B 1 173 ? 15.359 -53.405 9.627 1.00 27.22 153 PHE B C 1
ATOM 2750 O O . PHE B 1 173 ? 16.118 -54.127 10.234 1.00 23.37 153 PHE B O 1
ATOM 2758 N N . ASP B 1 174 ? 14.111 -53.164 10.014 1.00 27.41 154 ASP B N 1
ATOM 2759 C CA . ASP B 1 174 ? 13.447 -53.937 11.072 1.00 34.84 154 ASP B CA 1
ATOM 2760 C C . ASP B 1 174 ? 12.446 -54.840 10.384 1.00 29.73 154 ASP B C 1
ATOM 2761 O O . ASP B 1 174 ? 11.395 -54.365 9.933 1.00 32.56 154 ASP B O 1
ATOM 2766 N N . ASP B 1 175 ? 12.782 -56.123 10.267 1.00 33.92 155 ASP B N 1
ATOM 2767 C CA . ASP B 1 175 ? 12.025 -57.045 9.404 1.00 41.29 155 ASP B CA 1
ATOM 2768 C C . ASP B 1 175 ? 12.092 -56.503 7.975 1.00 38.31 155 ASP B C 1
ATOM 2769 O O . ASP B 1 175 ? 13.172 -56.434 7.400 1.00 39.53 155 ASP B O 1
ATOM 2774 N N . GLN B 1 176 ? 10.965 -56.073 7.423 1.00 33.36 156 GLN B N 1
ATOM 2775 C CA . GLN B 1 176 ? 10.960 -55.580 6.049 1.00 34.60 156 GLN B CA 1
ATOM 2776 C C . GLN B 1 176 ? 10.847 -54.074 5.961 1.00 25.58 156 GLN B C 1
ATOM 2777 O O . GLN B 1 176 ? 10.756 -53.532 4.861 1.00 28.68 156 GLN B O 1
ATOM 2783 N N . ARG B 1 177 ? 10.838 -53.397 7.112 1.00 23.25 157 ARG B N 1
ATOM 2784 C CA . ARG B 1 177 ? 10.660 -51.942 7.142 1.00 28.05 157 ARG B CA 1
ATOM 2785 C C . ARG B 1 177 ? 12.004 -51.235 7.223 1.00 25.28 157 ARG B C 1
ATOM 2786 O O . ARG B 1 177 ? 12.819 -51.547 8.098 1.00 22.68 157 ARG B O 1
ATOM 2794 N N . LEU B 1 178 ? 12.210 -50.243 6.362 1.00 25.28 158 LEU B N 1
ATOM 2795 C CA . LEU B 1 178 ? 13.394 -49.399 6.499 1.00 21.15 158 LEU B CA 1
ATOM 2796 C C . LEU B 1 178 ? 13.422 -48.709 7.869 1.00 23.16 158 LEU B C 1
ATOM 2797 O O . LEU B 1 178 ? 12.445 -48.069 8.254 1.00 23.98 158 LEU B O 1
ATOM 2802 N N . ALA B 1 179 ? 14.530 -48.824 8.597 1.00 23.58 159 ALA B N 1
ATOM 2803 C CA . ALA B 1 179 ? 14.641 -48.237 9.942 1.00 27.93 159 ALA B CA 1
ATOM 2804 C C . ALA B 1 179 ? 15.976 -47.534 10.186 1.00 30.45 159 ALA B C 1
ATOM 2805 O O . ALA B 1 179 ? 16.433 -47.464 11.316 1.00 38.96 159 ALA B O 1
ATOM 2807 N N . ASP B 1 180 ? 16.594 -47.011 9.132 1.00 22.90 160 ASP B N 1
ATOM 2808 C CA . ASP B 1 180 ? 17.941 -46.450 9.226 1.00 24.08 160 ASP B CA 1
ATOM 2809 C C . ASP B 1 180 ? 17.891 -44.963 8.827 1.00 21.68 160 ASP B C 1
ATOM 2810 O O . ASP B 1 180 ? 17.605 -44.656 7.687 1.00 15.85 160 ASP B O 1
ATOM 2815 N N . PRO B 1 181 ? 18.154 -44.032 9.772 1.00 21.40 161 PRO B N 1
ATOM 2816 C CA . PRO B 1 181 ? 18.053 -42.598 9.446 1.00 18.98 161 PRO B CA 1
ATOM 2817 C C . PRO B 1 181 ? 18.922 -42.193 8.257 1.00 21.17 161 PRO B C 1
ATOM 2818 O O . PRO B 1 181 ? 18.552 -41.280 7.523 1.00 17.86 161 PRO B O 1
ATOM 2822 N N . ALA B 1 182 ? 20.062 -42.864 8.094 1.00 20.96 162 ALA B N 1
ATOM 2823 C CA . ALA B 1 182 ? 20.980 -42.599 6.977 1.00 21.95 162 ALA B CA 1
ATOM 2824 C C . ALA B 1 182 ? 20.326 -42.846 5.617 1.00 18.64 162 ALA B C 1
ATOM 2825 O O . ALA B 1 182 ? 20.509 -42.068 4.696 1.00 19.37 162 ALA B O 1
ATOM 2827 N N . GLN B 1 183 ? 19.591 -43.948 5.510 1.00 15.48 163 GLN B N 1
ATOM 2828 C CA . GLN B 1 183 ? 18.903 -44.309 4.281 1.00 17.53 163 GLN B CA 1
ATOM 2829 C C . GLN B 1 183 ? 17.740 -43.339 3.995 1.00 21.16 163 GLN B C 1
ATOM 2830 O O . GLN B 1 183 ? 17.547 -42.928 2.849 1.00 13.70 163 GLN B O 1
ATOM 2836 N N . PHE B 1 184 ? 16.998 -42.956 5.036 1.00 22.65 164 PHE B N 1
ATOM 2837 C CA . PHE B 1 184 ? 15.934 -41.931 4.911 1.00 19.30 164 PHE B CA 1
ATOM 2838 C C . PHE B 1 184 ? 16.522 -40.605 4.421 1.00 20.28 164 PHE B C 1
ATOM 2839 O O . PHE B 1 184 ? 15.936 -39.932 3.577 1.00 15.61 164 PHE B O 1
ATOM 2847 N N . GLU B 1 185 ? 17.694 -40.236 4.916 1.00 16.80 165 GLU B N 1
ATOM 2848 C CA . GLU B 1 185 ? 18.323 -39.028 4.385 1.00 21.81 165 GLU B CA 1
ATOM 2849 C C . GLU B 1 185 ? 18.761 -39.145 2.915 1.00 18.98 165 GLU B C 1
ATOM 2850 O O . GLU B 1 185 ? 18.665 -38.191 2.141 1.00 21.59 165 GLU B O 1
ATOM 2856 N N . ARG B 1 186 ? 19.235 -40.314 2.529 1.00 16.91 166 ARG B N 1
ATOM 2857 C CA . ARG B 1 186 ? 19.629 -40.508 1.148 1.00 19.03 166 ARG B CA 1
ATOM 2858 C C . ARG B 1 186 ? 18.402 -40.455 0.229 1.00 17.49 166 ARG B C 1
ATOM 2859 O O . ARG B 1 186 ? 18.463 -39.898 -0.851 1.00 15.30 166 ARG B O 1
ATOM 2867 N N . ILE B 1 187 ? 17.277 -40.980 0.702 1.00 17.54 167 ILE B N 1
ATOM 2868 C CA . ILE B 1 187 ? 16.002 -40.857 -0.005 1.00 13.96 167 ILE B CA 1
ATOM 2869 C C . ILE B 1 187 ? 15.635 -39.388 -0.263 1.00 17.92 167 ILE B C 1
ATOM 2870 O O . ILE B 1 187 ? 15.174 -39.048 -1.352 1.00 16.92 167 ILE B O 1
ATOM 2875 N N . GLU B 1 188 ? 15.876 -38.520 0.721 1.00 16.61 168 GLU B N 1
ATOM 2876 C CA . GLU B 1 188 ? 15.662 -37.074 0.540 1.00 17.18 168 GLU B CA 1
ATOM 2877 C C . GLU B 1 188 ? 16.543 -36.477 -0.564 1.00 16.90 168 GLU B C 1
ATOM 2878 O O . GLU B 1 188 ? 16.082 -35.664 -1.364 1.00 14.04 168 GLU B O 1
ATOM 2884 N N . ARG B 1 189 ? 17.801 -36.899 -0.609 1.00 15.88 169 ARG B N 1
ATOM 2885 C CA . ARG B 1 189 ? 18.711 -36.507 -1.702 1.00 15.49 169 ARG B CA 1
ATOM 2886 C C . ARG B 1 189 ? 18.220 -37.006 -3.066 1.00 13.63 169 ARG B C 1
ATOM 2887 O O . ARG B 1 189 ? 18.294 -36.289 -4.071 1.00 14.75 169 ARG B O 1
ATOM 2895 N N . VAL B 1 190 ? 17.730 -38.238 -3.115 1.00 11.69 170 VAL B N 1
ATOM 2896 C CA . VAL B 1 190 ? 17.119 -38.768 -4.376 1.00 11.57 170 VAL B CA 1
ATOM 2897 C C . VAL B 1 190 ? 15.938 -37.910 -4.817 1.00 12.64 170 VAL B C 1
ATOM 2898 O O . VAL B 1 190 ? 15.808 -37.540 -6.008 1.00 13.15 170 VAL B O 1
ATOM 2902 N N . LEU B 1 191 ? 15.083 -37.578 -3.844 1.00 16.02 171 LEU B N 1
ATOM 2903 C CA . LEU B 1 191 ? 13.947 -36.713 -4.094 1.00 15.26 171 LEU B CA 1
ATOM 2904 C C . LEU B 1 191 ? 14.365 -35.353 -4.603 1.00 15.05 171 LEU B C 1
ATOM 2905 O O . LEU B 1 191 ? 13.688 -34.841 -5.484 1.00 15.08 171 LEU B O 1
ATOM 2910 N N . ASP B 1 192 ? 15.420 -34.741 -4.032 1.00 15.43 172 ASP B N 1
ATOM 2911 C CA . ASP B 1 192 ? 15.950 -33.487 -4.616 1.00 14.31 172 ASP B CA 1
ATOM 2912 C C . ASP B 1 192 ? 16.155 -33.687 -6.137 1.00 15.37 172 ASP B C 1
ATOM 2913 O O . ASP B 1 192 ? 15.800 -32.823 -6.936 1.00 13.61 172 ASP B O 1
ATOM 2918 N N . THR B 1 193 ? 16.745 -34.813 -6.543 1.00 11.06 173 THR B N 1
ATOM 2919 C CA . THR B 1 193 ? 17.070 -34.967 -7.985 1.00 10.71 173 THR B CA 1
ATOM 2920 C C . THR B 1 193 ? 15.804 -35.199 -8.809 1.00 11.47 173 THR B C 1
ATOM 2921 O O . THR B 1 193 ? 15.752 -34.838 -9.973 1.00 15.76 173 THR B O 1
ATOM 2925 N N . VAL B 1 194 ? 14.785 -35.801 -8.193 1.00 10.82 174 VAL B N 1
ATOM 2926 C CA . VAL B 1 194 ? 13.497 -36.042 -8.874 1.00 12.22 174 VAL B CA 1
ATOM 2927 C C . VAL B 1 194 ? 12.782 -34.720 -9.065 1.00 11.84 174 VAL B C 1
ATOM 2928 O O . VAL B 1 194 ? 12.328 -34.441 -10.160 1.00 11.68 174 VAL B O 1
ATOM 2932 N N . GLY B 1 195 ? 12.681 -33.907 -8.005 1.00 14.19 175 GLY B N 1
ATOM 2933 C CA . GLY B 1 195 ? 12.079 -32.560 -8.141 1.00 16.15 175 GLY B CA 1
ATOM 2934 C C . GLY B 1 195 ? 12.787 -31.719 -9.194 1.00 15.00 175 GLY B C 1
ATOM 2935 O O . GLY B 1 195 ? 12.128 -31.069 -10.045 1.00 17.29 175 GLY B O 1
ATOM 2936 N N . ALA B 1 196 ? 14.129 -31.740 -9.164 1.00 12.88 176 ALA B N 1
ATOM 2937 C CA . ALA B 1 196 ? 14.934 -31.001 -10.153 1.00 13.83 176 ALA B CA 1
ATOM 2938 C C . ALA B 1 196 ? 14.681 -31.460 -11.600 1.00 16.69 176 ALA B C 1
ATOM 2939 O O . ALA B 1 196 ? 14.524 -30.618 -12.522 1.00 15.64 176 ALA B O 1
ATOM 2941 N N . PHE B 1 197 ? 14.642 -32.780 -11.813 1.00 13.79 177 PHE B N 1
ATOM 2942 C CA . PHE B 1 197 ? 14.410 -33.344 -13.175 1.00 14.41 177 PHE B CA 1
ATOM 2943 C C . PHE B 1 197 ? 13.087 -32.869 -13.772 1.00 13.75 177 PHE B C 1
ATOM 2944 O O . PHE B 1 197 ? 12.983 -32.559 -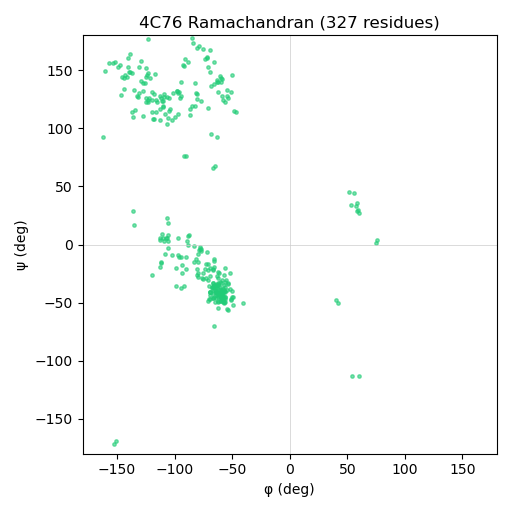14.973 1.00 18.11 177 PHE B O 1
ATOM 2952 N N . PHE B 1 198 ? 12.067 -32.800 -12.928 1.00 13.17 178 PHE B N 1
ATOM 2953 C CA . PHE B 1 198 ? 10.748 -32.364 -13.374 1.00 16.38 178 PHE B CA 1
ATOM 2954 C C . PHE B 1 198 ? 10.573 -30.857 -13.293 1.00 19.62 178 PHE B C 1
ATOM 2955 O O . PHE B 1 198 ? 9.470 -30.356 -13.501 1.00 21.57 178 PHE B O 1
ATOM 2963 N N . HIS B 1 199 ? 11.666 -30.147 -12.993 1.00 18.93 179 HIS B N 1
ATOM 2964 C CA . HIS B 1 199 ? 11.674 -28.673 -12.977 1.00 24.38 179 HIS B CA 1
ATOM 2965 C C . HIS B 1 199 ? 10.637 -28.139 -11.982 1.00 27.89 179 HIS B C 1
ATOM 2966 O O . HIS B 1 199 ? 10.000 -27.102 -12.222 1.00 25.70 179 HIS B O 1
ATOM 2973 N N . ILE B 1 200 ? 10.463 -28.851 -10.868 1.00 28.41 180 ILE B N 1
ATOM 2974 C CA . ILE B 1 200 ? 9.507 -28.437 -9.824 1.00 27.62 180 ILE B CA 1
ATOM 2975 C C . ILE B 1 200 ? 10.178 -27.357 -8.976 1.00 37.63 180 ILE B C 1
ATOM 2976 O O . ILE B 1 200 ? 11.271 -27.596 -8.451 1.00 40.43 180 ILE B O 1
ATOM 2981 N N . PRO B 1 201 ? 9.535 -26.172 -8.834 1.00 45.05 181 PRO B N 1
ATOM 2982 C CA . PRO B 1 201 ? 10.147 -25.051 -8.102 1.00 51.49 181 PRO B CA 1
ATOM 2983 C C . PRO B 1 201 ? 10.754 -25.484 -6.764 1.00 77.04 181 PRO B C 1
ATOM 2984 O O . PRO B 1 201 ? 10.032 -25.925 -5.857 1.00 57.57 181 PRO B O 1
ATOM 2988 N N . VAL B 1 202 ? 12.081 -25.377 -6.678 1.00 92.93 182 VAL B N 1
ATOM 2989 C CA . VAL B 1 202 ? 12.853 -25.847 -5.524 1.00 100.45 182 VAL B CA 1
ATOM 2990 C C . VAL B 1 202 ? 12.493 -25.083 -4.242 1.00 113.28 182 VAL B C 1
ATOM 2991 O O . VAL B 1 202 ? 13.038 -24.012 -3.954 1.00 125.63 182 VAL B O 1
ATOM 2995 N N . ALA B 1 203 ? 11.541 -25.640 -3.498 1.00 109.75 183 ALA B N 1
ATOM 2996 C CA . ALA B 1 203 ? 11.102 -25.063 -2.232 1.00 106.02 183 ALA B CA 1
ATOM 2997 C C . ALA B 1 203 ? 11.301 -26.062 -1.094 1.00 109.22 183 ALA B C 1
ATOM 2998 O O . ALA B 1 203 ? 12.273 -26.825 -1.086 1.00 73.02 183 ALA B O 1
#

B-factor: mean 24.56, std 15.33, range [5.91, 125.63]

CATH classification: 3.40.50.360

Nearest PDB structures (foldseek):
  4c76-assembly2_B  TM=1.001E+00  e=7.591E-37  Pseudomonas putida KT2440
  3k1y-assembly1_A  TM=8.936E-01  e=1.995E-14  Corynebacterium diphtheriae
  7qw4-assembly5_E  TM=8.504E-01  e=1.759E-14  Paracoccus denitrificans PD1222
  6dqo-assembly1_A-2  TM=8.764E-01  e=1.792E-13  Escherichia coli K-12
  4ltd-assembly1_A  TM=8.453E-01  e=4.676E-12  EDTA-degrading bacterium BNC1

Sequence (361 aa):
ARRVIIRVVVVSGSSLRAPSRTHGLLQALVEERLLPAVLPKLEVHWVRIAELSASSLAGSLEERDDSASSADLQPHLQQAIEQADLLLLVGSPVYRASYTGLFKHLFDLVDHQSLKGVPVVLAATGGSERRHALIDHQQLRPLFAFFQAHTLPYGLYASVVEESFDDQRLADPAQFERIERVLDTVGAFFHIPVARARVIIRVVVVSGSLRRAPSRTHHGLLQQALVERLLPAVLPKLEVHWVRIIAELSSASLAGSLERDDSASADLQPHLQQAIEQQADLLLLVGSPVYRASYTGLFKHLFDLVDHQSLKGVPVVLAATGGSERRHALIDHQQLRPLFAFFQAHTLPYGLYASVVEESFDDQRLADPAQFERIERVLDTVGAFFHIPVA

Secondary structure (DSSP, 8-state):
-PPEEEEEEE--SSSS-HHHHHHHHHHHHGGGT-SSEEEEEEEGGGTHHHHHT-SSSTT--TTTHHHHHHHHH-SEEEEEEE-BTTB--HHHHHHHHHS-TTTTTT-EEEEEEEES-GGG---TTTHHHHHHHTT-EE-S--EEEEGGGEETTEE--HHHHHHHHHHHHHHHHHTT--S--/---EEEEEEE--SSSS-HHHHHHHHHHHHGGGT-SEEEEEEEEHHHHHHHHHT--SSTT--TTTHHHHHHHHH-SEEEEEEE-BTTBS-HHHHHHHHHS-TTTTTT-EEEEEEEES-GGG---TTTHHHHHHHTT-EE-S--EEEEGGGEETTEE--HHHHHHHHHHHHHHHHHTT----

Organism: Pseudomonas putida (strain ATCC 47054 / DSM 6125 / CFBP 8728 / NCIMB 11950 / KT2440) (NCBI:txid160488)

Radius of gyration: 20.21 Å; Cα contacts (8 Å, |Δi|>4): 753; chains: 2; bounding box: 61×45×42 Å